Protein AF-0000000078835212 (afdb_homodimer)

Structure (mmCIF, N/CA/C/O backbone):
data_AF-0000000078835212-model_v1
#
loop_
_entity.id
_entity.type
_entity.pdbx_description
1 polymer Gluconolactonase
#
loop_
_atom_site.group_PDB
_atom_site.id
_atom_site.type_symbol
_atom_site.label_atom_id
_atom_site.label_alt_id
_atom_site.label_comp_id
_atom_site.label_asym_id
_atom_site.label_entity_id
_atom_site.label_seq_id
_atom_site.pdbx_PDB_ins_code
_atom_site.Cartn_x
_atom_site.Cartn_y
_atom_site.Cartn_z
_atom_site.occupancy
_atom_site.B_iso_or_equiv
_atom_site.auth_seq_id
_atom_site.auth_comp_id
_atom_site.auth_asym_id
_atom_site.auth_atom_id
_atom_site.pdbx_PDB_model_num
ATOM 1 N N . MET A 1 1 ? 10.93 27.547 -9.859 1 86.94 1 MET A N 1
ATOM 2 C CA . MET A 1 1 ? 10.406 28.312 -8.734 1 86.94 1 MET A CA 1
ATOM 3 C C . MET A 1 1 ? 11.531 28.734 -7.797 1 86.94 1 MET A C 1
ATOM 5 O O . MET A 1 1 ? 12.477 27.984 -7.574 1 86.94 1 MET A O 1
ATOM 9 N N . GLU A 1 2 ? 11.508 30 -7.359 1 91.94 2 GLU A N 1
ATOM 10 C CA . GLU A 1 2 ? 12.523 30.469 -6.414 1 91.94 2 GLU A CA 1
ATOM 11 C C . GLU A 1 2 ? 12.25 29.938 -5.008 1 91.94 2 GLU A C 1
ATOM 13 O O . GLU A 1 2 ? 11.141 30.078 -4.488 1 91.94 2 GLU A O 1
ATOM 18 N N . ILE A 1 3 ? 13.188 29.281 -4.379 1 96.38 3 ILE A N 1
ATOM 19 C CA . ILE A 1 3 ? 13.109 28.641 -3.068 1 96.38 3 ILE A CA 1
ATOM 20 C C . ILE A 1 3 ? 14.07 29.328 -2.104 1 96.38 3 ILE A C 1
ATOM 22 O O . ILE A 1 3 ? 15.227 29.594 -2.447 1 96.38 3 ILE A O 1
ATOM 26 N N . GLU A 1 4 ? 13.57 29.719 -0.976 1 97.12 4 GLU A N 1
ATOM 27 C CA . GLU A 1 4 ? 14.383 30.344 0.056 1 97.12 4 GLU A CA 1
ATOM 28 C C . GLU A 1 4 ? 14.445 29.484 1.315 1 97.12 4 GLU A C 1
ATOM 30 O O . GLU A 1 4 ? 13.414 29.047 1.825 1 97.12 4 GLU A O 1
ATOM 35 N N . LEU A 1 5 ? 15.664 29.234 1.795 1 97.62 5 LEU A N 1
ATOM 36 C CA . LEU A 1 5 ? 15.836 28.562 3.076 1 97.62 5 LEU A CA 1
ATOM 37 C C . LEU A 1 5 ? 15.562 29.516 4.234 1 97.62 5 LEU A C 1
ATOM 39 O O . LEU A 1 5 ? 16.219 30.547 4.359 1 97.62 5 LEU A O 1
ATOM 43 N N . ILE A 1 6 ? 14.648 29.188 5.039 1 98 6 ILE A N 1
ATOM 44 C CA . ILE A 1 6 ? 14.234 30.078 6.109 1 98 6 ILE A CA 1
ATOM 45 C C . ILE A 1 6 ? 14.828 29.625 7.438 1 98 6 ILE A C 1
ATOM 47 O O . ILE A 1 6 ? 15.266 30.438 8.25 1 98 6 ILE A O 1
ATOM 51 N N . ALA A 1 7 ? 14.82 28.344 7.688 1 98.44 7 ALA A N 1
ATOM 52 C CA . ALA A 1 7 ? 15.32 27.797 8.945 1 98.44 7 ALA A CA 1
ATOM 53 C C . ALA A 1 7 ? 15.93 26.406 8.734 1 98.44 7 ALA A C 1
ATOM 55 O O . ALA A 1 7 ? 15.531 25.688 7.82 1 98.44 7 ALA A O 1
ATOM 56 N N . GLU A 1 8 ? 16.859 26.031 9.5 1 98.06 8 GLU A N 1
ATOM 57 C CA . GLU A 1 8 ? 17.484 24.703 9.531 1 98.06 8 GLU A CA 1
ATOM 58 C C . GLU A 1 8 ? 17.656 24.203 10.961 1 98.06 8 GLU A C 1
ATOM 60 O O . GLU A 1 8 ? 17.375 24.922 11.914 1 98.06 8 GLU A O 1
ATOM 65 N N . GLY A 1 9 ? 18.078 22.984 11.086 1 98 9 GLY A N 1
ATOM 66 C CA . GLY A 1 9 ? 18.297 22.406 12.406 1 98 9 GLY A CA 1
ATOM 67 C C . GLY A 1 9 ? 17 21.953 13.078 1 98 9 GLY A C 1
ATOM 68 O O . GLY A 1 9 ? 16.969 21.766 14.297 1 98 9 GLY A O 1
ATOM 69 N N . LEU A 1 10 ? 15.938 21.922 12.336 1 98.75 10 LEU A N 1
ATOM 70 C CA . LEU A 1 10 ? 14.672 21.438 12.859 1 98.75 10 LEU A CA 1
ATOM 71 C C . LEU A 1 10 ? 14.672 19.922 12.969 1 98.75 10 LEU A C 1
ATOM 73 O O . LEU A 1 10 ? 15.312 19.234 12.164 1 98.75 10 LEU A O 1
ATOM 77 N N . GLU A 1 11 ? 14.008 19.438 13.977 1 98.75 11 GLU A N 1
ATOM 78 C CA . GLU A 1 11 ? 13.992 18 14.219 1 98.75 11 GLU A CA 1
ATOM 79 C C . GLU A 1 11 ? 12.742 17.344 13.633 1 98.75 11 GLU A C 1
ATOM 81 O O . GLU A 1 11 ? 11.805 17.031 14.367 1 98.75 11 GLU A O 1
ATOM 86 N N . PHE A 1 12 ? 12.781 17.109 12.305 1 98.88 12 PHE A N 1
ATOM 87 C CA . PHE A 1 12 ? 11.758 16.5 11.469 1 98.88 12 PHE A CA 1
ATOM 88 C C . PHE A 1 12 ? 10.484 17.344 11.484 1 98.88 12 PHE A C 1
ATOM 90 O O . PHE A 1 12 ? 9.445 16.891 11.961 1 98.88 12 PHE A O 1
ATOM 97 N N . PRO A 1 13 ? 10.5 18.5 10.859 1 98.94 13 PRO A N 1
ATOM 98 C CA . PRO A 1 13 ? 9.383 19.438 10.867 1 98.94 13 PRO A CA 1
ATOM 99 C C . PRO A 1 13 ? 8.219 18.984 9.992 1 98.94 13 PRO A C 1
ATOM 101 O O . PRO A 1 13 ? 8.43 18.375 8.945 1 98.94 13 PRO A O 1
ATOM 104 N N . GLU A 1 14 ? 7.012 19.281 10.414 1 98.69 14 GLU A N 1
ATOM 105 C CA . GLU A 1 14 ? 5.773 19.016 9.688 1 98.69 14 GLU A CA 1
ATOM 106 C C . GLU A 1 14 ? 4.73 20.094 9.977 1 98.69 14 GLU A C 1
ATOM 108 O O . GLU A 1 14 ? 5.031 21.297 9.906 1 98.69 14 GLU A O 1
ATOM 113 N N . GLY A 1 15 ? 3.543 19.922 10 1 98.62 15 GLY A N 1
ATOM 114 C CA . GLY A 1 15 ? 2.318 20.641 10.289 1 98.62 15 GLY A CA 1
ATOM 115 C C . GLY A 1 15 ? 2.523 22.141 10.375 1 98.62 15 GLY A C 1
ATOM 116 O O . GLY A 1 15 ? 2.24 22.75 11.414 1 98.62 15 GLY A O 1
ATOM 117 N N . PRO A 1 16 ? 3.061 22.797 9.344 1 98.88 16 PRO A N 1
ATOM 118 C CA . PRO A 1 16 ? 3.262 24.25 9.414 1 98.88 16 PRO A CA 1
ATOM 119 C C . PRO A 1 16 ? 1.95 25.031 9.367 1 98.88 16 PRO A C 1
ATOM 121 O O . PRO A 1 16 ? 1.021 24.641 8.656 1 98.88 16 PRO A O 1
ATOM 124 N N . ILE A 1 17 ? 1.917 26.078 10.125 1 98.69 17 ILE A N 1
ATOM 125 C CA . ILE A 1 17 ? 0.855 27.078 10.141 1 98.69 17 ILE A CA 1
ATOM 126 C C . ILE A 1 17 ? 1.438 28.469 9.836 1 98.69 17 ILE A C 1
ATOM 128 O O . ILE A 1 17 ? 2.301 28.953 10.562 1 98.69 17 ILE A O 1
ATOM 132 N N . ALA A 1 18 ? 0.988 29.031 8.758 1 98 18 ALA A N 1
ATOM 133 C CA . ALA A 1 18 ? 1.359 30.422 8.477 1 98 18 ALA A CA 1
ATOM 134 C C . ALA A 1 18 ? 0.618 31.391 9.398 1 98 18 ALA A C 1
ATOM 136 O O . ALA A 1 18 ? -0.611 31.469 9.352 1 98 18 ALA A O 1
ATOM 137 N N . MET A 1 19 ? 1.358 32.156 10.133 1 96.12 19 MET A N 1
ATOM 138 C CA . MET A 1 19 ? 0.751 33.094 11.094 1 96.12 19 MET A CA 1
ATOM 139 C C . MET A 1 19 ? 0.621 34.469 10.5 1 96.12 19 MET A C 1
ATOM 141 O O . MET A 1 19 ? 1.366 34.844 9.594 1 96.12 19 MET A O 1
ATOM 145 N N . ALA A 1 20 ? -0.238 35.25 11.078 1 92.31 20 ALA A N 1
ATOM 146 C CA . ALA A 1 20 ? -0.534 36.594 10.57 1 92.31 20 ALA A CA 1
ATOM 147 C C . ALA A 1 20 ? 0.669 37.531 10.734 1 92.31 20 ALA A C 1
ATOM 149 O O . ALA A 1 20 ? 0.848 38.469 9.953 1 92.31 20 ALA A O 1
ATOM 150 N N . ASP A 1 21 ? 1.508 37.25 11.719 1 91.62 21 ASP A N 1
ATOM 151 C CA . ASP A 1 21 ? 2.635 38.156 11.992 1 91.62 21 ASP A CA 1
ATOM 152 C C . ASP A 1 21 ? 3.834 37.812 11.109 1 91.62 21 ASP A C 1
ATOM 154 O O . ASP A 1 21 ? 4.922 38.344 11.297 1 91.62 21 ASP A O 1
ATOM 158 N N . GLY A 1 22 ? 3.619 36.844 10.172 1 93.38 22 GLY A N 1
ATOM 159 C CA . GLY A 1 22 ? 4.676 36.5 9.234 1 93.38 22 GLY A CA 1
ATOM 160 C C . GLY A 1 22 ? 5.496 35.312 9.688 1 93.38 22 GLY A C 1
ATOM 161 O O . GLY A 1 22 ? 6.297 34.781 8.922 1 93.38 22 GLY A O 1
ATOM 162 N N . SER A 1 23 ? 5.297 34.906 10.914 1 96.81 23 SER A N 1
ATOM 163 C CA . SER A 1 23 ? 5.996 33.719 11.398 1 96.81 23 SER A CA 1
ATOM 164 C C . SER A 1 23 ? 5.277 32.438 10.977 1 96.81 23 SER A C 1
ATOM 166 O O . SER A 1 23 ? 4.188 32.5 10.398 1 96.81 23 SER A O 1
ATOM 168 N N . VAL A 1 24 ? 5.977 31.359 11.164 1 98.44 24 VAL A N 1
ATOM 169 C CA . VAL A 1 24 ? 5.414 30.031 10.961 1 98.44 24 VAL A CA 1
ATOM 170 C C . VAL A 1 24 ? 5.527 29.219 12.25 1 98.44 24 VAL A C 1
ATOM 172 O O . VAL A 1 24 ? 6.586 29.203 12.891 1 98.44 24 VAL A O 1
ATOM 175 N N . ILE A 1 25 ? 4.438 28.734 12.711 1 98.81 25 ILE A N 1
ATOM 176 C CA . ILE A 1 25 ? 4.496 27.703 13.75 1 98.81 25 ILE A CA 1
ATOM 177 C C . ILE A 1 25 ? 4.398 26.312 13.102 1 98.81 25 ILE A C 1
ATOM 179 O O . ILE A 1 25 ? 3.592 26.109 12.195 1 98.81 25 ILE A O 1
ATOM 183 N N . LEU A 1 26 ? 5.293 25.406 13.531 1 98.94 26 LEU A N 1
ATOM 184 C CA . LEU A 1 26 ? 5.273 24.062 12.961 1 98.94 26 LEU A CA 1
ATOM 185 C C . LEU A 1 26 ? 5.523 23.016 14.031 1 98.94 26 LEU A C 1
ATOM 187 O O . LEU A 1 26 ? 5.941 23.344 15.148 1 98.94 26 LEU A O 1
ATOM 191 N N . THR A 1 27 ? 5.18 21.844 13.789 1 98.94 27 THR A N 1
ATOM 192 C CA . THR A 1 27 ? 5.488 20.703 14.656 1 98.94 27 THR A CA 1
ATOM 193 C C . THR A 1 27 ? 6.875 20.141 14.344 1 98.94 27 THR A C 1
ATOM 195 O O . THR A 1 27 ? 7.312 20.172 13.195 1 98.94 27 THR A O 1
ATOM 198 N N . GLU A 1 28 ? 7.582 19.734 15.305 1 98.94 28 GLU A N 1
ATOM 199 C CA . GLU A 1 28 ? 8.75 18.875 15.18 1 98.94 28 GLU A CA 1
ATOM 200 C C . GLU A 1 28 ? 8.492 17.5 15.797 1 98.94 28 GLU A C 1
ATOM 202 O O . GLU A 1 28 ? 8.516 17.344 17.016 1 98.94 28 GLU A O 1
ATOM 207 N N . ILE A 1 29 ? 8.305 16.547 14.93 1 98.94 29 ILE A N 1
ATOM 208 C CA . ILE A 1 29 ? 7.934 15.211 15.414 1 98.94 29 ILE A CA 1
ATOM 209 C C . ILE A 1 29 ? 9.055 14.648 16.281 1 98.94 29 ILE A C 1
ATOM 211 O O . ILE A 1 29 ? 8.812 14.242 17.422 1 98.94 29 ILE A O 1
ATOM 215 N N . LYS A 1 30 ? 10.25 14.641 15.781 1 98.75 30 LYS A N 1
ATOM 216 C CA . LYS A 1 30 ? 11.391 14.109 16.531 1 98.75 30 LYS A CA 1
ATOM 217 C C . LYS A 1 30 ? 11.688 14.969 17.75 1 98.75 30 LYS A C 1
ATOM 219 O O . LYS A 1 30 ? 12.055 14.453 18.812 1 98.75 30 LYS A O 1
ATOM 224 N N . GLY A 1 31 ? 11.445 16.266 17.609 1 98.81 31 GLY A N 1
ATOM 225 C CA . GLY A 1 31 ? 11.711 17.188 18.688 1 98.81 31 GLY A CA 1
ATOM 226 C C . GLY A 1 31 ? 10.617 17.188 19.75 1 98.81 31 GLY A C 1
ATOM 227 O O . GLY A 1 31 ? 10.805 17.75 20.828 1 98.81 31 GLY A O 1
ATOM 228 N N . ARG A 1 32 ? 9.516 16.672 19.453 1 98.81 32 ARG A N 1
ATOM 229 C CA . ARG A 1 32 ? 8.398 16.516 20.375 1 98.81 32 ARG A CA 1
ATOM 230 C C . ARG A 1 32 ? 7.891 17.859 20.859 1 98.81 32 ARG A C 1
ATOM 232 O O . ARG A 1 32 ? 7.629 18.031 22.062 1 98.81 32 ARG A O 1
ATOM 239 N N . ARG A 1 33 ? 7.77 18.797 19.922 1 98.88 33 ARG A N 1
ATOM 240 C CA . ARG A 1 33 ? 7.398 20.156 20.281 1 98.88 33 ARG A CA 1
ATOM 241 C C . ARG A 1 33 ? 6.812 20.906 19.094 1 98.88 33 ARG A C 1
ATOM 243 O O . ARG A 1 33 ? 6.922 20.438 17.953 1 98.88 33 ARG A O 1
ATOM 250 N N . LEU A 1 34 ? 6.148 22 19.375 1 98.94 34 LEU A N 1
ATOM 251 C CA . LEU A 1 34 ? 5.891 23.031 18.375 1 98.94 34 LEU A CA 1
ATOM 252 C C . LEU A 1 34 ? 6.957 24.109 18.422 1 98.94 34 LEU A C 1
ATOM 254 O O . LEU A 1 34 ? 7.371 24.531 19.516 1 98.94 34 LEU A O 1
ATOM 258 N N . THR A 1 35 ? 7.352 24.578 17.297 1 98.94 35 THR A N 1
ATOM 259 C CA . THR A 1 35 ? 8.359 25.625 17.156 1 98.94 35 THR A CA 1
ATOM 260 C C . THR A 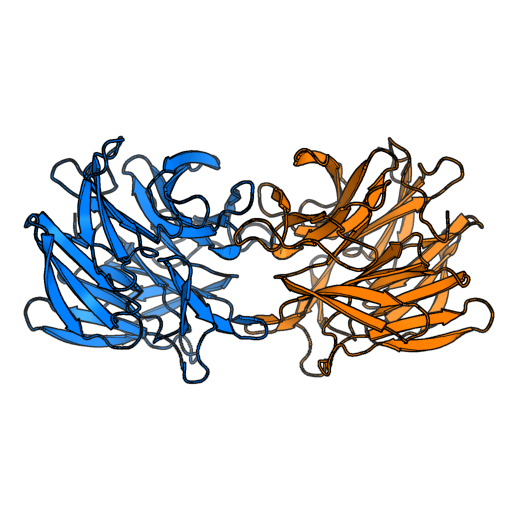1 35 ? 7.84 26.766 16.312 1 98.94 35 THR A C 1
ATOM 262 O O . THR A 1 35 ? 7.195 26.547 15.281 1 98.94 35 THR A O 1
ATOM 265 N N . ARG A 1 36 ? 8.031 27.984 16.781 1 98.75 36 ARG A N 1
ATOM 266 C CA . ARG A 1 36 ? 7.77 29.172 15.969 1 98.75 36 ARG A CA 1
ATOM 267 C C . ARG A 1 36 ? 9.039 29.641 15.273 1 98.75 36 ARG A C 1
ATOM 269 O O . ARG A 1 36 ? 10.094 29.75 15.898 1 98.75 36 ARG A O 1
ATOM 276 N N . ILE A 1 37 ? 8.953 29.812 14.023 1 98.69 37 ILE A N 1
ATOM 277 C CA . ILE A 1 37 ? 10.031 30.375 13.219 1 98.69 37 ILE A CA 1
ATOM 278 C C . ILE A 1 37 ? 9.664 31.797 12.789 1 98.69 37 ILE A C 1
ATOM 280 O O . ILE A 1 37 ? 8.695 32 12.055 1 98.69 37 ILE A O 1
ATOM 284 N N . THR A 1 38 ? 10.453 32.75 13.227 1 95.81 38 THR A N 1
ATOM 285 C CA . THR A 1 38 ? 10.211 34.125 12.852 1 95.81 38 THR A CA 1
ATOM 286 C C . THR A 1 38 ? 10.695 34.406 11.43 1 95.81 38 THR A C 1
ATOM 288 O O . THR A 1 38 ? 11.422 33.594 10.852 1 95.81 38 THR A O 1
ATOM 291 N N . PRO A 1 39 ? 10.234 35.5 10.805 1 88.88 39 PRO A N 1
ATOM 292 C CA . PRO A 1 39 ? 10.609 35.781 9.422 1 88.88 39 PRO A CA 1
ATOM 293 C C . PRO A 1 39 ? 12.125 35.844 9.219 1 88.88 39 PRO A C 1
ATOM 295 O O . PRO A 1 39 ? 12.617 35.562 8.125 1 88.88 39 PRO A O 1
ATOM 298 N N . ASP A 1 40 ? 12.836 36.156 10.305 1 90.38 40 ASP A N 1
ATOM 299 C CA . ASP A 1 40 ? 14.289 36.25 10.18 1 90.38 40 ASP A CA 1
ATOM 300 C C . ASP A 1 40 ? 14.969 34.938 10.492 1 90.38 40 ASP A C 1
ATOM 302 O O . ASP A 1 40 ? 16.203 34.844 10.531 1 90.38 40 ASP A O 1
ATOM 306 N N . GLY A 1 41 ? 14.156 33.875 10.789 1 92.88 41 GLY A N 1
ATOM 307 C CA . GLY A 1 41 ? 14.695 32.531 10.891 1 92.88 41 GLY A CA 1
ATOM 308 C C . GLY A 1 41 ? 14.938 32.094 12.328 1 92.88 41 GLY A C 1
ATOM 309 O O . GLY A 1 41 ? 15.383 30.984 12.57 1 92.88 41 GLY A O 1
ATOM 310 N N . ARG A 1 42 ? 14.664 33.031 13.258 1 96.38 42 ARG A N 1
ATOM 311 C CA . ARG A 1 42 ? 14.812 32.625 14.664 1 96.38 42 ARG A CA 1
ATOM 312 C C . ARG A 1 42 ? 13.766 31.609 15.055 1 96.38 42 ARG A C 1
ATOM 314 O O . ARG A 1 42 ? 12.609 31.703 14.656 1 96.38 42 ARG A O 1
ATOM 321 N N . LYS A 1 43 ? 14.227 30.594 15.906 1 98.31 43 LYS A N 1
ATOM 322 C CA . LYS A 1 43 ? 13.367 29.516 16.375 1 98.31 43 LYS A CA 1
ATOM 323 C C . LYS A 1 43 ? 13.039 29.688 17.859 1 98.31 43 LYS A C 1
ATOM 325 O O . LYS A 1 43 ? 13.906 30.031 18.656 1 98.31 43 LYS A O 1
ATOM 330 N N . GLU A 1 44 ? 11.844 29.516 18.156 1 97.69 44 GLU A N 1
ATOM 331 C CA . GLU A 1 44 ? 11.367 29.547 19.531 1 97.69 44 GLU A CA 1
ATOM 332 C C . GLU A 1 44 ? 10.438 28.375 19.828 1 97.69 44 GLU A C 1
ATOM 334 O O . GLU A 1 44 ? 9.492 28.109 19.078 1 97.69 44 GLU A O 1
ATOM 339 N N . THR A 1 45 ? 10.734 27.656 20.953 1 98.38 45 THR A N 1
ATOM 340 C CA . THR A 1 45 ? 9.82 26.594 21.359 1 98.38 45 THR A CA 1
ATOM 341 C C . THR A 1 45 ? 8.492 27.172 21.844 1 98.38 45 THR A C 1
ATOM 343 O O . THR A 1 45 ? 8.469 28 22.75 1 98.38 45 THR A O 1
ATOM 346 N N . VAL A 1 46 ? 7.461 26.797 21.188 1 98.62 46 VAL A N 1
ATOM 347 C CA . VAL A 1 46 ? 6.125 27.25 21.562 1 98.62 46 VAL A CA 1
ATOM 348 C C . VAL A 1 46 ? 5.602 26.391 22.719 1 98.62 46 VAL A C 1
ATOM 350 O O . VAL A 1 46 ? 5.09 26.922 23.703 1 98.62 46 VAL A O 1
ATOM 353 N N . VAL A 1 47 ? 5.746 25.094 22.625 1 98.81 47 VAL A N 1
ATOM 354 C CA . VAL A 1 47 ? 5.281 24.156 23.641 1 98.81 47 VAL A CA 1
ATOM 355 C C . VAL A 1 47 ? 5.941 22.797 23.438 1 98.81 47 VAL A C 1
ATOM 357 O O . VAL A 1 47 ? 6.141 22.359 22.312 1 98.81 47 VAL A O 1
ATOM 360 N N . GLU A 1 48 ? 6.312 22.141 24.531 1 98.69 48 GLU A N 1
ATOM 361 C CA . GLU A 1 48 ? 6.695 20.734 24.516 1 98.69 48 GLU A CA 1
ATOM 362 C C . GLU A 1 48 ? 5.477 19.828 24.625 1 98.69 48 GLU A C 1
ATOM 364 O O . GLU A 1 48 ? 4.816 19.797 25.672 1 98.69 48 GLU A O 1
ATOM 369 N N . THR A 1 49 ? 5.152 19.094 23.625 1 98.62 49 THR A N 1
ATOM 370 C CA . THR A 1 49 ? 3.914 18.328 23.578 1 98.62 49 THR A CA 1
ATOM 371 C C . THR A 1 49 ? 4.156 16.891 24.047 1 98.62 49 THR A C 1
ATOM 373 O O . THR A 1 49 ? 3.219 16.203 24.453 1 98.62 49 THR A O 1
ATOM 376 N N . GLY A 1 50 ? 5.48 16.469 24.016 1 97.88 50 GLY A N 1
ATOM 377 C CA . GLY A 1 50 ? 5.711 15.031 24.094 1 97.88 50 GLY A CA 1
ATOM 378 C C . GLY A 1 50 ? 5.145 14.273 22.906 1 97.88 50 GLY A C 1
ATOM 379 O O . GLY A 1 50 ? 4.574 14.875 21.984 1 97.88 50 GLY A O 1
ATOM 380 N N . GLY A 1 51 ? 5.398 12.922 22.953 1 97.94 51 GLY A N 1
ATOM 381 C CA . GLY A 1 51 ? 4.93 12.109 21.844 1 97.94 51 GLY A CA 1
ATOM 382 C C . GLY A 1 51 ? 5.602 12.453 20.531 1 97.94 51 GLY A C 1
ATOM 383 O O . GLY A 1 51 ? 6.832 12.477 20.438 1 97.94 51 GLY A O 1
ATOM 384 N N . GLY A 1 52 ? 4.789 12.68 19.547 1 98.56 52 GLY A N 1
ATOM 385 C CA . GLY A 1 52 ? 5.195 13.07 18.203 1 98.56 52 GLY A CA 1
ATOM 386 C C . GLY A 1 52 ? 4.176 13.945 17.516 1 98.56 52 GLY A C 1
ATOM 387 O O . GLY A 1 52 ? 3.385 13.461 16.703 1 98.56 52 GLY A O 1
ATOM 388 N N . PRO A 1 53 ? 4.176 15.312 17.953 1 98.94 53 PRO A N 1
ATOM 389 C CA . PRO A 1 53 ? 3.277 16.188 17.203 1 98.94 53 PRO A CA 1
ATOM 390 C C . PRO A 1 53 ? 3.527 16.141 15.695 1 98.94 53 PRO A C 1
ATOM 392 O O . PRO A 1 53 ? 4.664 16.328 15.25 1 98.94 53 PRO A O 1
ATOM 395 N N . ASN A 1 54 ? 2.451 15.852 14.93 1 98.88 54 ASN A N 1
ATOM 396 C CA . ASN A 1 54 ? 2.582 15.594 13.5 1 98.88 54 ASN A CA 1
ATOM 397 C C . ASN A 1 54 ? 1.958 16.703 12.664 1 98.88 54 ASN A C 1
ATOM 399 O O . ASN A 1 54 ? 2.672 17.516 12.062 1 98.88 54 ASN A O 1
ATOM 403 N N . GLY A 1 55 ? 0.611 16.797 12.656 1 98.88 55 GLY A N 1
ATOM 404 C CA . GLY A 1 55 ? -0.104 17.891 12.008 1 98.88 55 GLY A CA 1
ATOM 405 C C . GLY A 1 55 ? -0.574 18.953 12.977 1 98.88 55 GLY A C 1
ATOM 406 O O . GLY A 1 55 ? -0.616 18.719 14.188 1 98.88 55 GLY A O 1
ATOM 407 N N . SER A 1 56 ? -0.895 20.125 12.461 1 98.88 56 SER A N 1
ATOM 408 C CA . SER A 1 56 ? -1.436 21.203 13.289 1 98.88 56 SER A CA 1
ATOM 409 C C . SER A 1 56 ? -2.271 22.156 12.453 1 98.88 56 SER A C 1
ATOM 411 O O . SER A 1 56 ? -2.033 22.328 11.25 1 98.88 56 SER A O 1
ATOM 413 N N . ALA A 1 57 ? -3.207 22.75 13.062 1 98.69 57 ALA A N 1
ATOM 414 C CA . ALA A 1 57 ? -4.074 23.75 12.438 1 98.69 57 ALA A CA 1
ATOM 415 C C . ALA A 1 57 ? -4.719 24.656 13.492 1 98.69 57 ALA A C 1
ATOM 417 O O . ALA A 1 57 ? -4.883 24.25 14.648 1 98.69 57 ALA A O 1
ATOM 418 N N . ILE A 1 58 ? -5.07 25.828 13.086 1 98.31 58 ILE A N 1
ATOM 419 C CA . ILE A 1 58 ? -5.824 26.734 13.953 1 98.31 58 ILE A CA 1
ATOM 420 C C . ILE A 1 58 ? -7.309 26.375 13.906 1 98.31 58 ILE A C 1
ATOM 422 O O . ILE A 1 58 ? -7.887 26.266 12.82 1 98.31 58 ILE A O 1
ATOM 426 N N . GLY A 1 59 ? -7.891 26.203 15.078 1 97.94 59 GLY A N 1
ATOM 427 C CA . GLY A 1 59 ? -9.305 25.859 15.164 1 97.94 59 GLY A CA 1
ATOM 428 C C . GLY A 1 59 ? -10.203 27.062 15.32 1 97.94 59 GLY A C 1
ATOM 429 O O . GLY A 1 59 ? -9.727 28.203 15.32 1 97.94 59 GLY A O 1
ATOM 430 N N . PRO A 1 60 ? -11.547 26.797 15.43 1 97 60 PRO A N 1
ATOM 431 C CA . PRO A 1 60 ? -12.523 27.875 15.539 1 97 60 PRO A CA 1
ATOM 432 C C . PRO A 1 60 ? -12.336 28.719 16.797 1 97 60 PRO A C 1
ATOM 434 O O . PRO A 1 60 ? -12.781 29.875 16.844 1 97 60 PRO A O 1
ATOM 437 N N . ASP A 1 61 ? -11.703 28.234 17.719 1 93.56 61 ASP A N 1
ATOM 438 C CA . ASP A 1 61 ? -11.5 28.938 18.984 1 93.56 61 ASP A CA 1
ATOM 439 C C . ASP A 1 61 ? -10.164 29.688 19 1 93.56 61 ASP A C 1
ATOM 441 O O . ASP A 1 61 ? -9.758 30.219 20.031 1 93.56 61 ASP A O 1
ATOM 445 N N . GLY A 1 62 ? -9.406 29.609 17.906 1 95.75 62 GLY A N 1
ATOM 446 C CA . GLY A 1 62 ? -8.141 30.297 17.781 1 95.75 62 GLY A CA 1
ATOM 447 C C . GLY A 1 62 ? -6.969 29.5 18.344 1 95.75 62 GLY A C 1
ATOM 448 O O . GLY A 1 62 ? -5.816 29.922 18.203 1 95.75 62 GLY A O 1
ATOM 449 N N . ALA A 1 63 ? -7.246 28.406 18.938 1 98 63 ALA A N 1
ATOM 450 C CA . ALA A 1 63 ? -6.188 27.547 19.484 1 98 63 ALA A CA 1
ATOM 451 C C . ALA A 1 63 ? -5.547 26.719 18.375 1 98 63 ALA A C 1
ATOM 453 O O . ALA A 1 63 ? -6.105 26.578 17.281 1 98 63 ALA A O 1
ATOM 454 N N . ILE A 1 64 ? -4.344 26.234 18.688 1 98.69 64 ILE A N 1
ATOM 455 C CA . ILE A 1 64 ? -3.697 25.266 17.797 1 98.69 64 ILE A CA 1
ATOM 456 C C . ILE A 1 64 ? -4.148 23.859 18.141 1 98.69 64 ILE A C 1
ATOM 458 O O . ILE A 1 64 ? -4.039 23.422 19.297 1 98.69 64 ILE A O 1
ATOM 462 N N . TRP A 1 65 ? -4.68 23.188 17.203 1 98.88 65 TRP A N 1
ATOM 463 C CA . TRP A 1 65 ? -5.012 21.766 17.328 1 98.88 65 TRP A CA 1
ATOM 464 C C . TRP A 1 65 ? -3.936 20.891 16.688 1 98.88 65 TRP A C 1
ATOM 466 O O . TRP A 1 65 ? -3.426 21.219 15.609 1 98.88 65 TRP A O 1
ATOM 476 N N . ILE A 1 66 ? -3.588 19.812 17.438 1 98.94 66 ILE A N 1
ATOM 477 C CA . ILE A 1 66 ? -2.414 19.031 17.078 1 98.94 66 ILE A CA 1
ATOM 478 C C . ILE A 1 66 ? -2.799 17.562 16.969 1 98.94 66 ILE A C 1
ATOM 480 O O . ILE A 1 66 ? -3.426 17 17.875 1 98.94 66 ILE A O 1
ATOM 484 N N . THR A 1 67 ? -2.574 16.953 15.836 1 99 67 THR A N 1
ATOM 485 C CA . THR A 1 67 ? -2.486 15.5 15.789 1 99 67 THR A CA 1
ATOM 486 C C . THR A 1 67 ? -1.135 15.023 16.312 1 99 67 THR A C 1
ATOM 488 O O . THR A 1 67 ? -0.088 15.492 15.867 1 99 67 THR A O 1
ATOM 491 N N . ASN A 1 68 ? -1.145 14.211 17.266 1 98.94 68 ASN A N 1
ATOM 492 C CA . ASN A 1 68 ? 0.054 13.672 17.891 1 98.94 68 ASN A CA 1
ATOM 493 C C . ASN A 1 68 ? 0.133 12.156 17.75 1 98.94 68 ASN A C 1
ATOM 495 O O . ASN A 1 68 ? -0.751 11.438 18.219 1 98.94 68 ASN A O 1
ATOM 499 N N . ASN A 1 69 ? 1.19 11.672 17.141 1 98.81 69 ASN A N 1
ATOM 500 C CA . ASN A 1 69 ? 1.259 10.25 16.797 1 98.81 69 ASN A CA 1
ATOM 501 C C . ASN A 1 69 ? 1.726 9.414 18 1 98.81 69 ASN A C 1
ATOM 503 O O . ASN A 1 69 ? 1.866 8.195 17.875 1 98.81 69 ASN A O 1
ATOM 507 N N . GLY A 1 70 ? 2.023 10.055 19.109 1 98.5 70 GLY A N 1
ATOM 508 C CA . GLY A 1 70 ? 2.32 9.352 20.344 1 98.5 70 GLY A CA 1
ATOM 509 C C . GLY A 1 70 ? 3.734 8.805 20.391 1 98.5 70 GLY A C 1
ATOM 510 O O . GLY A 1 70 ? 4.027 7.898 21.172 1 98.5 70 GLY A O 1
ATOM 511 N N . GLY A 1 71 ? 4.629 9.359 19.578 1 98 71 GLY A N 1
ATOM 512 C CA . GLY A 1 71 ? 5.977 8.812 19.5 1 98 71 GLY A CA 1
ATOM 513 C C . GLY A 1 71 ? 6.051 7.504 18.75 1 98 71 GLY A C 1
ATOM 514 O O . GLY A 1 71 ? 6.598 6.52 19.25 1 98 71 GLY A O 1
ATOM 515 N N . SER A 1 72 ? 5.605 7.543 17.516 1 97.19 72 SER A N 1
ATOM 516 C CA . SER A 1 72 ? 5.402 6.309 16.766 1 97.19 72 SER A CA 1
ATOM 517 C C . SER A 1 72 ? 6.641 5.945 15.953 1 97.19 72 SER A C 1
ATOM 519 O O . SER A 1 72 ? 6.629 4.977 15.195 1 97.19 72 SER A O 1
ATOM 521 N N . PHE A 1 73 ? 7.773 6.66 16.094 1 96.94 73 PHE A N 1
ATOM 522 C CA . PHE A 1 73 ? 8.922 6.41 15.234 1 96.94 73 PHE A CA 1
ATOM 523 C C . PHE A 1 73 ? 10.188 6.211 16.062 1 96.94 73 PHE A C 1
ATOM 525 O O . PHE A 1 73 ? 10.414 6.93 17.031 1 96.94 73 PHE A O 1
ATOM 532 N N . VAL A 1 74 ? 10.977 5.223 15.68 1 96.25 74 VAL A N 1
ATOM 533 C CA . VAL A 1 74 ? 12.406 5.27 15.953 1 96.25 74 VAL A CA 1
ATOM 534 C C . VAL A 1 74 ? 13.109 6.113 14.883 1 96.25 74 VAL A C 1
ATOM 536 O O . VAL A 1 74 ? 12.688 6.133 13.727 1 96.25 74 VAL A O 1
ATOM 539 N N . TRP A 1 75 ? 14.086 6.781 15.258 1 97.12 75 TRP A N 1
ATOM 540 C CA . TRP A 1 75 ? 14.734 7.68 14.312 1 97.12 75 TRP A CA 1
ATOM 541 C C . TRP A 1 75 ? 16.078 7.113 13.852 1 97.12 75 TRP A C 1
ATOM 543 O O . TRP A 1 75 ? 16.891 6.684 14.68 1 97.12 75 TRP A O 1
ATOM 553 N N . ILE A 1 76 ? 16.203 7.109 12.586 1 95.62 76 ILE A N 1
ATOM 554 C CA . ILE A 1 76 ? 17.422 6.613 11.953 1 95.62 76 ILE A CA 1
ATOM 555 C C . ILE A 1 76 ? 18.141 7.758 11.234 1 95.62 76 ILE A C 1
ATOM 557 O O . ILE A 1 76 ? 17.5 8.555 10.539 1 95.62 76 ILE A O 1
ATOM 561 N N . GLU A 1 77 ? 19.406 7.867 11.43 1 96.25 77 GLU A N 1
ATOM 562 C CA . GLU A 1 77 ? 20.219 8.828 10.695 1 96.25 77 GLU A CA 1
ATOM 563 C C . GLU A 1 77 ? 21.016 8.141 9.594 1 96.25 77 GLU A C 1
ATOM 565 O O . GLU A 1 77 ? 21.781 7.203 9.859 1 96.25 77 GLU A O 1
ATOM 570 N N . ARG A 1 78 ? 20.781 8.555 8.391 1 92.44 78 ARG A N 1
ATOM 571 C CA . ARG A 1 78 ? 21.469 7.957 7.258 1 92.44 78 ARG A CA 1
ATOM 572 C C . ARG A 1 78 ? 21.766 9.008 6.188 1 92.44 78 ARG A C 1
ATOM 574 O O . ARG A 1 78 ? 20.859 9.68 5.703 1 92.44 78 ARG A O 1
ATOM 581 N N . ASP A 1 79 ? 23.078 9.211 5.746 1 92.44 79 ASP A N 1
ATOM 582 C CA . ASP A 1 79 ? 23.516 10.07 4.652 1 92.44 79 ASP A CA 1
ATOM 583 C C . ASP A 1 79 ? 23.016 11.5 4.84 1 92.44 79 ASP A C 1
ATOM 585 O O . ASP A 1 79 ? 22.484 12.109 3.898 1 92.44 79 ASP A O 1
ATOM 589 N N . GLY A 1 80 ? 23.031 11.953 6.082 1 95 80 GLY A N 1
ATOM 590 C CA . GLY A 1 80 ? 22.656 13.328 6.387 1 95 80 GLY A CA 1
ATOM 591 C C . GLY A 1 80 ? 21.156 13.523 6.48 1 95 80 GLY A C 1
ATOM 592 O O . GLY A 1 80 ? 20.688 14.656 6.629 1 95 80 GLY A O 1
ATOM 593 N N . LEU A 1 81 ? 20.422 12.406 6.461 1 97.44 81 LEU A N 1
ATOM 594 C CA . LEU A 1 81 ? 18.969 12.461 6.527 1 97.44 81 LEU A CA 1
ATOM 595 C C . LEU A 1 81 ? 18.469 11.875 7.84 1 97.44 81 LEU A C 1
ATOM 597 O O . LEU A 1 81 ? 19 10.883 8.336 1 97.44 81 LEU A O 1
ATOM 601 N N . THR A 1 82 ? 17.469 12.508 8.406 1 98.31 82 THR A N 1
ATOM 602 C CA . THR A 1 82 ? 16.672 11.906 9.469 1 98.31 82 THR A CA 1
ATOM 603 C C . THR A 1 82 ? 15.5 11.125 8.875 1 98.31 82 THR A C 1
ATOM 605 O O . THR A 1 82 ? 14.664 11.688 8.172 1 98.31 82 THR A O 1
ATOM 608 N N . ILE A 1 83 ? 15.453 9.828 9.156 1 96.69 83 ILE A N 1
ATOM 609 C CA . ILE A 1 83 ? 14.477 8.938 8.555 1 96.69 83 ILE A CA 1
ATOM 610 C C . ILE A 1 83 ? 13.648 8.258 9.648 1 96.69 83 ILE A C 1
ATOM 612 O O . ILE A 1 83 ? 14.211 7.711 10.602 1 96.69 83 ILE A O 1
ATOM 616 N N . PRO A 1 84 ? 12.344 8.367 9.523 1 96.19 84 PRO A N 1
ATOM 617 C CA . PRO A 1 84 ? 11.523 7.633 10.492 1 96.19 84 PRO A CA 1
ATOM 618 C C . PRO A 1 84 ? 11.602 6.117 10.305 1 96.19 84 PRO A C 1
ATOM 620 O O . PRO A 1 84 ? 11.461 5.621 9.188 1 96.19 84 PRO A O 1
ATOM 623 N N . GLY A 1 85 ? 11.852 5.422 11.398 1 93.75 85 GLY A N 1
ATOM 624 C CA . GLY A 1 85 ? 11.891 3.969 11.406 1 93.75 85 GLY A CA 1
ATOM 625 C C . GLY A 1 85 ? 10.664 3.34 12.031 1 93.75 85 GLY A C 1
ATOM 626 O O . GLY A 1 85 ? 9.648 4.012 12.227 1 93.75 85 GLY A O 1
ATOM 627 N N . PRO A 1 86 ? 10.672 2.076 12.328 1 93.44 86 PRO A N 1
ATOM 628 C CA . PRO A 1 86 ? 9.508 1.364 12.867 1 93.44 86 PRO A CA 1
ATOM 629 C C . PRO A 1 86 ? 9.086 1.881 14.242 1 93.44 86 PRO A C 1
ATOM 631 O O . PRO A 1 86 ? 9.906 2.449 14.969 1 93.44 86 PRO A O 1
ATOM 634 N N . THR A 1 87 ? 7.844 1.648 14.484 1 96.31 87 THR A N 1
ATOM 635 C CA . THR A 1 87 ? 7.266 2.078 15.75 1 96.31 87 THR A CA 1
ATOM 636 C C . THR A 1 87 ? 7.926 1.349 16.922 1 96.31 87 THR A C 1
ATOM 638 O O . THR A 1 87 ? 8.086 0.127 16.891 1 96.31 87 THR A O 1
ATOM 641 N N . PRO A 1 88 ? 8.344 2.086 17.891 1 95.56 88 PRO A N 1
ATOM 642 C CA . PRO A 1 88 ? 8.945 1.448 19.078 1 95.56 88 PRO A CA 1
ATOM 643 C C . PRO A 1 88 ? 7.941 0.601 19.859 1 95.56 88 PRO A C 1
ATOM 645 O O . PRO A 1 88 ? 6.75 0.916 19.891 1 95.56 88 PRO A O 1
ATOM 648 N N . PRO A 1 89 ? 8.406 -0.402 20.594 1 91.69 89 PRO A N 1
ATOM 649 C CA . PRO A 1 89 ? 7.508 -1.294 21.328 1 91.69 89 PRO A CA 1
ATOM 650 C C . PRO A 1 89 ? 6.719 -0.569 22.422 1 91.69 89 PRO A C 1
ATOM 652 O O . PRO A 1 89 ? 5.621 -1 22.781 1 91.69 89 PRO A O 1
ATOM 655 N N . GLU A 1 90 ? 7.227 0.526 22.906 1 93.31 90 GLU A N 1
ATOM 656 C CA . GLU A 1 90 ? 6.594 1.245 24.016 1 93.31 90 GLU A CA 1
ATOM 657 C C . GLU A 1 90 ? 5.449 2.121 23.516 1 93.31 90 GLU A C 1
ATOM 659 O O . GLU A 1 90 ? 4.73 2.723 24.312 1 93.31 90 GLU A O 1
ATOM 664 N N . HIS A 1 91 ? 5.293 2.201 22.203 1 96.19 91 HIS A N 1
ATOM 665 C CA . HIS A 1 91 ? 4.23 3.021 21.641 1 96.19 91 HIS A CA 1
ATOM 666 C C . HIS A 1 91 ? 2.855 2.494 22.031 1 96.19 91 HIS A C 1
ATOM 668 O O . HIS A 1 91 ? 2.561 1.313 21.828 1 96.19 91 HIS A O 1
ATOM 674 N N . THR A 1 92 ? 1.98 3.361 22.516 1 94.81 92 THR A N 1
ATOM 675 C CA . THR A 1 92 ? 0.679 2.922 23.016 1 94.81 92 THR A CA 1
ATOM 676 C C . THR A 1 92 ? -0.448 3.604 22.234 1 94.81 92 THR A C 1
ATOM 678 O O . THR A 1 92 ? -1.626 3.383 22.516 1 94.81 92 THR A O 1
ATOM 681 N N . GLY A 1 93 ? -0.109 4.453 21.312 1 97.75 93 GLY A N 1
ATOM 682 C CA . GLY A 1 93 ? -1.133 5.148 20.547 1 97.75 93 GLY A CA 1
ATOM 683 C C . GLY A 1 93 ? -0.918 6.648 20.484 1 97.75 93 GLY A C 1
ATOM 684 O O . GLY A 1 93 ? 0.047 7.168 21.047 1 97.75 93 GLY A O 1
ATOM 685 N N . GLY A 1 94 ? -1.746 7.336 19.719 1 98.62 94 GLY A N 1
ATOM 686 C CA . GLY A 1 94 ? -1.67 8.781 19.562 1 98.62 94 GLY A CA 1
ATOM 687 C C . GLY A 1 94 ? -2.85 9.508 20.172 1 98.62 94 GLY A C 1
ATOM 688 O O . GLY A 1 94 ? -3.625 8.922 20.922 1 98.62 94 GLY A O 1
ATOM 689 N N . MET A 1 95 ? -2.914 10.805 19.922 1 98.88 95 MET A N 1
ATOM 690 C CA . MET A 1 95 ? -3.941 11.641 20.531 1 98.88 95 MET A CA 1
ATOM 691 C C . MET A 1 95 ? -4.16 12.914 19.734 1 98.88 95 MET A C 1
ATOM 693 O O . MET A 1 95 ? -3.33 13.281 18.891 1 98.88 95 MET A O 1
ATOM 697 N N . ILE A 1 96 ? -5.285 13.484 19.938 1 98.94 96 ILE A N 1
ATOM 698 C CA . ILE A 1 96 ? -5.594 14.836 19.484 1 98.94 96 ILE A CA 1
ATOM 699 C C . ILE A 1 96 ? -5.465 15.812 20.656 1 98.94 96 ILE A C 1
ATOM 701 O O . ILE A 1 96 ? -6.086 15.625 21.703 1 98.94 96 ILE A O 1
ATOM 705 N N . GLN A 1 97 ? -4.664 16.859 20.391 1 98.94 97 GLN A N 1
ATOM 706 C CA . GLN A 1 97 ? -4.422 17.828 21.453 1 98.94 97 GLN A CA 1
ATOM 707 C C . GLN A 1 97 ? -4.844 19.234 21.031 1 98.94 97 GLN A C 1
ATOM 709 O O . GLN A 1 97 ? -4.965 19.516 19.844 1 98.94 97 GLN A O 1
ATOM 714 N N . ARG A 1 98 ? -5.145 20 22 1 98.88 98 ARG A N 1
ATOM 715 C CA . ARG A 1 98 ? -5.461 21.422 21.875 1 98.88 98 ARG A CA 1
ATOM 716 C C . ARG A 1 98 ? -4.496 22.281 22.688 1 98.88 98 ARG A C 1
ATOM 718 O O . ARG A 1 98 ? -4.301 22.031 23.891 1 98.88 98 ARG A O 1
ATOM 725 N N . PHE A 1 99 ? -3.885 23.234 22.016 1 98.88 99 PHE A N 1
ATOM 726 C CA . PHE A 1 99 ? -2.965 24.141 22.672 1 98.88 99 PHE A CA 1
ATOM 727 C C . PHE A 1 99 ? -3.469 25.578 22.578 1 98.88 99 PHE A C 1
ATOM 729 O O . PHE A 1 99 ? -3.582 26.125 21.484 1 98.88 99 PHE A O 1
ATOM 736 N N . ASP A 1 100 ? -3.68 26.188 23.672 1 98.12 100 ASP A N 1
ATOM 737 C CA . ASP A 1 100 ? -4.105 27.594 23.719 1 98.12 100 ASP A CA 1
ATOM 738 C C . ASP A 1 100 ? -2.904 28.531 23.703 1 98.12 100 ASP A C 1
ATOM 740 O O . ASP A 1 100 ? -2.145 28.609 24.656 1 98.12 100 ASP A O 1
ATOM 744 N N . LEU A 1 101 ? -2.783 29.25 22.672 1 95.38 101 LEU A N 1
ATOM 745 C CA . LEU A 1 101 ? -1.631 30.109 22.453 1 95.38 101 LEU A CA 1
ATOM 746 C C . LEU A 1 101 ? -1.583 31.203 23.516 1 95.38 101 LEU A C 1
ATOM 748 O O . LEU A 1 101 ? -0.507 31.719 23.844 1 95.38 101 LEU A O 1
ATOM 752 N N . LYS A 1 102 ? -2.68 31.609 24 1 94.38 102 LYS A N 1
ATOM 753 C CA . LYS A 1 102 ? -2.754 32.688 24.969 1 94.38 102 LYS A CA 1
ATOM 754 C C . LYS A 1 102 ? -2.4 32.219 26.375 1 94.38 102 LYS A C 1
ATOM 756 O O . LYS A 1 102 ? -1.53 32.781 27.031 1 94.38 102 LYS A O 1
ATOM 761 N N . SER A 1 103 ? -3.002 31.156 26.766 1 97 103 SER A N 1
ATOM 762 C CA . SER A 1 103 ? -2.816 30.688 28.141 1 97 103 SER A CA 1
ATOM 763 C C . SER A 1 103 ? -1.626 29.734 28.234 1 97 103 SER A C 1
ATOM 765 O O . SER A 1 103 ? -1.097 29.5 29.328 1 97 103 SER A O 1
ATOM 767 N N . GLY A 1 104 ? -1.306 29.094 27.141 1 97.44 104 GLY A N 1
ATOM 768 C CA . GLY A 1 104 ? -0.239 28.109 27.141 1 97.44 104 GLY A CA 1
ATOM 769 C C . GLY A 1 104 ? -0.702 26.734 27.578 1 97.44 104 GLY A C 1
ATOM 770 O O . GLY A 1 104 ? 0.111 25.812 27.734 1 97.44 104 GLY A O 1
ATOM 771 N N . GLU A 1 105 ? -1.951 26.578 27.75 1 98.12 105 GLU A N 1
ATOM 772 C CA . GLU A 1 105 ? -2.486 25.297 28.219 1 98.12 105 GLU A CA 1
ATOM 773 C C . GLU A 1 105 ? -2.543 24.281 27.078 1 98.12 105 GLU A C 1
ATOM 775 O O . GLU A 1 105 ? -3.082 24.562 26 1 98.12 105 GLU A O 1
ATOM 780 N N . LEU A 1 106 ? -1.909 23.094 27.297 1 98.75 106 LEU A N 1
ATOM 781 C CA . LEU A 1 106 ? -1.987 21.953 26.391 1 98.75 106 LEU A CA 1
ATOM 782 C C . LEU A 1 106 ? -2.91 20.875 26.969 1 98.75 106 LEU A C 1
ATOM 784 O O . LEU A 1 106 ? -2.707 20.406 28.094 1 98.75 106 LEU A O 1
ATOM 788 N N . THR A 1 107 ? -3.936 20.5 26.234 1 98.5 107 THR A N 1
ATOM 789 C CA . THR A 1 107 ? -4.895 19.516 26.703 1 98.5 107 THR A CA 1
ATOM 790 C C . THR A 1 107 ? -5.098 18.422 25.656 1 98.5 107 THR A C 1
ATOM 792 O O . THR A 1 107 ? -5.16 18.719 24.453 1 98.5 107 THR A O 1
ATOM 795 N N . THR A 1 108 ? -5.156 17.156 26.141 1 98.75 108 THR A N 1
ATOM 796 C CA . THR A 1 108 ? -5.582 16.078 25.25 1 98.75 108 THR A CA 1
ATOM 797 C C . THR A 1 108 ? -7.105 16 25.188 1 98.75 108 THR A C 1
ATOM 799 O O . THR A 1 108 ? -7.777 15.859 26.203 1 98.75 108 THR A O 1
ATOM 802 N N . VAL A 1 109 ? -7.637 16.109 23.969 1 98.81 109 VAL A N 1
ATOM 803 C CA . VAL A 1 109 ? -9.086 16.141 23.797 1 98.81 109 VAL A CA 1
ATOM 804 C C . VAL A 1 109 ? -9.586 14.742 23.422 1 98.81 109 VAL A C 1
ATOM 806 O O . VAL A 1 109 ? -10.641 14.312 23.875 1 98.81 109 VAL A O 1
ATOM 809 N N . TYR A 1 110 ? -8.922 14 22.547 1 98.88 110 TYR A N 1
ATOM 810 C CA . TYR A 1 110 ? -9.258 12.633 22.156 1 98.88 110 TYR A CA 1
ATOM 811 C C . TYR A 1 110 ? -8.016 11.742 22.188 1 98.88 110 TYR A C 1
ATOM 813 O O . TYR A 1 110 ? -6.922 12.18 21.828 1 98.88 110 TYR A O 1
ATOM 821 N N . ASP A 1 111 ? -8.18 10.492 22.625 1 98.75 111 ASP A N 1
ATOM 822 C CA . ASP A 1 111 ? -7.117 9.5 22.469 1 98.75 111 ASP A CA 1
ATOM 823 C C . ASP A 1 111 ? -7.68 8.148 22.047 1 98.75 111 ASP A C 1
ATOM 825 O O . ASP A 1 111 ? -6.949 7.156 21.984 1 98.75 111 ASP A O 1
ATOM 829 N N . SER A 1 112 ? -8.992 8.102 21.828 1 98.69 112 SER A N 1
ATOM 830 C CA . SER A 1 112 ? -9.664 6.871 21.438 1 98.69 112 SER A CA 1
ATOM 831 C C . SER A 1 112 ? -10.961 7.168 20.688 1 98.69 112 SER A C 1
ATOM 833 O O . SER A 1 112 ? -11.477 8.289 20.734 1 98.69 112 SER A O 1
ATOM 835 N N . CYS A 1 113 ? -11.445 6.305 19.922 1 98.44 113 CYS A N 1
ATOM 836 C CA . CYS A 1 113 ? -12.734 6.289 19.234 1 98.44 113 CYS A CA 1
ATOM 837 C C . CYS A 1 113 ? -13.422 4.938 19.391 1 98.44 113 CYS A C 1
ATOM 839 O O . CYS A 1 113 ? -12.867 3.906 19 1 98.44 113 CYS A O 1
ATOM 841 N N . GLU A 1 114 ? -14.633 4.949 19.953 1 95.75 114 GLU A N 1
ATOM 842 C CA . GLU A 1 114 ? -15.438 3.744 20.141 1 95.75 114 GLU A CA 1
ATOM 843 C C . GLU A 1 114 ? -14.648 2.666 20.875 1 95.75 114 GLU A C 1
ATOM 845 O O . GLU A 1 114 ? -14.617 1.511 20.453 1 95.75 114 GLU A O 1
ATOM 850 N N . GLY A 1 115 ? -13.953 3.092 21.828 1 95.75 115 GLY A N 1
ATO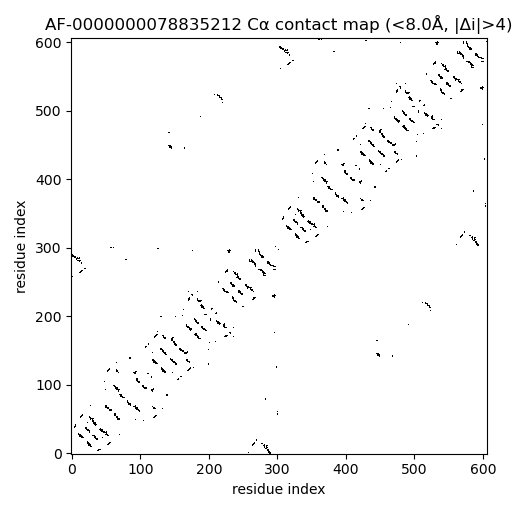M 851 C CA . GLY A 1 115 ? -13.273 2.168 22.719 1 95.75 115 GLY A CA 1
ATOM 852 C C . GLY A 1 115 ? -11.93 1.712 22.188 1 95.75 115 GLY A C 1
ATOM 853 O O . GLY A 1 115 ? -11.219 0.943 22.844 1 95.75 115 GLY A O 1
ATOM 854 N N . LYS A 1 116 ? -11.492 2.104 21.094 1 96.31 116 LYS A N 1
ATOM 855 C CA . LYS A 1 116 ? -10.203 1.746 20.516 1 96.31 116 LYS A CA 1
ATOM 856 C C . LYS A 1 116 ? -9.266 2.949 20.469 1 96.31 116 LYS A C 1
ATOM 858 O O . LYS A 1 116 ? -9.656 4.035 20.047 1 96.31 116 LYS A O 1
ATOM 863 N N . ARG A 1 117 ? -8.07 2.746 20.922 1 98.12 117 ARG A N 1
ATOM 864 C CA . ARG A 1 117 ? -7.066 3.805 20.922 1 98.12 117 ARG A CA 1
ATOM 865 C C . ARG A 1 117 ? -6.773 4.281 19.5 1 98.12 117 ARG A C 1
ATOM 867 O O . ARG A 1 117 ? -6.688 3.473 18.578 1 98.12 117 ARG A O 1
ATOM 874 N N . LEU A 1 118 ? -6.625 5.598 19.312 1 98.75 118 LEU A N 1
ATOM 875 C CA . LEU A 1 118 ? -6 6.086 18.094 1 98.75 118 LEU A CA 1
ATOM 876 C C . LEU A 1 118 ? -4.57 5.562 17.969 1 98.75 118 LEU A C 1
ATOM 878 O O . LEU A 1 118 ? -3.891 5.359 18.969 1 98.75 118 LEU A O 1
ATOM 882 N N . VAL A 1 119 ? -4.07 5.383 16.75 1 98.44 119 VAL A N 1
ATOM 883 C CA . VAL A 1 119 ? -2.777 4.738 16.562 1 98.44 119 VAL A CA 1
ATOM 884 C C . VAL A 1 119 ? -1.707 5.793 16.281 1 98.44 119 VAL A C 1
ATOM 886 O O . VAL A 1 119 ? -0.774 5.957 17.078 1 98.44 119 VAL A O 1
ATOM 889 N N . GLY A 1 120 ? -1.804 6.477 15.273 1 98.62 120 GLY A N 1
ATOM 890 C CA . GLY A 1 120 ? -0.849 7.516 14.914 1 98.62 120 GLY A CA 1
ATOM 891 C C . GLY A 1 120 ? -1.482 8.68 14.18 1 98.62 120 GLY A C 1
ATOM 892 O O . GLY A 1 120 ? -1.225 8.883 12.992 1 98.62 120 GLY A O 1
ATOM 893 N N . PRO A 1 121 ? -2.344 9.508 14.875 1 98.94 121 PRO A N 1
ATOM 894 C CA . PRO A 1 121 ? -2.908 10.695 14.227 1 98.94 121 PRO A CA 1
ATOM 895 C C . PRO A 1 121 ? -1.85 11.539 13.516 1 98.94 121 PRO A C 1
ATOM 897 O O . PRO A 1 121 ? -0.77 11.773 14.062 1 98.94 121 PRO A O 1
ATOM 900 N N . ASN A 1 122 ? -2.166 11.969 12.266 1 98.94 122 ASN A N 1
ATOM 901 C CA . ASN A 1 122 ? -1.117 12.484 11.391 1 98.94 122 ASN A CA 1
ATOM 902 C C . ASN A 1 122 ? -1.416 13.906 10.938 1 98.94 122 ASN A C 1
ATOM 904 O O . ASN A 1 122 ? -0.56 14.789 11.031 1 98.94 122 ASN A O 1
ATOM 908 N N . ASP A 1 123 ? -2.576 14.18 10.359 1 98.94 123 ASP A N 1
ATOM 909 C CA . ASP A 1 123 ? -2.934 15.477 9.781 1 98.94 123 ASP A CA 1
ATOM 910 C C . ASP A 1 123 ? -4.395 15.82 10.07 1 98.94 123 ASP A C 1
ATOM 912 O O . ASP A 1 123 ? -5.176 14.945 10.461 1 98.94 123 ASP A O 1
ATOM 916 N N . LEU A 1 124 ? -4.793 17.141 9.891 1 98.94 124 LEU A N 1
ATOM 917 C CA . LEU A 1 124 ? -6.172 17.531 10.164 1 98.94 124 LEU A CA 1
ATOM 918 C C . LEU A 1 124 ? -6.551 18.781 9.367 1 98.94 124 LEU A C 1
ATOM 920 O O . LEU A 1 124 ? -5.68 19.547 8.969 1 98.94 124 LEU A O 1
ATOM 924 N N . VAL A 1 125 ? -7.832 18.984 9.156 1 98.81 125 VAL A N 1
ATOM 925 C CA . VAL A 1 125 ? -8.383 20.156 8.5 1 98.81 125 VAL A CA 1
ATOM 926 C C . VAL A 1 125 ? -9.773 20.469 9.062 1 98.81 125 VAL A C 1
ATOM 928 O O . VAL A 1 125 ? -10.594 19.562 9.227 1 98.81 125 VAL A O 1
ATOM 931 N N . PHE A 1 126 ? -10.016 21.688 9.375 1 98.75 126 PHE A N 1
ATOM 932 C CA . PHE A 1 126 ? -11.297 22.109 9.922 1 98.75 126 PHE A CA 1
ATOM 933 C C . PHE A 1 126 ? -12.289 22.422 8.812 1 98.75 126 PHE A C 1
ATOM 935 O O . PHE A 1 126 ? -11.922 23.016 7.797 1 98.75 126 PHE A O 1
ATOM 942 N N . ASP A 1 127 ? -13.539 22.047 9.031 1 98.38 127 ASP A N 1
ATOM 943 C CA . ASP A 1 127 ? -14.594 22.453 8.102 1 98.38 127 ASP A CA 1
ATOM 944 C C . ASP A 1 127 ? -15.305 23.703 8.586 1 98.38 127 ASP A C 1
ATOM 946 O O . ASP A 1 127 ? -14.961 24.266 9.633 1 98.38 127 ASP A O 1
ATOM 950 N N . LYS A 1 128 ? -16.219 24.156 7.777 1 96.69 128 LYS A N 1
ATOM 951 C CA . LYS A 1 128 ? -16.891 25.422 8.047 1 96.69 128 LYS A CA 1
ATOM 952 C C . LYS A 1 128 ? -17.797 25.328 9.266 1 96.69 128 LYS A C 1
ATOM 954 O O . LYS A 1 128 ? -18.156 26.344 9.875 1 96.69 128 LYS A O 1
ATOM 959 N N . GLN A 1 129 ? -18.203 24.125 9.648 1 96.38 129 GLN A N 1
ATOM 960 C CA . GLN A 1 129 ? -19.094 23.922 10.781 1 96.38 129 GLN A CA 1
ATOM 961 C C . GLN A 1 129 ? -18.328 23.938 12.102 1 96.38 129 GLN A C 1
ATOM 963 O O . GLN A 1 129 ? -18.922 23.922 13.172 1 96.38 129 GLN A O 1
ATOM 968 N N . GLY A 1 130 ? -17.031 23.922 12.016 1 97.06 130 GLY A N 1
ATOM 969 C CA . GLY A 1 130 ? -16.203 24.016 13.211 1 97.06 130 GLY A CA 1
ATOM 970 C C . GLY A 1 130 ? -15.703 22.656 13.68 1 97.06 130 GLY A C 1
ATOM 971 O O . GLY A 1 130 ? -14.938 22.578 14.648 1 97.06 130 GLY A O 1
ATOM 972 N N . GLY A 1 131 ? -16.141 21.594 13.07 1 98.31 131 GLY A N 1
ATOM 973 C CA . GLY A 1 131 ? -15.516 20.297 13.266 1 98.31 131 GLY A CA 1
ATOM 974 C C . GLY A 1 131 ? -14.289 20.094 12.398 1 98.31 131 GLY A C 1
ATOM 975 O O . GLY A 1 131 ? -13.898 20.984 11.641 1 98.31 131 GLY A O 1
ATOM 976 N N . PHE A 1 132 ? -13.656 18.875 12.602 1 98.81 132 PHE A N 1
ATOM 977 C CA . PHE A 1 132 ? -12.461 18.672 11.797 1 98.81 132 PHE A CA 1
ATOM 978 C C . PHE A 1 132 ? -12.328 17.203 11.383 1 98.81 132 PHE A C 1
ATOM 980 O O . PHE A 1 132 ? -12.711 16.312 12.133 1 98.81 132 PHE A O 1
ATOM 987 N N . TRP A 1 133 ? -11.859 17.062 10.148 1 98.94 133 TRP A N 1
ATOM 988 C CA . TRP A 1 133 ? -11.375 15.781 9.656 1 98.94 133 TRP A CA 1
ATOM 989 C C . TRP A 1 133 ? -9.922 15.547 10.062 1 98.94 133 TRP A C 1
ATOM 991 O O . TRP A 1 133 ? -9.109 16.469 10.023 1 98.94 133 TRP A O 1
ATOM 1001 N N . PHE A 1 134 ? -9.578 14.297 10.453 1 98.94 134 PHE A N 1
ATOM 1002 C CA . PHE A 1 134 ? -8.164 14 10.648 1 98.94 134 PHE A CA 1
ATOM 1003 C C . PHE A 1 134 ? -7.848 12.57 10.227 1 98.94 134 PHE A C 1
ATOM 1005 O O . PHE A 1 134 ? -8.742 11.719 10.164 1 98.94 134 PHE A O 1
ATOM 1012 N N . SER A 1 135 ? -6.648 12.391 9.805 1 98.94 135 SER A N 1
ATOM 1013 C CA . SER A 1 135 ? -6.152 11.07 9.43 1 98.94 135 SER A CA 1
ATOM 1014 C C . SER A 1 135 ? -5.387 10.422 10.578 1 98.94 135 SER A C 1
ATOM 1016 O O . SER A 1 135 ? -4.723 11.109 11.359 1 98.94 135 SER A O 1
ATOM 1018 N N . ASP A 1 136 ? -5.547 9.203 10.766 1 98.88 136 ASP A N 1
ATOM 1019 C CA . ASP A 1 136 ? -4.691 8.328 11.555 1 98.88 136 ASP A CA 1
ATOM 1020 C C . ASP A 1 136 ? -3.834 7.438 10.656 1 98.88 136 ASP A C 1
ATOM 1022 O O . ASP A 1 136 ? -4.359 6.59 9.938 1 98.88 136 ASP A O 1
ATOM 1026 N N . HIS A 1 137 ? -2.559 7.617 10.742 1 98.69 137 HIS A N 1
ATOM 1027 C CA . HIS A 1 137 ? -1.608 6.988 9.828 1 98.69 137 HIS A CA 1
ATOM 1028 C C . HIS A 1 137 ? -1.45 5.5 10.141 1 98.69 137 HIS A C 1
ATOM 1030 O O . HIS A 1 137 ? -0.904 4.75 9.328 1 98.69 137 HIS A O 1
ATOM 1036 N N . GLY A 1 138 ? -2.031 5.031 11.164 1 98.06 138 GLY A N 1
ATOM 1037 C CA . GLY A 1 138 ? -1.576 3.744 11.664 1 98.06 138 GLY A CA 1
ATOM 1038 C C . GLY A 1 138 ? -0.13 3.76 12.125 1 98.06 138 GLY A C 1
ATOM 1039 O O . GLY A 1 138 ? 0.348 4.766 12.656 1 98.06 138 GLY A O 1
ATOM 1040 N N . CYS A 1 139 ? 0.504 2.637 12.086 1 95.88 139 CYS A N 1
ATOM 1041 C CA . CYS A 1 139 ? 1.927 2.613 12.406 1 95.88 139 CYS A CA 1
ATOM 1042 C C . CYS A 1 139 ? 2.592 1.36 11.844 1 95.88 139 CYS A C 1
ATOM 1044 O O . CYS A 1 139 ? 1.92 0.36 11.586 1 95.88 139 CYS A O 1
ATOM 1046 N N . SER A 1 140 ? 3.812 1.535 11.602 1 92.88 140 SER A N 1
ATOM 1047 C CA . SER A 1 140 ? 4.613 0.397 11.164 1 92.88 140 SER A CA 1
ATOM 1048 C C . SER A 1 140 ? 5.109 -0.422 12.352 1 92.88 140 SER A C 1
ATOM 1050 O O . SER A 1 140 ? 5.469 0.136 13.391 1 92.88 140 SER A O 1
ATOM 1052 N N . THR A 1 141 ? 5.113 -1.72 12.25 1 88.31 141 THR A N 1
ATOM 1053 C CA . THR A 1 141 ? 5.766 -2.627 13.188 1 88.31 141 THR A CA 1
ATOM 1054 C C . THR A 1 141 ? 6.895 -3.393 12.5 1 88.31 141 THR A C 1
ATOM 1056 O O . THR A 1 141 ? 7.016 -3.359 11.273 1 88.31 141 THR A O 1
ATOM 1059 N N . PRO A 1 142 ? 7.707 -4.051 13.297 1 84.75 142 PRO A N 1
ATOM 1060 C CA . PRO A 1 142 ? 8.781 -4.824 12.664 1 84.75 142 PRO A CA 1
ATOM 1061 C C . PRO A 1 142 ? 8.25 -5.859 11.672 1 84.75 142 PRO A C 1
ATOM 1063 O O . PRO A 1 142 ? 8.922 -6.16 10.68 1 84.75 142 PRO A O 1
ATOM 1066 N N . GLU A 1 143 ? 7.035 -6.375 11.875 1 90.38 143 GLU A N 1
ATOM 1067 C CA . GLU A 1 143 ? 6.543 -7.492 11.078 1 90.38 143 GLU A CA 1
ATOM 1068 C C . GLU A 1 143 ? 5.449 -7.047 10.117 1 90.38 143 GLU A C 1
ATOM 1070 O O . GLU A 1 143 ? 4.992 -7.828 9.281 1 90.38 143 GLU A O 1
ATOM 1075 N N . GLY A 1 144 ? 5.016 -5.801 10.266 1 94.75 144 GLY A N 1
ATOM 1076 C CA . GLY A 1 144 ? 3.896 -5.371 9.438 1 94.75 144 GLY A CA 1
ATOM 1077 C C . GLY A 1 144 ? 3.473 -3.939 9.703 1 94.75 144 GLY A C 1
ATOM 1078 O O . GLY A 1 144 ? 4.316 -3.055 9.867 1 94.75 144 GLY A O 1
ATOM 1079 N N . ARG A 1 145 ? 2.189 -3.771 9.539 1 96.06 145 ARG A N 1
ATOM 1080 C CA . ARG A 1 145 ? 1.631 -2.443 9.766 1 96.06 145 ARG A CA 1
ATOM 1081 C C . ARG A 1 145 ? 0.241 -2.535 10.391 1 96.06 145 ARG A C 1
ATOM 1083 O O . ARG A 1 145 ? -0.518 -3.461 10.094 1 96.06 145 ARG A O 1
ATOM 1090 N N . LYS A 1 146 ? -0.021 -1.581 11.266 1 96.56 146 LYS A N 1
ATOM 1091 C CA . LYS A 1 146 ? -1.392 -1.329 11.695 1 96.56 146 LYS A CA 1
ATOM 1092 C C . LYS A 1 146 ? -2.098 -0.357 10.758 1 96.56 146 LYS A C 1
ATOM 1094 O O . LYS A 1 146 ? -1.529 0.669 10.375 1 96.56 146 LYS A O 1
ATOM 1099 N N . PHE A 1 147 ? -3.311 -0.676 10.43 1 97.12 147 PHE A N 1
ATOM 1100 C CA . PHE A 1 147 ? -4.074 0.165 9.508 1 97.12 147 PHE A CA 1
ATOM 1101 C C . PHE A 1 147 ? -4.434 1.493 10.164 1 97.12 147 PHE A C 1
ATOM 1103 O O . PHE A 1 147 ? -4.531 1.579 11.391 1 97.12 147 PHE A O 1
ATOM 1110 N N . GLY A 1 148 ? -4.559 2.498 9.312 1 98.06 148 GLY A N 1
ATOM 1111 C CA . GLY A 1 148 ? -5.094 3.781 9.742 1 98.06 148 GLY A CA 1
ATOM 1112 C C . GLY A 1 148 ? -6.523 4.012 9.281 1 98.06 148 GLY A C 1
ATOM 1113 O O . GLY A 1 148 ? -7.234 3.064 8.945 1 98.06 148 GLY A O 1
ATOM 1114 N N . GLY A 1 149 ? -6.91 5.289 9.398 1 98.5 149 GLY A N 1
ATOM 1115 C CA . GLY A 1 149 ? -8.273 5.641 9.023 1 98.5 149 GLY A CA 1
ATOM 1116 C C . GLY A 1 149 ? -8.492 7.137 8.906 1 98.5 149 GLY A C 1
ATOM 1117 O O . GLY A 1 149 ? -7.551 7.922 9.055 1 98.5 149 GLY A O 1
ATOM 1118 N N . VAL A 1 150 ? -9.695 7.477 8.492 1 98.88 150 VAL A N 1
ATOM 1119 C CA . VAL A 1 150 ? -10.18 8.852 8.453 1 98.88 150 VAL A CA 1
ATOM 1120 C C . VAL A 1 150 ? -11.234 9.062 9.539 1 98.88 150 VAL A C 1
ATOM 1122 O O . VAL A 1 150 ? -12.172 8.266 9.664 1 98.88 150 VAL A O 1
ATOM 1125 N N . 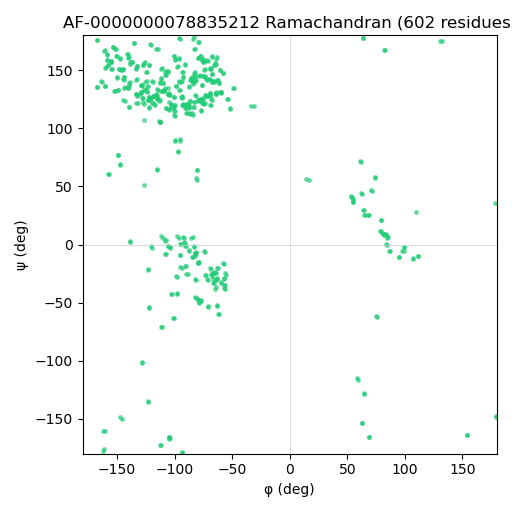TYR A 1 151 ? -11.047 10.133 10.234 1 98.94 151 TYR A N 1
ATOM 1126 C CA . TYR A 1 151 ? -11.945 10.43 11.344 1 98.94 151 TYR A CA 1
ATOM 1127 C C . TYR A 1 151 ? -12.531 11.836 11.203 1 98.94 151 TYR A C 1
ATOM 1129 O O . TYR A 1 151 ? -11.961 12.68 10.508 1 98.94 151 TYR A O 1
ATOM 1137 N N . TYR A 1 152 ? -13.695 12.031 11.836 1 98.94 152 TYR A N 1
ATOM 1138 C CA . TYR A 1 152 ? -14.281 13.352 12.062 1 98.94 152 TYR A CA 1
ATOM 1139 C C . TYR A 1 152 ? -14.539 13.578 13.547 1 98.94 152 TYR A C 1
ATOM 1141 O O . TYR A 1 152 ? -14.984 12.672 14.258 1 98.94 152 TYR A O 1
ATOM 1149 N N . ALA A 1 153 ? -14.258 14.828 13.969 1 98.88 153 ALA A N 1
ATOM 1150 C CA . ALA A 1 153 ? -14.461 15.117 15.391 1 98.88 153 ALA A CA 1
ATOM 1151 C C . ALA A 1 153 ? -14.891 16.562 15.594 1 98.88 153 ALA A C 1
ATOM 1153 O O . ALA A 1 153 ? -14.719 17.406 14.703 1 98.88 153 ALA A O 1
ATOM 1154 N N . ARG A 1 154 ? -15.484 16.812 16.75 1 98.44 154 ARG A N 1
ATOM 1155 C CA . ARG A 1 154 ? -15.836 18.156 17.203 1 98.44 154 ARG A CA 1
ATOM 1156 C C . ARG A 1 154 ? -14.805 18.688 18.188 1 98.44 154 ARG A C 1
ATOM 1158 O O . ARG A 1 154 ? -14.094 17.906 18.828 1 98.44 154 ARG A O 1
ATOM 1165 N N . THR A 1 155 ? -14.797 19.969 18.312 1 97.94 155 THR A N 1
ATOM 1166 C CA . THR A 1 155 ? -13.727 20.594 19.078 1 97.94 155 THR A CA 1
ATOM 1167 C C . THR A 1 155 ? -14.055 20.594 20.562 1 97.94 155 THR A C 1
ATOM 1169 O O . THR A 1 155 ? -13.18 20.828 21.406 1 97.94 155 THR A O 1
ATOM 1172 N N . ASP A 1 156 ? -15.273 20.266 20.953 1 97.12 156 ASP A N 1
ATOM 1173 C CA . ASP A 1 156 ? -15.672 20.328 22.359 1 97.12 156 ASP A CA 1
ATOM 1174 C C . ASP A 1 156 ? -15.555 18.969 23.031 1 97.12 156 ASP A C 1
ATOM 1176 O O . ASP A 1 156 ? -16 18.781 24.172 1 97.12 156 ASP A O 1
ATOM 1180 N N . GLY A 1 157 ? -15.031 17.984 22.344 1 97.62 157 GLY A N 1
ATOM 1181 C CA . GLY A 1 157 ? -14.828 16.656 22.906 1 97.62 157 GLY A CA 1
ATOM 1182 C C . GLY A 1 157 ? -16.078 15.805 22.875 1 97.62 157 GLY A C 1
ATOM 1183 O O . GLY A 1 157 ? -16.078 14.664 23.344 1 97.62 157 GLY A O 1
ATOM 1184 N N . SER A 1 158 ? -17.125 16.25 22.234 1 97.75 158 SER A N 1
ATOM 1185 C CA . SER A 1 158 ? -18.438 15.617 22.359 1 97.75 158 SER A CA 1
ATOM 1186 C C . SER A 1 158 ? -18.625 14.516 21.312 1 97.75 158 SER A C 1
ATOM 1188 O O . SER A 1 158 ? -19.5 13.672 21.453 1 97.75 158 SER A O 1
ATOM 1190 N N . HIS A 1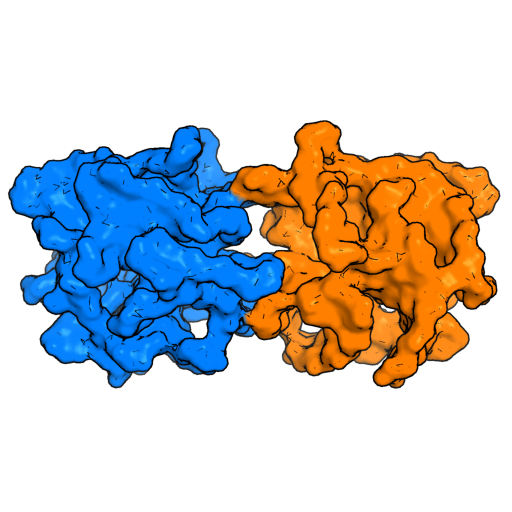 159 ? -17.781 14.617 20.297 1 98.25 159 HIS A N 1
ATOM 1191 C CA . HIS A 1 159 ? -18.047 13.68 19.219 1 98.25 159 HIS A CA 1
ATOM 1192 C C . HIS A 1 159 ? -16.781 13.352 18.438 1 98.25 159 HIS A C 1
ATOM 1194 O O . HIS A 1 159 ? -16.031 14.258 18.047 1 98.25 159 HIS A O 1
ATOM 1200 N N . ILE A 1 160 ? -16.547 12.109 18.203 1 98.81 160 ILE A N 1
ATOM 1201 C CA . ILE A 1 160 ? -15.547 11.562 17.297 1 98.81 160 ILE A CA 1
ATOM 1202 C C . ILE A 1 160 ? -16.125 10.352 16.562 1 98.81 160 ILE A C 1
ATOM 1204 O O . ILE A 1 160 ? -16.812 9.531 17.172 1 98.81 160 ILE A O 1
ATOM 1208 N N . SER A 1 161 ? -15.938 10.25 15.312 1 98.75 161 SER A N 1
ATOM 1209 C CA . SER A 1 161 ? -16.406 9.102 14.531 1 98.75 161 SER A CA 1
ATOM 1210 C C . SER A 1 161 ? -15.359 8.68 13.5 1 98.75 161 SER A C 1
ATOM 1212 O O . SER A 1 161 ? -14.672 9.523 12.922 1 98.75 161 SER A O 1
ATOM 1214 N N . ARG A 1 162 ? -15.234 7.387 13.391 1 98.5 162 ARG A N 1
ATOM 1215 C CA . ARG A 1 162 ? -14.398 6.82 12.336 1 98.5 162 ARG A CA 1
ATOM 1216 C C . ARG A 1 162 ? -15.164 6.723 11.023 1 98.5 162 ARG A C 1
ATOM 1218 O O . ARG A 1 162 ? -16.156 5.992 10.922 1 98.5 162 ARG A O 1
ATOM 1225 N N . GLN A 1 163 ? -14.711 7.418 9.984 1 98.75 163 GLN A N 1
ATOM 1226 C CA . GLN A 1 163 ? -15.445 7.508 8.727 1 98.75 163 GLN A CA 1
ATOM 1227 C C . GLN A 1 163 ? -14.891 6.52 7.695 1 98.75 163 GLN A C 1
ATOM 1229 O O . GLN A 1 163 ? -15.617 6.086 6.797 1 98.75 163 GLN A O 1
ATOM 1234 N N . ARG A 1 164 ? -13.656 6.16 7.777 1 98.25 164 ARG A N 1
ATOM 1235 C CA . ARG A 1 164 ? -13.016 5.125 6.977 1 98.25 164 ARG A CA 1
ATOM 1236 C C . ARG A 1 164 ? -11.984 4.355 7.801 1 98.25 164 ARG A C 1
ATOM 1238 O O . ARG A 1 164 ? -11.234 4.949 8.57 1 98.25 164 ARG A O 1
ATOM 1245 N N . ASP A 1 165 ? -11.984 3.078 7.711 1 96.19 165 ASP A N 1
ATOM 1246 C CA . ASP A 1 165 ? -11.023 2.223 8.398 1 96.19 165 ASP A CA 1
ATOM 1247 C C . ASP A 1 165 ? -10.227 1.377 7.406 1 96.19 165 ASP A C 1
ATOM 1249 O O . ASP A 1 165 ? -10.43 1.477 6.195 1 96.19 165 ASP A O 1
ATOM 1253 N N . HIS A 1 166 ? -9.211 0.686 7.867 1 95.5 166 HIS A N 1
ATOM 1254 C CA . HIS A 1 166 ? -8.43 -0.292 7.117 1 95.5 166 HIS A CA 1
ATOM 1255 C C . HIS A 1 166 ? -7.68 0.368 5.969 1 95.5 166 HIS A C 1
ATOM 1257 O O . HIS A 1 166 ? -7.551 -0.214 4.887 1 95.5 166 HIS A O 1
ATOM 1263 N N . LEU A 1 167 ? -7.332 1.605 6.121 1 97.56 167 LEU A N 1
ATOM 1264 C CA . LEU A 1 167 ? -6.48 2.273 5.141 1 97.56 167 LEU A CA 1
ATOM 1265 C C . LEU A 1 167 ? -5.012 1.958 5.395 1 97.56 167 LEU A C 1
ATOM 1267 O O . LEU A 1 167 ? -4.578 1.861 6.543 1 97.56 167 LEU A O 1
ATOM 1271 N N . THR A 1 168 ? -4.227 1.907 4.367 1 96.81 168 THR A N 1
ATOM 1272 C CA . THR A 1 168 ? -2.854 1.421 4.438 1 96.81 168 THR A CA 1
ATOM 1273 C C . THR A 1 168 ? -1.966 2.414 5.184 1 96.81 168 THR A C 1
ATOM 1275 O O . THR A 1 168 ? -1.296 2.051 6.152 1 96.81 168 THR A O 1
ATOM 1278 N N . SER A 1 169 ? -1.968 3.615 4.762 1 97.88 169 SER A N 1
ATOM 1279 C CA . SER A 1 169 ? -1.108 4.625 5.371 1 97.88 169 SER A CA 1
ATOM 1280 C C . SER A 1 169 ? -1.648 6.027 5.133 1 97.88 169 SER A C 1
ATOM 1282 O O . SER A 1 169 ? -0.96 6.875 4.555 1 97.88 169 SER A O 1
ATOM 1284 N N . PRO A 1 170 ? -2.883 6.301 5.633 1 98.81 170 PRO A N 1
ATOM 1285 C CA . PRO A 1 170 ? -3.43 7.648 5.477 1 98.81 170 PRO A CA 1
ATOM 1286 C C . PRO A 1 170 ? -2.559 8.719 6.129 1 98.81 170 PRO A C 1
ATOM 1288 O O . PRO A 1 170 ? -2.133 8.555 7.277 1 98.81 170 PRO A O 1
ATOM 1291 N N . ASN A 1 171 ? -2.277 9.766 5.395 1 98.81 171 ASN A N 1
ATOM 1292 C CA . ASN A 1 171 ? -1.375 10.82 5.836 1 98.81 171 ASN A CA 1
ATOM 1293 C C . ASN A 1 171 ? -2.014 12.203 5.688 1 98.81 171 ASN A C 1
ATOM 1295 O O . ASN A 1 171 ? -2.939 12.547 6.426 1 98.81 171 ASN A O 1
ATOM 1299 N N . GLY A 1 172 ? -1.676 12.938 4.672 1 98.94 172 GLY A N 1
ATOM 1300 C CA . GLY A 1 172 ? -2.242 14.266 4.461 1 98.94 172 GLY A CA 1
ATOM 1301 C C . GLY A 1 172 ? -3.742 14.242 4.23 1 98.94 172 GLY A C 1
ATOM 1302 O O . GLY A 1 172 ? -4.254 13.359 3.535 1 98.94 172 GLY A O 1
ATOM 1303 N N . ILE A 1 173 ? -4.441 15.203 4.766 1 98.94 173 ILE A N 1
ATOM 1304 C CA . ILE A 1 173 ? -5.891 15.297 4.598 1 98.94 173 ILE A CA 1
ATOM 1305 C C . ILE A 1 173 ? -6.293 16.75 4.375 1 98.94 173 ILE A C 1
ATOM 1307 O O . ILE A 1 173 ? -5.734 17.656 4.992 1 98.94 173 ILE A O 1
ATOM 1311 N N . GLY A 1 174 ? -7.18 17 3.447 1 98.81 174 GLY A N 1
ATOM 1312 C CA . GLY A 1 174 ? -7.664 18.344 3.127 1 98.81 174 GLY A CA 1
ATOM 1313 C C . GLY A 1 174 ? -9.07 18.344 2.564 1 98.81 174 GLY A C 1
ATOM 1314 O O . GLY A 1 174 ? -9.633 17.281 2.271 1 98.81 174 GLY A O 1
ATOM 1315 N N . LEU A 1 175 ? -9.625 19.516 2.49 1 98.75 175 LEU A N 1
ATOM 1316 C CA . LEU A 1 175 ? -10.969 19.719 1.949 1 98.75 175 LEU A CA 1
ATOM 1317 C C . LEU A 1 175 ? -10.906 20.484 0.629 1 98.75 175 LEU A C 1
ATOM 1319 O O . LEU A 1 175 ? -10.109 21.422 0.481 1 98.75 175 LEU A O 1
ATOM 1323 N N . SER A 1 176 ? -11.82 20.078 -0.268 1 98.88 176 SER A N 1
ATOM 1324 C CA . SER A 1 176 ? -12.016 20.891 -1.458 1 98.88 176 SER A CA 1
ATOM 1325 C C . SER A 1 176 ? -12.555 22.266 -1.096 1 98.88 176 SER A C 1
ATOM 1327 O O . SER A 1 176 ? -13.102 22.469 -0.008 1 98.88 176 SER A O 1
ATOM 1329 N N . PRO A 1 177 ? -12.375 23.219 -2.045 1 98.44 177 PRO A N 1
ATOM 1330 C CA . PRO A 1 177 ? -12.828 24.578 -1.746 1 98.44 177 PRO A CA 1
ATOM 1331 C C . PRO A 1 177 ? -14.312 24.641 -1.374 1 98.44 177 PRO A C 1
ATOM 1333 O O . PRO A 1 177 ? -14.711 25.453 -0.533 1 98.44 177 PRO A O 1
ATOM 1336 N N . ASP A 1 178 ? -15.148 23.812 -1.962 1 98.31 178 ASP A N 1
ATOM 1337 C CA . ASP A 1 178 ? -16.578 23.828 -1.678 1 98.31 178 ASP A CA 1
ATOM 1338 C C . ASP A 1 178 ? -16.922 22.875 -0.537 1 98.31 178 ASP A C 1
ATOM 1340 O O . ASP A 1 178 ? -18.109 22.703 -0.208 1 98.31 178 ASP A O 1
ATOM 1344 N N . GLU A 1 179 ? -15.938 22.156 0.012 1 98.44 179 GLU A N 1
ATOM 1345 C CA . GLU A 1 179 ? -15.992 21.266 1.167 1 98.44 179 GLU A CA 1
ATOM 1346 C C . GLU A 1 179 ? -16.875 20.062 0.892 1 98.44 179 GLU A C 1
ATOM 1348 O O . GLU A 1 179 ? -17.406 19.453 1.821 1 98.44 179 GLU A O 1
ATOM 1353 N N . LYS A 1 180 ? -17.016 19.703 -0.39 1 98.62 180 LYS A N 1
ATOM 1354 C CA . LYS A 1 180 ? -17.828 18.531 -0.747 1 98.62 180 LYS A CA 1
ATOM 1355 C C . LYS A 1 180 ? -16.953 17.297 -0.907 1 98.62 180 LYS A C 1
ATOM 1357 O O . LYS A 1 180 ? -17.469 16.188 -1.056 1 98.62 180 LYS A O 1
ATOM 1362 N N . THR A 1 181 ? -15.68 17.484 -0.889 1 98.81 181 THR A N 1
ATOM 1363 C CA . THR A 1 181 ? -14.734 16.375 -1.054 1 98.81 181 THR A CA 1
ATOM 1364 C C . THR A 1 181 ? -13.648 16.438 0.014 1 98.81 181 THR A C 1
ATOM 1366 O O . THR A 1 181 ? -13.07 17.5 0.266 1 98.81 181 THR A O 1
ATOM 1369 N N . VAL A 1 182 ? -13.406 15.328 0.731 1 98.94 182 VAL A N 1
ATOM 1370 C CA . VAL A 1 182 ? -12.219 15.141 1.552 1 98.94 182 VAL A CA 1
ATOM 1371 C C . VAL A 1 182 ? -11.133 14.43 0.74 1 98.94 182 VAL A C 1
ATOM 1373 O O . VAL A 1 182 ? -11.375 13.359 0.18 1 98.94 182 VAL A O 1
ATOM 1376 N N . TYR A 1 183 ? -10.008 15.062 0.583 1 98.94 183 TYR A N 1
ATOM 1377 C CA . TYR A 1 183 ? -8.852 14.438 -0.051 1 98.94 183 TYR A CA 1
ATOM 1378 C C . TYR A 1 183 ? -7.941 13.789 0.987 1 98.94 183 TYR A C 1
ATOM 1380 O O . TYR A 1 183 ? -7.801 14.297 2.102 1 98.94 183 TYR A O 1
ATOM 1388 N N . LEU A 1 184 ? -7.348 12.68 0.653 1 98.94 184 LEU A N 1
ATOM 1389 C CA . LEU A 1 184 ? -6.445 11.953 1.541 1 98.94 184 LEU A CA 1
ATOM 1390 C C . LEU A 1 184 ? -5.246 11.414 0.772 1 98.94 184 LEU A C 1
ATOM 1392 O O . LEU A 1 184 ? -5.41 10.656 -0.184 1 98.94 184 LEU A O 1
ATOM 1396 N N . ALA A 1 185 ? -4.074 11.852 1.13 1 98.94 185 ALA A N 1
ATOM 1397 C CA . ALA A 1 185 ? -2.846 11.273 0.592 1 98.94 185 ALA A CA 1
ATOM 1398 C C . ALA A 1 185 ? -2.506 9.961 1.296 1 98.94 185 ALA A C 1
ATOM 1400 O O . ALA A 1 185 ? -2.473 9.898 2.527 1 98.94 185 ALA A O 1
ATOM 1401 N N . ASP A 1 186 ? -2.359 8.922 0.603 1 98.81 186 ASP A N 1
ATOM 1402 C CA . ASP A 1 186 ? -1.915 7.637 1.135 1 98.81 186 ASP A CA 1
ATOM 1403 C C . ASP A 1 186 ? -0.428 7.414 0.865 1 98.81 186 ASP A C 1
ATOM 1405 O O . ASP A 1 186 ? -0.015 7.277 -0.289 1 98.81 186 ASP A O 1
ATOM 1409 N N . THR A 1 187 ? 0.391 7.355 1.916 1 98.56 187 THR A N 1
ATOM 1410 C CA . THR A 1 187 ? 1.844 7.438 1.811 1 98.56 187 THR A CA 1
ATOM 1411 C C . THR A 1 187 ? 2.395 6.281 0.986 1 98.56 187 THR A C 1
ATOM 1413 O O . THR A 1 187 ? 2.945 6.488 -0.097 1 98.56 187 THR A O 1
ATOM 1416 N N . THR A 1 188 ? 2.162 5.059 1.403 1 97.25 188 THR A N 1
ATOM 1417 C CA . THR A 1 188 ? 2.797 3.875 0.828 1 97.25 188 THR A CA 1
ATOM 1418 C C . THR A 1 188 ? 2.242 3.588 -0.564 1 97.25 188 THR A C 1
ATOM 1420 O O . THR A 1 188 ? 2.967 3.107 -1.439 1 97.25 188 THR A O 1
ATOM 1423 N N . LEU A 1 189 ? 0.997 3.965 -0.756 1 98.06 189 LEU A N 1
ATOM 1424 C CA . LEU A 1 189 ? 0.37 3.695 -2.045 1 98.06 189 LEU A CA 1
ATOM 1425 C C . LEU A 1 189 ? 0.805 4.723 -3.086 1 98.06 189 LEU A C 1
ATOM 1427 O O . LEU A 1 189 ? 0.633 4.508 -4.289 1 98.06 189 LEU A O 1
ATOM 1431 N N . GLY A 1 190 ? 1.405 5.852 -2.676 1 98.69 190 GLY A N 1
ATOM 1432 C CA . GLY A 1 190 ? 1.599 6.941 -3.617 1 98.69 190 GLY A CA 1
ATOM 1433 C C . GLY A 1 190 ? 0.312 7.387 -4.289 1 98.69 190 GLY A C 1
ATOM 1434 O O . GLY A 1 190 ? 0.305 7.703 -5.48 1 98.69 190 GLY A O 1
ATOM 1435 N N . ARG A 1 191 ? -0.793 7.379 -3.572 1 98.75 191 ARG A N 1
ATOM 1436 C CA . ARG A 1 191 ? -2.141 7.566 -4.105 1 98.75 191 ARG A CA 1
ATOM 1437 C C . ARG A 1 191 ? -2.844 8.734 -3.416 1 98.75 191 ARG A C 1
ATOM 1439 O O . ARG A 1 191 ? -2.748 8.891 -2.195 1 98.75 191 ARG A O 1
ATOM 1446 N N . LEU A 1 192 ? -3.492 9.523 -4.207 1 98.94 192 LEU A N 1
ATOM 1447 C CA . LEU A 1 192 ? -4.43 10.492 -3.645 1 98.94 192 LEU A CA 1
ATOM 1448 C C . LEU A 1 192 ? -5.867 9.992 -3.764 1 98.94 192 LEU A C 1
ATOM 1450 O O . LEU A 1 192 ? -6.344 9.719 -4.867 1 98.94 192 LEU A O 1
ATOM 1454 N N . TRP A 1 193 ? -6.512 9.859 -2.609 1 98.88 193 TRP A N 1
ATOM 1455 C CA . TRP A 1 193 ? -7.922 9.492 -2.535 1 98.88 193 TRP A CA 1
ATOM 1456 C C . TRP A 1 193 ? -8.812 10.734 -2.523 1 98.88 193 TRP A C 1
ATOM 1458 O O . TRP A 1 193 ? -8.383 11.797 -2.074 1 98.88 193 TRP A O 1
ATOM 1468 N N . ALA A 1 194 ? -10.047 10.547 -2.973 1 98.88 194 ALA A N 1
ATOM 1469 C CA . ALA A 1 194 ? -11.125 11.516 -2.797 1 98.88 194 ALA A CA 1
ATOM 1470 C C . ALA A 1 194 ? -12.367 10.844 -2.221 1 98.88 194 ALA A C 1
ATOM 1472 O O . ALA A 1 194 ? -12.797 9.789 -2.701 1 98.88 194 ALA A O 1
ATOM 1473 N N . PHE A 1 195 ? -12.922 11.391 -1.204 1 98.88 195 PHE A N 1
ATOM 1474 C CA . PHE A 1 195 ? -14.141 10.922 -0.557 1 98.88 195 PHE A CA 1
ATOM 1475 C C . PHE A 1 195 ? -15.234 11.984 -0.63 1 98.88 195 PHE A C 1
ATOM 1477 O O . PHE A 1 195 ? -15.023 13.125 -0.217 1 98.88 195 PHE A O 1
ATOM 1484 N N . ASP A 1 196 ? -16.375 11.648 -1.083 1 98.75 196 ASP A N 1
ATOM 1485 C CA . ASP A 1 196 ? -17.5 12.586 -1.123 1 98.75 196 ASP A CA 1
ATOM 1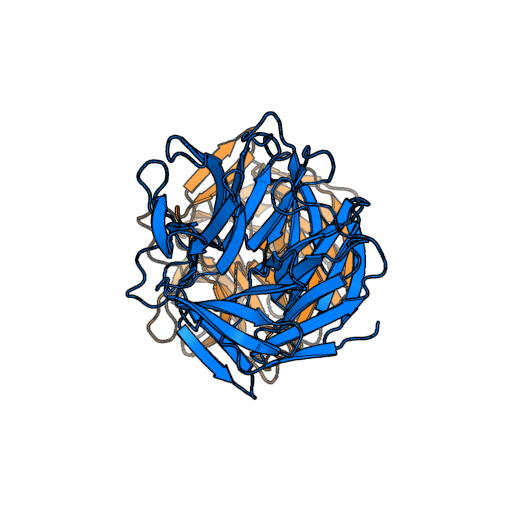486 C C . ASP A 1 196 ? -18.109 12.773 0.265 1 98.75 196 ASP A C 1
ATOM 1488 O O . ASP A 1 196 ? -18.297 11.805 1.001 1 98.75 196 ASP A O 1
ATOM 1492 N N . VAL A 1 197 ? -18.391 14 0.56 1 98.81 197 VAL A N 1
ATOM 1493 C CA . VAL A 1 197 ? -19.047 14.32 1.822 1 98.81 197 VAL A CA 1
ATOM 1494 C C . VAL A 1 197 ? -20.562 14.273 1.644 1 98.81 197 VAL A C 1
ATOM 1496 O O . VAL A 1 197 ? -21.125 15.016 0.834 1 98.81 197 VAL A O 1
ATOM 1499 N N . ALA A 1 198 ? -21.203 13.422 2.41 1 98.56 198 ALA A N 1
ATOM 1500 C CA . ALA A 1 198 ? -22.656 13.289 2.348 1 98.56 198 ALA A CA 1
ATOM 1501 C C . ALA A 1 198 ? -23.344 14.406 3.135 1 98.56 198 ALA A C 1
ATOM 1503 O O . ALA A 1 198 ? -24.297 15.016 2.652 1 98.56 198 ALA A O 1
ATOM 1504 N N . GLU A 1 199 ? -22.938 14.672 4.293 1 97.31 199 GLU A N 1
ATOM 1505 C CA . GLU A 1 199 ? -23.297 15.742 5.223 1 97.31 199 GLU A CA 1
ATOM 1506 C C . GLU A 1 199 ? -22.156 16.047 6.188 1 97.31 199 GLU A C 1
ATOM 1508 O O . GLU A 1 199 ? -21.156 15.312 6.23 1 97.31 199 GLU A O 1
ATOM 1513 N N . PRO A 1 200 ? -22.219 17.062 6.926 1 95.12 200 PRO A N 1
ATOM 1514 C CA . PRO A 1 200 ? -21.094 17.422 7.797 1 95.12 200 PRO A CA 1
ATOM 1515 C C . PRO A 1 200 ? -20.625 16.266 8.68 1 95.12 200 PRO A C 1
ATOM 1517 O O . PRO A 1 200 ? -21.391 15.766 9.5 1 95.12 200 PRO A O 1
ATOM 1520 N N . GLY A 1 201 ? -19.406 15.898 8.438 1 97.94 201 GLY A N 1
ATOM 1521 C CA . GLY A 1 201 ? -18.766 14.891 9.273 1 97.94 201 GLY A CA 1
ATOM 1522 C C . GLY A 1 201 ? -19.078 13.469 8.82 1 97.94 201 GLY A C 1
ATOM 1523 O O . GLY A 1 201 ? -18.719 12.508 9.5 1 97.94 201 GLY A O 1
ATOM 1524 N N . VAL A 1 202 ? -19.75 13.297 7.711 1 98.62 202 VAL A N 1
ATOM 1525 C CA . VAL A 1 202 ? -20.125 11.969 7.227 1 98.62 202 VAL A CA 1
ATOM 1526 C C . VAL A 1 202 ? -19.688 11.812 5.773 1 98.62 202 VAL A C 1
ATOM 1528 O O . VAL A 1 202 ? -20.031 12.633 4.922 1 98.62 202 VAL A O 1
ATOM 1531 N N . LEU A 1 203 ? -18.953 10.773 5.492 1 98.81 203 LEU A N 1
ATOM 1532 C CA . LEU A 1 203 ? -18.531 10.484 4.125 1 98.81 203 LEU A CA 1
ATOM 1533 C C . LEU A 1 203 ? -19.516 9.531 3.443 1 98.81 203 LEU A C 1
ATOM 1535 O O . LEU A 1 203 ? -20.062 8.641 4.086 1 98.81 203 LEU A O 1
ATOM 1539 N N . GLU A 1 204 ? -19.641 9.703 2.107 1 98.56 204 GLU A N 1
ATOM 1540 C CA . GLU A 1 204 ? -20.359 8.711 1.309 1 98.56 204 GLU A CA 1
ATOM 1541 C C . GLU A 1 204 ? -19.594 7.402 1.237 1 98.56 204 GLU A C 1
ATOM 1543 O O . GLU A 1 204 ? -18.359 7.391 1.336 1 98.56 204 GLU A O 1
ATOM 1548 N N . PRO A 1 205 ? -20.391 6.27 1.075 1 96.44 205 PRO A N 1
ATOM 1549 C CA . PRO A 1 205 ? -19.656 5.023 0.809 1 96.44 205 PRO A CA 1
ATOM 1550 C C . PRO A 1 205 ? -18.781 5.109 -0.436 1 96.44 205 PRO A C 1
ATOM 1552 O O . PRO A 1 205 ? -19.094 5.84 -1.374 1 96.44 205 PRO A O 1
ATOM 1555 N N . GLY A 1 206 ? -17.703 4.426 -0.375 1 93.75 206 GLY A N 1
ATOM 1556 C CA . GLY A 1 206 ? -16.859 4.355 -1.565 1 93.75 206 GLY A CA 1
ATOM 1557 C C . GLY A 1 206 ? -17.516 3.588 -2.703 1 93.75 206 GLY A C 1
ATOM 1558 O O . GLY A 1 206 ? -18.469 2.838 -2.486 1 93.75 206 GLY A O 1
ATOM 1559 N N . PRO A 1 207 ? -17.047 3.754 -3.881 1 91.44 207 PRO A N 1
ATOM 1560 C CA . PRO A 1 207 ? -17.578 3.008 -5.023 1 91.44 207 PRO A CA 1
ATOM 1561 C C . PRO A 1 207 ? -17.141 1.542 -5.02 1 91.44 207 PRO A C 1
ATOM 1563 O O . PRO A 1 207 ? -15.945 1.247 -4.98 1 91.44 207 PRO A O 1
ATOM 1566 N N . GLY A 1 208 ? -18.156 0.666 -5.148 1 89.56 208 GLY A N 1
ATOM 1567 C CA . GLY A 1 208 ? -17.859 -0.754 -5.203 1 89.56 208 GLY A CA 1
ATOM 1568 C C . GLY A 1 208 ? -17.109 -1.254 -3.98 1 89.56 208 GLY A C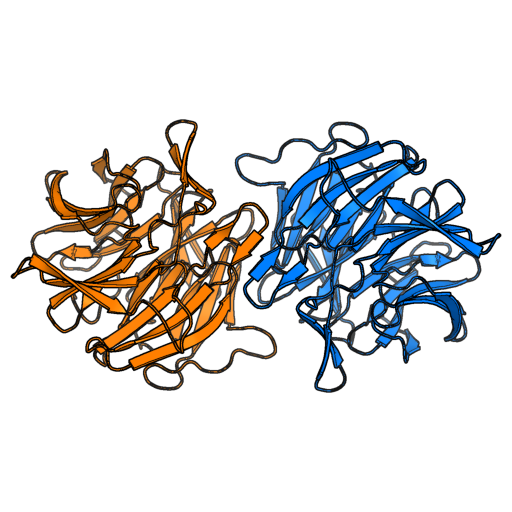 1
ATOM 1569 O O . GLY A 1 208 ? -17.594 -1.126 -2.855 1 89.56 208 GLY A O 1
ATOM 1570 N N . PHE A 1 209 ? -15.859 -1.695 -4.262 1 90.31 209 PHE A N 1
ATOM 1571 C CA . PHE A 1 209 ? -15.055 -2.289 -3.201 1 90.31 209 PHE A CA 1
ATOM 1572 C C . PHE A 1 209 ? -13.984 -1.316 -2.729 1 90.31 209 PHE A C 1
ATOM 1574 O O . PHE A 1 209 ? -13.242 -1.611 -1.787 1 90.31 209 PHE A O 1
ATOM 1581 N N . ALA A 1 210 ? -13.898 -0.198 -3.332 1 95.06 210 ALA A N 1
ATOM 1582 C CA . ALA A 1 210 ? -12.867 0.779 -2.98 1 95.06 210 ALA A CA 1
ATOM 1583 C C . ALA A 1 210 ? -13.312 1.634 -1.795 1 95.06 210 ALA A C 1
ATOM 1585 O O . ALA A 1 210 ? -14.484 2.004 -1.689 1 95.06 210 ALA A O 1
ATOM 1586 N N . PRO A 1 211 ? -12.367 2.004 -0.927 1 96.25 211 PRO A N 1
ATOM 1587 C CA . PRO A 1 211 ? -12.742 2.877 0.188 1 96.25 211 PRO A CA 1
ATOM 1588 C C . PRO A 1 211 ? -13.133 4.281 -0.267 1 96.25 211 PRO A C 1
ATOM 1590 O O . PRO A 1 211 ? -13.852 4.988 0.449 1 96.25 211 PRO A O 1
ATOM 1593 N N . GLY A 1 212 ? -12.664 4.699 -1.336 1 97.75 212 GLY A N 1
ATOM 1594 C CA . GLY A 1 212 ? -12.906 5.996 -1.947 1 97.75 212 GLY A CA 1
ATOM 1595 C C . GLY A 1 212 ? -12.562 6.031 -3.424 1 97.75 212 GLY A C 1
ATOM 1596 O O . GLY A 1 212 ? -12.297 4.992 -4.031 1 97.75 212 GLY A O 1
ATOM 1597 N N . LYS A 1 213 ? -12.688 7.234 -4.043 1 98.25 213 LYS A N 1
ATOM 1598 C CA . LYS A 1 213 ? -12.281 7.43 -5.43 1 98.25 213 LYS A CA 1
ATOM 1599 C C . LYS A 1 213 ? -10.773 7.672 -5.531 1 98.25 213 LYS A C 1
ATOM 1601 O O . LYS A 1 213 ? -10.188 8.336 -4.676 1 98.25 213 LYS A O 1
ATOM 1606 N N . VAL A 1 214 ? -10.18 7.109 -6.539 1 98.69 214 VAL A N 1
ATOM 1607 C CA . VAL A 1 214 ? -8.766 7.359 -6.777 1 98.69 214 VAL A CA 1
ATOM 1608 C C . VAL A 1 214 ? -8.602 8.562 -7.703 1 98.69 214 VAL A C 1
ATOM 1610 O O . VAL A 1 214 ? -9.062 8.539 -8.844 1 98.69 214 VAL A O 1
ATOM 1613 N N . VAL A 1 215 ? -7.918 9.594 -7.191 1 98.88 215 VAL A N 1
ATOM 1614 C CA . VAL A 1 215 ? -7.59 10.727 -8.047 1 98.88 215 VAL A CA 1
ATOM 1615 C C . VAL A 1 215 ? -6.422 10.367 -8.961 1 98.88 215 VAL A C 1
ATOM 1617 O O . VAL A 1 215 ? -6.48 10.586 -10.172 1 98.88 215 VAL A O 1
ATOM 1620 N N . CYS A 1 216 ? -5.422 9.82 -8.359 1 98.75 216 CYS A N 1
ATOM 1621 C CA . CYS A 1 216 ? -4.238 9.445 -9.125 1 98.75 216 CYS A CA 1
ATOM 1622 C C . CYS A 1 216 ? -3.316 8.555 -8.312 1 98.75 216 CYS A C 1
ATOM 1624 O O . CYS A 1 216 ? -3.137 8.773 -7.109 1 98.75 216 CYS A O 1
ATOM 1626 N N . ASN A 1 217 ? -2.803 7.516 -8.867 1 98.75 217 ASN A N 1
ATOM 1627 C CA . ASN A 1 217 ? -1.613 6.809 -8.406 1 98.75 217 ASN A CA 1
ATOM 1628 C C . ASN A 1 217 ? -0.351 7.324 -9.094 1 98.75 217 ASN A C 1
ATOM 1630 O O . ASN A 1 217 ? -0.229 7.246 -10.312 1 98.75 217 ASN A O 1
ATOM 1634 N N . LEU A 1 218 ? 0.597 7.828 -8.344 1 98.75 218 LEU A N 1
ATOM 1635 C CA . LEU A 1 218 ? 1.797 8.367 -8.969 1 98.75 218 LEU A CA 1
ATOM 1636 C C . LEU A 1 218 ? 2.619 7.262 -9.617 1 98.75 218 LEU A C 1
ATOM 1638 O O . LEU A 1 218 ? 2.678 6.141 -9.102 1 98.75 218 LEU A O 1
ATOM 1642 N N . PRO A 1 219 ? 3.281 7.574 -10.711 1 97.69 219 PRO A N 1
ATOM 1643 C CA . PRO A 1 219 ? 4.164 6.582 -11.328 1 97.69 219 PRO A CA 1
ATOM 1644 C C . PRO A 1 219 ? 5.469 6.395 -10.562 1 97.69 219 PRO A C 1
ATOM 1646 O O . PRO A 1 219 ? 5.906 7.301 -9.844 1 97.69 219 PRO A O 1
ATOM 1649 N N . GLY A 1 220 ? 6.09 5.254 -10.742 1 97.31 220 GLY A N 1
ATOM 1650 C CA . GLY A 1 220 ? 7.355 4.988 -10.078 1 97.31 220 GLY A CA 1
ATOM 1651 C C . GLY A 1 220 ? 7.215 4.836 -8.57 1 97.31 220 GLY A C 1
ATOM 1652 O O . GLY A 1 220 ? 6.129 4.547 -8.07 1 97.31 220 GLY A O 1
ATOM 1653 N N . TYR A 1 221 ? 8.352 4.883 -7.879 1 97.88 221 TYR A N 1
ATOM 1654 C CA . TYR A 1 221 ? 8.375 4.801 -6.422 1 97.88 221 TYR A CA 1
ATOM 1655 C C . TYR A 1 221 ? 8.414 6.191 -5.797 1 97.88 221 TYR A C 1
ATOM 1657 O O . TYR A 1 221 ? 9.484 6.738 -5.543 1 97.88 221 TYR A O 1
ATOM 1665 N N . GLN A 1 222 ? 7.234 6.703 -5.547 1 98.25 222 GLN A N 1
ATOM 1666 C CA . GLN A 1 222 ? 7.008 7.984 -4.879 1 98.25 222 GLN A CA 1
ATOM 1667 C C . GLN A 1 222 ? 6.012 7.836 -3.734 1 98.25 222 GLN A C 1
ATOM 1669 O O . GLN A 1 222 ? 4.957 7.219 -3.895 1 98.25 222 GLN A O 1
ATOM 1674 N N . LEU A 1 223 ? 6.375 8.375 -2.584 1 98.56 223 LEU A N 1
ATOM 1675 C CA . LEU A 1 223 ? 5.508 8.328 -1.412 1 98.56 223 LEU A CA 1
ATOM 1676 C C . LEU A 1 223 ? 4.879 9.688 -1.148 1 98.56 223 LEU A C 1
ATOM 1678 O O . LEU A 1 223 ? 5.461 10.719 -1.484 1 98.56 223 LEU A O 1
ATOM 1682 N N . LEU A 1 224 ? 3.697 9.641 -0.622 1 98.94 224 LEU A N 1
ATOM 1683 C CA . LEU A 1 224 ? 2.992 10.891 -0.359 1 98.94 224 LEU A CA 1
ATOM 1684 C C . LEU A 1 224 ? 2.949 11.188 1.137 1 98.94 224 LEU A C 1
ATOM 1686 O O . LEU A 1 224 ? 2.842 10.273 1.952 1 98.94 224 LEU A O 1
ATOM 1690 N N . ASP A 1 225 ? 3.002 12.391 1.477 1 98.88 225 ASP A N 1
ATOM 1691 C CA . ASP A 1 225 ? 2.914 12.844 2.863 1 98.88 225 ASP A CA 1
ATOM 1692 C C . ASP A 1 225 ? 1.768 13.836 3.047 1 98.88 225 ASP A C 1
ATOM 1694 O O . ASP A 1 225 ? 0.637 13.57 2.633 1 98.88 225 ASP A O 1
ATOM 1698 N N . SER A 1 226 ? 1.938 14.922 3.727 1 98.94 226 SER A N 1
ATOM 1699 C CA . SER A 1 226 ? 0.841 15.836 4.043 1 98.94 226 SER A CA 1
ATOM 1700 C C . SER A 1 226 ? 0.502 16.719 2.854 1 98.94 226 SER A C 1
ATOM 1702 O O . SER A 1 226 ? 1.173 16.672 1.819 1 98.94 226 SER A O 1
ATOM 1704 N N . LEU A 1 227 ? -0.614 17.562 2.982 1 98.94 227 LEU A N 1
ATOM 1705 C CA . LEU A 1 227 ? -1.069 18.266 1.789 1 98.94 227 LEU A CA 1
ATOM 1706 C C . LEU A 1 227 ? -1.726 19.594 2.158 1 98.94 227 LEU A C 1
ATOM 1708 O O . LEU A 1 227 ? -2.018 19.844 3.332 1 98.94 227 LEU A O 1
ATOM 1712 N N . ALA A 1 228 ? -1.835 20.438 1.217 1 98.81 228 ALA A N 1
ATOM 1713 C CA . ALA A 1 228 ? -2.674 21.641 1.208 1 98.81 228 ALA A CA 1
ATOM 1714 C C . ALA A 1 228 ? -3.387 21.797 -0.13 1 98.81 228 ALA A C 1
ATOM 1716 O O . ALA A 1 228 ? -2.949 21.25 -1.145 1 98.81 228 ALA A O 1
ATOM 1717 N N . VAL A 1 229 ? -4.477 22.516 -0.094 1 98.88 229 VAL A N 1
ATOM 1718 C CA . VAL A 1 229 ? -5.293 22.656 -1.294 1 98.88 229 VAL A CA 1
ATOM 1719 C C . VAL A 1 229 ? -5.184 24.094 -1.817 1 98.88 229 VAL A C 1
ATOM 1721 O O . VAL A 1 229 ? -5.199 25.047 -1.038 1 98.88 229 VAL A O 1
ATOM 1724 N N . GLU A 1 230 ? -5.078 24.234 -3.129 1 98.88 230 GLU A N 1
ATOM 1725 C CA . GLU A 1 230 ? -5.148 25.547 -3.77 1 98.88 230 GLU A CA 1
ATOM 1726 C C . GLU A 1 230 ? -6.586 26.062 -3.84 1 98.88 230 GLU A C 1
ATOM 1728 O O . GLU A 1 230 ? -7.527 25.266 -3.852 1 98.88 230 GLU A O 1
ATOM 1733 N N . ALA A 1 231 ? -6.633 27.391 -3.986 1 98.56 231 ALA A N 1
ATOM 1734 C CA . ALA A 1 231 ? -7.949 28.016 -4.125 1 98.56 231 ALA A CA 1
ATOM 1735 C C . ALA A 1 231 ? -8.68 27.469 -5.352 1 98.56 231 ALA A C 1
ATOM 1737 O O . ALA A 1 231 ? -9.906 27.344 -5.34 1 98.56 231 ALA A O 1
ATOM 1738 N N . GLY A 1 232 ? -7.953 27.156 -6.348 1 98.5 232 GLY A N 1
ATOM 1739 C CA . GLY A 1 232 ? -8.523 26.656 -7.586 1 98.5 232 GLY A CA 1
ATOM 1740 C C . GLY A 1 232 ? -8.836 25.172 -7.539 1 98.5 232 GLY A C 1
ATOM 1741 O O . GLY A 1 232 ? -9.391 24.625 -8.492 1 98.5 232 GLY A O 1
ATOM 1742 N N . GLY A 1 233 ? -8.438 24.5 -6.484 1 98.75 233 GLY A N 1
ATOM 1743 C CA . GLY A 1 233 ? -8.898 23.125 -6.293 1 98.75 233 GLY A CA 1
ATOM 1744 C C . GLY A 1 233 ? -7.797 22.094 -6.445 1 98.75 233 GLY A C 1
ATOM 1745 O O . GLY A 1 233 ? -7.984 20.922 -6.113 1 98.75 233 GLY A O 1
ATOM 1746 N N . LYS A 1 234 ? -6.633 22.469 -6.914 1 98.88 234 LYS A N 1
ATOM 1747 C CA . LYS A 1 234 ? -5.527 21.516 -6.965 1 98.88 234 LYS A CA 1
ATOM 1748 C C . LYS A 1 234 ? -5.094 21.094 -5.562 1 98.88 234 LYS A C 1
ATOM 1750 O O . LYS A 1 234 ? -5.062 21.922 -4.648 1 98.88 234 LYS A O 1
ATOM 1755 N N . VAL A 1 235 ? -4.789 19.859 -5.422 1 98.94 235 VAL A N 1
ATOM 1756 C CA . VAL A 1 235 ? -4.32 19.344 -4.145 1 98.94 235 VAL A CA 1
ATOM 1757 C C . VAL A 1 235 ? -2.799 19.203 -4.172 1 98.94 235 VAL A C 1
ATOM 1759 O O . VAL A 1 235 ? -2.256 18.375 -4.906 1 98.94 235 VAL A O 1
ATOM 1762 N N . CYS A 1 236 ? -2.109 20.031 -3.408 1 98.94 236 CYS A N 1
ATOM 1763 C CA . CYS A 1 236 ? -0.652 20.031 -3.326 1 98.94 236 CYS A CA 1
ATOM 1764 C C . CYS A 1 236 ? -0.169 19.078 -2.238 1 98.94 236 CYS A C 1
ATOM 1766 O O . CYS A 1 236 ? -0.36 19.344 -1.049 1 98.94 236 CYS A O 1
ATOM 1768 N N . VAL A 1 237 ? 0.495 18.016 -2.648 1 99 237 VAL A N 1
ATOM 1769 C CA . VAL A 1 237 ? 0.886 16.953 -1.723 1 99 237 VAL A CA 1
ATOM 1770 C C . VAL A 1 237 ? 2.408 16.891 -1.629 1 99 237 VAL A C 1
ATOM 1772 O O . VAL A 1 237 ? 3.096 16.812 -2.65 1 99 237 VAL A O 1
ATOM 1775 N N . ALA A 1 238 ? 2.885 16.969 -0.406 1 98.94 238 ALA A N 1
ATOM 1776 C CA . ALA A 1 238 ? 4.309 16.719 -0.192 1 98.94 238 ALA A CA 1
ATOM 1777 C C . ALA A 1 238 ? 4.703 15.312 -0.641 1 98.94 238 ALA A C 1
ATOM 1779 O O . ALA A 1 238 ? 4.02 14.344 -0.315 1 98.94 238 ALA A O 1
ATOM 1780 N N . THR A 1 239 ? 5.758 15.234 -1.421 1 98.88 239 THR A N 1
ATOM 1781 C CA . THR A 1 239 ? 6.164 13.992 -2.057 1 98.88 239 THR A CA 1
ATOM 1782 C C . THR A 1 239 ? 7.555 13.57 -1.585 1 98.88 239 THR A C 1
ATOM 1784 O O . THR A 1 239 ? 8.492 14.375 -1.604 1 98.88 239 THR A O 1
ATOM 1787 N N . ILE A 1 240 ? 7.656 12.336 -1.122 1 98.56 240 ILE A N 1
ATOM 1788 C CA . ILE A 1 240 ? 8.883 11.75 -0.589 1 98.56 240 ILE A CA 1
ATOM 1789 C C . ILE A 1 240 ? 9.578 10.922 -1.672 1 98.56 240 ILE A C 1
ATOM 1791 O O . ILE A 1 240 ? 8.914 10.344 -2.535 1 98.56 240 ILE A O 1
ATOM 1795 N N . ILE A 1 241 ? 10.898 10.734 -1.645 1 97.5 241 ILE A N 1
ATOM 1796 C CA . ILE A 1 241 ? 11.773 10.062 -2.598 1 97.5 241 ILE A CA 1
ATOM 1797 C C . ILE A 1 241 ? 11.977 10.945 -3.826 1 97.5 241 ILE A C 1
ATOM 1799 O O . ILE A 1 241 ? 13.102 11.359 -4.121 1 97.5 241 ILE A O 1
ATOM 1803 N N . ASN A 1 242 ? 10.867 11.258 -4.555 1 97.25 242 ASN A N 1
ATOM 1804 C CA . ASN A 1 242 ? 10.914 12.328 -5.547 1 97.25 242 ASN A CA 1
ATOM 1805 C C . ASN A 1 242 ? 10.758 13.703 -4.898 1 97.25 242 ASN A C 1
ATOM 1807 O O . ASN A 1 242 ? 9.867 14.477 -5.27 1 97.25 242 ASN A O 1
ATOM 1811 N N . GLY A 1 243 ? 11.5 14.094 -4.031 1 98.31 243 GLY A N 1
ATOM 1812 C CA . GLY A 1 243 ? 11.438 15.234 -3.135 1 98.31 243 GLY A CA 1
ATOM 1813 C C . GLY A 1 243 ? 10.781 16.453 -3.76 1 98.31 243 GLY A C 1
ATOM 1814 O O . GLY A 1 243 ? 11.258 16.969 -4.77 1 98.31 243 GLY A O 1
ATOM 1815 N N . GLY A 1 244 ? 9.688 16.938 -3.213 1 98.75 244 GLY A N 1
ATOM 1816 C CA . GLY A 1 244 ? 9.016 18.125 -3.701 1 98.75 244 GLY A CA 1
ATOM 1817 C C . GLY A 1 244 ? 7.531 18.141 -3.381 1 98.75 244 GLY A C 1
ATOM 1818 O O . GLY A 1 244 ? 7.09 17.516 -2.416 1 98.75 244 GLY A O 1
ATOM 1819 N N . ILE A 1 245 ? 6.855 19 -4.066 1 98.94 245 ILE A N 1
ATOM 1820 C CA . ILE A 1 245 ? 5.402 19.078 -3.977 1 98.94 245 ILE A CA 1
ATOM 1821 C C . ILE A 1 245 ? 4.777 18.656 -5.305 1 98.94 245 ILE A C 1
ATOM 1823 O O . ILE A 1 245 ? 5.156 19.172 -6.363 1 98.94 245 ILE A O 1
ATOM 1827 N N . THR A 1 246 ? 3.908 17.688 -5.266 1 98.94 246 THR A N 1
ATOM 1828 C CA . THR A 1 246 ? 3.119 17.312 -6.434 1 98.94 246 THR A CA 1
ATOM 1829 C C . THR A 1 246 ? 1.71 17.875 -6.344 1 98.94 246 THR A C 1
ATOM 1831 O O . THR A 1 246 ? 0.972 17.594 -5.398 1 98.94 246 THR A O 1
ATOM 1834 N N . ALA A 1 247 ? 1.377 18.719 -7.266 1 98.94 247 ALA A N 1
ATOM 1835 C CA . ALA A 1 247 ? 0.028 19.266 -7.344 1 98.94 247 ALA A CA 1
ATOM 1836 C C . ALA A 1 247 ? -0.872 18.406 -8.219 1 98.94 247 ALA A C 1
ATOM 1838 O O . ALA A 1 247 ? -0.599 18.219 -9.406 1 98.94 247 ALA A O 1
ATOM 1839 N N . PHE A 1 248 ? -1.871 17.891 -7.617 1 98.94 248 PHE A N 1
ATOM 1840 C CA . PHE A 1 248 ? -2.844 17.047 -8.305 1 98.94 248 PHE A CA 1
ATOM 1841 C C . PHE A 1 248 ? -4.039 17.875 -8.773 1 98.94 248 PHE A C 1
ATOM 1843 O O . PHE A 1 248 ? -4.645 18.609 -7.984 1 98.94 248 PHE A O 1
ATOM 1850 N N . ASP A 1 249 ? -4.332 17.766 -10.031 1 98.75 249 ASP A N 1
ATOM 1851 C CA . ASP A 1 249 ? -5.668 18.172 -10.469 1 98.75 249 ASP A CA 1
ATOM 1852 C C . ASP A 1 249 ? -6.699 17.094 -10.141 1 98.75 249 ASP A C 1
ATOM 1854 O O . ASP A 1 249 ? -6.395 15.898 -10.195 1 98.75 249 ASP A O 1
ATOM 1858 N N . PRO A 1 250 ? -7.879 17.531 -9.812 1 97.12 250 PRO A N 1
ATOM 1859 C CA . PRO A 1 250 ? -8.906 16.531 -9.5 1 97.12 250 PRO A CA 1
ATOM 1860 C C . PRO A 1 250 ? -9.141 15.547 -10.656 1 97.12 250 PRO A C 1
ATOM 1862 O O . PRO A 1 250 ? -9.695 14.461 -10.445 1 97.12 250 PRO A O 1
ATOM 1865 N N . ASP A 1 251 ? -8.695 15.875 -11.844 1 97.12 251 ASP A N 1
ATOM 1866 C CA . ASP A 1 251 ? -8.898 14.984 -12.984 1 97.12 251 ASP A CA 1
ATOM 1867 C C . ASP A 1 251 ? -7.773 13.961 -13.094 1 97.12 251 ASP A C 1
ATOM 1869 O O . ASP A 1 251 ? -7.781 13.117 -13.992 1 97.12 251 ASP A O 1
ATOM 1873 N N . GLY A 1 252 ? -6.785 14.094 -12.242 1 97.75 252 GLY A N 1
ATOM 1874 C CA . GLY A 1 252 ? -5.746 13.078 -12.164 1 97.75 252 GLY A CA 1
ATOM 1875 C C . GLY A 1 252 ? -4.426 13.539 -12.758 1 97.75 252 GLY A C 1
ATOM 1876 O O . GLY A 1 252 ? -3.398 12.875 -12.578 1 97.75 252 GLY A O 1
ATOM 1877 N N . THR A 1 253 ? -4.414 14.664 -13.484 1 98.38 253 THR A N 1
ATOM 1878 C CA . THR A 1 253 ? -3.145 15.188 -13.977 1 98.38 253 THR A CA 1
ATOM 1879 C C . THR A 1 253 ? -2.344 15.82 -12.844 1 98.38 253 THR A C 1
ATOM 1881 O O . THR A 1 253 ? -2.914 16.281 -11.852 1 98.38 253 THR A O 1
ATOM 1884 N N . THR A 1 254 ? -1.012 15.797 -12.969 1 98.62 254 THR A N 1
ATOM 1885 C CA . THR A 1 254 ? -0.181 16.297 -11.883 1 98.62 254 THR A CA 1
ATOM 1886 C C . THR A 1 254 ? 0.9 17.234 -12.406 1 98.62 254 THR A C 1
ATOM 1888 O O . THR A 1 254 ? 1.234 17.203 -13.594 1 98.62 254 THR A O 1
ATOM 1891 N N . GLU A 1 255 ? 1.341 18.125 -11.562 1 98.5 255 GLU A N 1
ATOM 1892 C CA . GLU A 1 255 ? 2.527 18.969 -11.695 1 98.5 255 GLU A CA 1
ATOM 1893 C C . GLU A 1 255 ? 3.465 18.797 -10.5 1 98.5 255 GLU A C 1
ATOM 1895 O O . GLU A 1 255 ? 3.023 18.812 -9.352 1 98.5 255 GLU A O 1
ATOM 1900 N N . HIS A 1 256 ? 4.73 18.609 -10.836 1 98.62 256 HIS A N 1
ATOM 1901 C CA . HIS A 1 256 ? 5.672 18.406 -9.742 1 98.62 256 HIS A CA 1
ATOM 1902 C C . HIS A 1 256 ? 6.605 19.609 -9.602 1 98.62 256 HIS A C 1
ATOM 1904 O O . HIS A 1 256 ? 7.133 20.109 -10.594 1 98.62 256 HIS A O 1
ATOM 1910 N N . TYR A 1 257 ? 6.781 20.109 -8.414 1 98.69 257 TYR A N 1
ATOM 1911 C CA . TYR A 1 257 ? 7.711 21.156 -8.039 1 98.69 257 TYR A CA 1
ATOM 1912 C C . TYR A 1 257 ? 8.812 20.625 -7.129 1 98.69 257 TYR A C 1
ATOM 1914 O O . TYR A 1 257 ? 8.586 20.391 -5.938 1 98.69 257 TYR A O 1
ATOM 1922 N N . PRO A 1 258 ? 9.992 20.469 -7.645 1 98.25 258 PRO A N 1
ATOM 1923 C CA . PRO A 1 258 ? 11.055 19.828 -6.852 1 98.25 258 PRO A CA 1
ATOM 1924 C C . PRO A 1 258 ? 11.57 20.734 -5.734 1 98.25 258 PRO A C 1
ATOM 1926 O O . PRO A 1 258 ? 11.656 21.953 -5.91 1 98.25 258 PRO A O 1
ATOM 1929 N N . PHE A 1 259 ? 11.875 20.25 -4.617 1 98.06 259 PHE A N 1
ATOM 1930 C CA . PHE A 1 259 ? 12.609 20.844 -3.506 1 98.06 259 PHE A CA 1
ATOM 1931 C C . PHE A 1 259 ? 13.797 19.969 -3.119 1 98.06 259 PHE A C 1
ATOM 1933 O O . PHE A 1 259 ? 13.773 18.75 -3.326 1 98.06 259 PHE A O 1
ATOM 1940 N N . PRO A 1 260 ? 14.883 20.547 -2.633 1 96.56 260 PRO A N 1
ATOM 1941 C CA . PRO A 1 260 ? 16.125 19.797 -2.412 1 96.56 260 PRO A CA 1
ATOM 1942 C C . PRO A 1 260 ? 16.109 19 -1.115 1 96.56 260 PRO A C 1
ATOM 1944 O O . PRO A 1 260 ? 16.906 19.25 -0.218 1 96.56 260 PRO A O 1
ATOM 1947 N N . ASP A 1 261 ? 15.297 18.094 -1.009 1 98.06 261 ASP A N 1
ATOM 1948 C CA . ASP A 1 261 ? 15.156 17.156 0.099 1 98.06 261 ASP A CA 1
ATOM 1949 C C . ASP A 1 261 ? 14.391 15.906 -0.332 1 98.06 261 ASP A C 1
ATOM 1951 O O . ASP A 1 261 ? 13.336 16.016 -0.962 1 98.06 261 ASP A O 1
ATOM 1955 N N . LEU A 1 262 ? 14.836 14.742 0.044 1 97.56 262 LEU A N 1
ATOM 1956 C CA . LEU A 1 262 ? 14.156 13.5 -0.308 1 97.56 262 LEU A CA 1
ATOM 1957 C C . LEU A 1 262 ? 12.875 13.336 0.492 1 97.56 262 LEU A C 1
ATOM 1959 O O . LEU A 1 262 ? 11.961 12.625 0.067 1 97.56 262 LEU A O 1
ATOM 1963 N N . LEU A 1 263 ? 12.844 13.969 1.702 1 98.38 263 LEU A N 1
ATOM 1964 C CA . LEU A 1 263 ? 11.695 13.828 2.592 1 98.38 263 LEU A CA 1
ATOM 1965 C C . LEU A 1 263 ? 10.992 15.172 2.781 1 98.38 263 LEU A C 1
ATOM 1967 O O . LEU A 1 263 ? 10.961 15.711 3.889 1 98.38 263 LEU A O 1
ATOM 1971 N N . VAL A 1 264 ? 10.438 15.68 1.661 1 98.88 264 VAL A N 1
ATOM 1972 C CA . VAL A 1 264 ? 9.508 16.797 1.774 1 98.88 264 VAL A CA 1
ATOM 1973 C C . VAL A 1 264 ? 8.195 16.312 2.383 1 98.88 264 VAL A C 1
ATOM 1975 O O . VAL A 1 264 ? 7.594 15.352 1.899 1 98.88 264 VAL A O 1
ATOM 1978 N N . THR A 1 265 ? 7.738 17 3.459 1 98.88 265 THR A N 1
ATOM 1979 C CA . THR A 1 265 ? 6.738 16.297 4.262 1 98.88 265 THR A CA 1
ATOM 1980 C C . THR A 1 265 ? 5.457 17.109 4.367 1 98.88 265 THR A C 1
ATOM 1982 O O . THR A 1 265 ? 4.402 16.594 4.727 1 98.88 265 THR A O 1
ATOM 1985 N N . ASN A 1 266 ? 5.496 18.406 4.164 1 98.94 266 ASN A N 1
ATOM 1986 C CA . ASN A 1 266 ? 4.277 19.203 4.32 1 98.94 266 ASN A CA 1
ATOM 1987 C C . ASN A 1 266 ? 4.387 20.547 3.609 1 98.94 266 ASN A C 1
ATOM 1989 O O . ASN A 1 266 ? 5.473 20.953 3.197 1 98.94 266 ASN A O 1
ATOM 1993 N N . ILE A 1 267 ? 3.262 21.188 3.479 1 98.88 267 ILE A N 1
ATOM 1994 C CA . ILE A 1 267 ? 3.139 22.5 2.859 1 98.88 267 ILE A CA 1
ATOM 1995 C C . ILE A 1 267 ? 1.971 23.266 3.484 1 98.88 267 ILE A C 1
ATOM 1997 O O . ILE A 1 267 ? 0.948 22.672 3.828 1 98.88 267 ILE A O 1
ATOM 2001 N N . CYS A 1 268 ? 2.088 24.5 3.633 1 98.69 268 CYS A N 1
ATOM 2002 C CA . CYS A 1 268 ? 0.955 25.375 3.902 1 98.69 268 CYS A CA 1
ATOM 2003 C C . CYS A 1 268 ? 1.07 26.672 3.113 1 98.69 268 CYS A C 1
ATOM 2005 O O . CYS A 1 268 ? 2.158 27.031 2.658 1 98.69 268 CYS A O 1
ATOM 2007 N N . PHE A 1 269 ? -0.024 27.297 2.895 1 98.31 269 PHE A N 1
ATOM 2008 C CA . PHE A 1 269 ? -0.072 28.547 2.156 1 98.31 269 PHE A CA 1
ATOM 2009 C C . PHE A 1 269 ? -0.374 29.719 3.092 1 98.31 269 PHE A C 1
ATOM 2011 O O . PHE A 1 269 ? -1.067 29.547 4.098 1 98.31 269 PHE A O 1
ATOM 2018 N N . GLY A 1 270 ? 0.153 30.844 2.756 1 96.81 270 GLY A N 1
ATOM 2019 C CA . GLY A 1 270 ? -0.11 32.062 3.486 1 96.81 270 GLY A CA 1
ATOM 2020 C C . GLY A 1 270 ? 0.213 33.312 2.688 1 96.81 270 GLY A C 1
ATOM 2021 O O . GLY A 1 270 ? 0.213 33.281 1.454 1 96.81 270 GLY A O 1
ATOM 2022 N N . GLY A 1 271 ? 0.392 34.438 3.432 1 94.19 271 GLY A N 1
ATOM 2023 C CA . GLY A 1 271 ? 0.623 35.75 2.801 1 94.19 271 GLY A CA 1
ATOM 2024 C C . GLY A 1 271 ? -0.656 36.406 2.352 1 94.19 271 GLY A C 1
ATOM 2025 O O . GLY A 1 271 ? -1.717 35.781 2.307 1 94.19 271 GLY A O 1
ATOM 2026 N N . PRO A 1 272 ? -0.523 37.688 2.021 1 94 272 PRO A N 1
ATOM 2027 C CA . PRO A 1 272 ? -1.714 38.469 1.7 1 94 272 PRO A CA 1
ATOM 2028 C C . PRO A 1 272 ? -2.449 37.969 0.465 1 94 272 PRO A C 1
ATOM 2030 O O . PRO A 1 272 ? -3.67 38.094 0.363 1 94 272 PRO A O 1
ATOM 2033 N N . ASP A 1 273 ? -1.769 37.375 -0.47 1 96.12 273 ASP A N 1
ATOM 2034 C CA . ASP A 1 273 ? -2.406 36.875 -1.685 1 96.12 273 ASP A CA 1
ATOM 2035 C C . ASP A 1 273 ? -2.461 35.344 -1.689 1 96.12 273 ASP A C 1
ATOM 2037 O O . ASP A 1 273 ? -2.762 34.75 -2.717 1 96.12 273 ASP A O 1
ATOM 2041 N N . MET A 1 274 ? -2.01 34.719 -0.614 1 97.19 274 MET A N 1
ATOM 2042 C CA . MET A 1 274 ? -2.049 33.25 -0.398 1 97.19 274 MET A CA 1
ATOM 2043 C C . MET A 1 274 ? -1.101 32.531 -1.352 1 97.19 274 MET A C 1
ATOM 2045 O O . MET A 1 274 ? -1.308 31.375 -1.675 1 97.19 274 MET A O 1
ATOM 2049 N N . ARG A 1 275 ? -0.09 33.219 -1.802 1 97.62 275 ARG A N 1
ATOM 2050 C CA . ARG A 1 275 ? 0.833 32.594 -2.746 1 97.62 275 ARG A CA 1
ATOM 2051 C C . ARG A 1 275 ? 2.193 32.375 -2.102 1 97.62 275 ARG A C 1
ATOM 2053 O O . ARG A 1 275 ? 3.152 32 -2.783 1 97.62 275 ARG A O 1
ATOM 2060 N N . THR A 1 276 ? 2.271 32.625 -0.811 1 96.94 276 THR A N 1
ATOM 2061 C CA . THR A 1 276 ? 3.463 32.188 -0.083 1 96.94 276 THR A CA 1
ATOM 2062 C C . THR A 1 276 ? 3.314 30.766 0.408 1 96.94 276 THR A C 1
ATOM 2064 O O . THR A 1 276 ? 2.387 30.453 1.156 1 96.94 276 THR A O 1
ATOM 2067 N N . ALA A 1 277 ? 4.18 29.906 -0.037 1 98.25 277 ALA A N 1
ATOM 2068 C CA . ALA A 1 277 ? 4.176 28.516 0.4 1 98.25 277 ALA A CA 1
ATOM 2069 C C . ALA A 1 277 ? 5.328 28.25 1.364 1 98.25 277 ALA A C 1
ATOM 2071 O O . ALA A 1 277 ? 6.457 28.672 1.127 1 98.25 277 ALA A O 1
ATOM 2072 N N . TRP A 1 278 ? 5.051 27.688 2.43 1 98.38 278 TRP A N 1
ATOM 2073 C CA . TRP A 1 278 ? 6.047 27.156 3.355 1 98.38 278 TRP A CA 1
ATOM 2074 C C . TRP A 1 278 ? 6.133 25.641 3.266 1 98.38 278 TRP A C 1
ATOM 2076 O O . TRP A 1 278 ? 5.109 24.953 3.322 1 98.38 278 TRP A O 1
ATOM 2086 N N . ILE A 1 279 ? 7.336 25.125 3.096 1 98.75 279 ILE A N 1
ATOM 2087 C CA . ILE A 1 279 ? 7.555 23.703 2.836 1 98.75 279 ILE A CA 1
ATOM 2088 C C . ILE A 1 279 ? 8.477 23.125 3.9 1 98.75 279 ILE A C 1
ATOM 2090 O O . ILE A 1 279 ? 9.562 23.656 4.148 1 98.75 279 ILE A O 1
ATOM 2094 N N . THR A 1 280 ? 8.023 22.094 4.551 1 98.94 280 THR A N 1
ATOM 2095 C CA . THR A 1 280 ? 8.891 21.391 5.496 1 98.94 280 THR A CA 1
ATOM 2096 C C . THR A 1 280 ? 9.688 20.297 4.789 1 98.94 280 THR A C 1
ATOM 2098 O O . THR A 1 280 ? 9.109 19.422 4.148 1 98.94 280 THR A O 1
ATOM 2101 N N . ALA A 1 281 ? 10.984 20.438 4.812 1 98.81 281 ALA A N 1
ATOM 2102 C CA . ALA A 1 281 ? 11.961 19.453 4.359 1 98.81 281 ALA A CA 1
ATOM 2103 C C . ALA A 1 281 ? 12.547 18.688 5.539 1 98.81 281 ALA A C 1
ATOM 2105 O O . ALA A 1 281 ? 13.609 19.031 6.051 1 98.81 281 ALA A O 1
ATOM 2106 N N . SER A 1 282 ? 11.914 17.609 5.871 1 98.88 282 SER A N 1
ATOM 2107 C CA . SER A 1 282 ? 12.117 17 7.18 1 98.88 282 SER A CA 1
ATOM 2108 C C . SER A 1 282 ? 13.359 16.125 7.195 1 98.88 282 SER A C 1
ATOM 2110 O O . SER A 1 282 ? 13.961 15.914 8.25 1 98.88 282 SER A O 1
ATOM 2112 N N . GLY A 1 283 ? 13.695 15.555 6.066 1 98.62 283 GLY A N 1
ATOM 2113 C CA . GLY A 1 283 ? 14.906 14.75 6.008 1 98.62 283 GLY A CA 1
ATOM 2114 C C . GLY A 1 283 ? 16.156 15.516 6.426 1 98.62 283 GLY A C 1
ATOM 2115 O O . GLY A 1 283 ? 17.016 14.969 7.109 1 98.62 283 GLY A O 1
ATOM 2116 N N . THR A 1 284 ? 16.188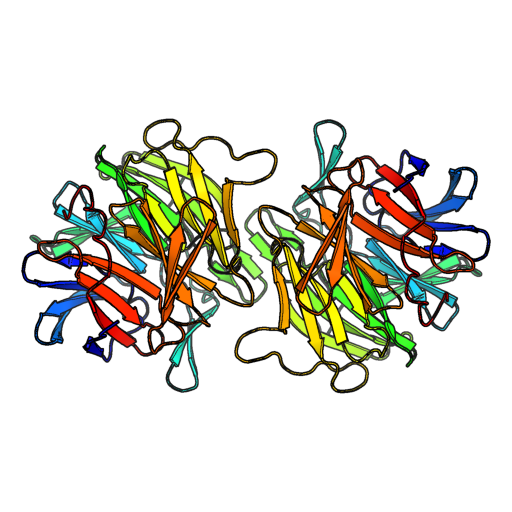 16.797 6.035 1 98.62 284 THR A N 1
ATOM 2117 C CA . THR A 1 284 ? 17.359 17.609 6.34 1 98.62 284 THR A CA 1
ATOM 2118 C C . THR A 1 284 ? 17.047 18.594 7.461 1 98.62 284 THR A C 1
ATOM 2120 O O . THR A 1 284 ? 17.922 19.375 7.871 1 98.62 284 THR A O 1
ATOM 2123 N N . GLY A 1 285 ? 15.828 18.609 7.961 1 98.75 285 GLY A N 1
ATOM 2124 C CA . GLY A 1 285 ? 15.453 19.469 9.07 1 98.75 285 GLY A CA 1
ATOM 2125 C C . GLY A 1 285 ? 15.391 20.938 8.68 1 98.75 285 GLY A C 1
ATOM 2126 O O . GLY A 1 285 ? 15.945 21.797 9.375 1 98.75 285 GLY A O 1
ATOM 2127 N N . LYS A 1 286 ? 14.742 21.188 7.566 1 98.81 286 LYS A N 1
ATOM 2128 C CA . LYS A 1 286 ? 14.742 22.547 7.043 1 98.81 286 LYS A CA 1
ATOM 2129 C C . LYS A 1 286 ? 13.32 23.031 6.77 1 98.81 286 LYS A C 1
ATOM 2131 O O . LYS A 1 286 ? 12.406 22.219 6.598 1 98.81 286 LYS A O 1
ATOM 2136 N N . LEU A 1 287 ? 13.125 24.312 6.793 1 98.75 287 LEU A N 1
ATOM 2137 C CA . LEU A 1 287 ? 11.938 25.016 6.316 1 98.75 287 LEU A CA 1
ATOM 2138 C C . LEU A 1 287 ? 12.266 25.906 5.125 1 98.75 287 LEU A C 1
ATOM 2140 O O . LEU A 1 287 ? 13.164 26.734 5.203 1 98.75 287 LEU A O 1
ATOM 2144 N N . TYR A 1 288 ? 11.516 25.672 4.059 1 98.38 288 TYR A N 1
ATOM 2145 C CA . TYR A 1 288 ? 11.672 26.516 2.875 1 98.38 288 TYR A CA 1
ATOM 2146 C C . TYR A 1 288 ? 10.445 27.391 2.656 1 98.38 288 TYR A C 1
ATOM 2148 O O . TYR A 1 288 ? 9.344 27.047 3.092 1 98.38 288 TYR A O 1
ATOM 2156 N N . ARG A 1 289 ? 10.695 28.516 2.047 1 97.62 289 ARG A N 1
ATOM 2157 C CA . ARG A 1 289 ? 9.641 29.391 1.552 1 97.62 289 ARG A CA 1
ATOM 2158 C C . ARG A 1 289 ? 9.75 29.578 0.042 1 97.62 289 ARG A C 1
ATOM 2160 O O . ARG A 1 289 ? 10.859 29.672 -0.5 1 97.62 289 ARG A O 1
ATOM 2167 N N . ALA A 1 290 ? 8.641 29.594 -0.598 1 97.75 290 ALA A N 1
ATOM 2168 C CA . ALA A 1 290 ? 8.617 29.828 -2.039 1 97.75 290 ALA A CA 1
ATOM 2169 C C . ALA A 1 290 ? 7.371 30.609 -2.451 1 97.75 290 ALA A C 1
ATOM 2171 O O . ALA A 1 290 ? 6.352 30.578 -1.76 1 97.75 290 ALA A O 1
ATOM 2172 N N . LYS A 1 291 ? 7.512 31.391 -3.529 1 97.56 291 LYS A N 1
ATOM 2173 C CA . LYS A 1 291 ? 6.32 31.953 -4.16 1 97.56 291 LYS A CA 1
ATOM 2174 C C . LYS A 1 291 ? 5.602 30.906 -5.004 1 97.56 291 LYS A C 1
ATOM 2176 O O . LYS A 1 291 ? 6.137 30.438 -6.012 1 97.56 291 LYS A O 1
ATOM 2181 N N . TRP A 1 292 ? 4.406 30.547 -4.613 1 98.19 292 TRP A N 1
ATOM 2182 C CA . TRP A 1 292 ? 3.629 29.516 -5.285 1 98.19 292 TRP A CA 1
ATOM 2183 C C . TRP A 1 292 ? 2.891 30.094 -6.492 1 98.19 292 TRP A C 1
ATOM 2185 O O . TRP A 1 292 ? 2.432 31.234 -6.461 1 98.19 292 TRP A O 1
ATOM 2195 N N . PRO A 1 293 ? 2.783 29.359 -7.621 1 97.81 293 PRO A N 1
ATOM 2196 C CA . PRO A 1 293 ? 2.262 29.906 -8.867 1 97.81 293 PRO A CA 1
ATOM 2197 C C . PRO A 1 293 ? 0.782 30.281 -8.781 1 97.81 293 PRO A C 1
ATOM 2199 O O . PRO A 1 293 ? 0.303 31.125 -9.547 1 97.81 293 PRO A O 1
ATOM 2202 N N . ARG A 1 294 ? 0.047 29.688 -7.906 1 98.31 294 ARG A N 1
ATOM 2203 C CA . ARG A 1 294 ? -1.384 29.906 -7.723 1 98.31 294 ARG A CA 1
ATOM 2204 C C . ARG A 1 294 ? -1.729 30.078 -6.246 1 98.31 294 ARG A C 1
ATOM 2206 O O . ARG A 1 294 ? -1.023 29.547 -5.379 1 98.31 294 ARG A O 1
ATOM 2213 N N . PRO A 1 295 ? -2.797 30.812 -5.98 1 98.56 295 PRO A N 1
ATOM 2214 C CA . PRO A 1 295 ? -3.115 31.031 -4.566 1 98.56 295 PRO A CA 1
ATOM 2215 C C . PRO A 1 295 ? -3.559 29.75 -3.861 1 98.56 295 PRO A C 1
ATOM 2217 O O . PRO A 1 295 ? -4.277 28.938 -4.449 1 98.56 295 PRO A O 1
ATOM 2220 N N . GLY A 1 296 ? -3.096 29.594 -2.639 1 98.5 296 GLY A N 1
ATOM 2221 C CA . GLY A 1 296 ? -3.621 28.547 -1.781 1 98.5 296 GLY A CA 1
ATOM 2222 C C . GLY A 1 296 ? -5.039 28.812 -1.312 1 98.5 296 GLY A C 1
ATOM 2223 O O . GLY A 1 296 ? -5.512 29.953 -1.362 1 98.5 296 GLY A O 1
ATOM 2224 N N . LEU A 1 297 ? -5.672 27.797 -0.953 1 98.38 297 LEU A N 1
ATOM 2225 C CA . LEU A 1 297 ? -7.008 27.906 -0.373 1 98.38 297 LEU A CA 1
ATOM 2226 C C . LEU A 1 297 ? -6.949 28.547 1.013 1 98.38 297 LEU A C 1
ATOM 2228 O O . LEU A 1 297 ? -6.156 28.125 1.858 1 98.38 297 LEU A O 1
ATOM 2232 N N . LYS A 1 298 ? -7.75 29.578 1.245 1 97.06 298 LYS A N 1
ATOM 2233 C CA . LYS A 1 298 ? -7.902 30.109 2.598 1 97.06 298 LYS A CA 1
ATOM 2234 C C . LYS A 1 298 ? -8.633 29.109 3.496 1 97.06 298 LYS A C 1
ATOM 2236 O O . LYS A 1 298 ? -9.734 28.672 3.172 1 97.06 298 LYS A O 1
ATOM 2241 N N . LEU A 1 299 ? -8.008 28.766 4.621 1 96.69 299 LEU A N 1
ATOM 2242 C CA . LEU A 1 299 ? -8.617 27.828 5.559 1 96.69 299 LEU A CA 1
ATOM 2243 C C . LEU A 1 299 ? -9.734 28.516 6.348 1 96.69 299 LEU A C 1
ATOM 2245 O O . LEU A 1 299 ? -9.789 29.734 6.426 1 96.69 299 LEU A O 1
ATOM 2249 N N . ASN A 1 300 ? -10.617 27.75 6.914 1 97.12 300 ASN A N 1
ATOM 2250 C CA . ASN A 1 300 ? -11.805 28.266 7.574 1 97.12 300 ASN A CA 1
ATOM 2251 C C . ASN A 1 300 ? -11.445 29.094 8.812 1 97.12 300 ASN A C 1
ATOM 2253 O O . ASN A 1 300 ? -12.148 30.047 9.156 1 97.12 300 ASN A O 1
ATOM 2257 N N . PHE A 1 301 ? -10.383 28.688 9.641 1 92.75 301 PHE A N 1
ATOM 2258 C CA . PHE A 1 301 ? -10.008 29.359 10.875 1 92.75 301 PHE A CA 1
ATOM 2259 C C . PHE A 1 301 ? -8.523 29.719 10.859 1 92.75 301 PHE A C 1
ATOM 2261 O O . PHE A 1 301 ? -7.945 30.031 11.906 1 92.75 301 PHE A O 1
ATOM 2268 N N . ASN A 1 302 ? -7.918 30.234 10.141 1 77.19 302 ASN A N 1
ATOM 2269 C CA . ASN A 1 302 ? -6.578 30.75 9.906 1 77.19 302 ASN A CA 1
ATOM 2270 C C . ASN A 1 302 ? -6.457 31.375 8.516 1 77.19 302 ASN A C 1
ATOM 2272 O O . ASN A 1 302 ? -5.426 31.234 7.855 1 77.19 302 ASN A O 1
ATOM 2276 N N . GLY A 1 303 ? -7.625 32.031 8.102 1 64.94 303 GLY A N 1
ATOM 2277 C CA . GLY A 1 303 ? -7.617 32.562 6.746 1 64.94 303 GLY A CA 1
ATOM 2278 C C . GLY A 1 303 ? -7.02 33.938 6.648 1 64.94 303 GLY A C 1
ATOM 2279 O O . GLY A 1 303 ? -6.824 34.625 7.664 1 64.94 303 GLY A O 1
ATOM 2280 N N . MET B 1 1 ? -11.297 -10.844 -27.641 1 86.94 1 MET B N 1
ATOM 2281 C CA . MET B 1 1 ? -10.758 -12.188 -27.484 1 86.94 1 MET B CA 1
ATOM 2282 C C . MET B 1 1 ? -11.859 -13.188 -27.188 1 86.94 1 MET B C 1
ATOM 2284 O O . MET B 1 1 ? -12.797 -12.883 -26.438 1 86.94 1 MET B O 1
ATOM 2288 N N . GLU B 1 2 ? -11.852 -14.344 -27.859 1 91.81 2 GLU B N 1
ATOM 2289 C CA . GLU B 1 2 ? -12.844 -15.375 -27.594 1 91.81 2 GLU B CA 1
ATOM 2290 C C . GLU B 1 2 ? -12.531 -16.109 -26.281 1 91.81 2 GLU B C 1
ATOM 2292 O O . GLU B 1 2 ? -11.414 -16.594 -26.094 1 91.81 2 GLU B O 1
ATOM 2297 N N . ILE B 1 3 ? -13.453 -16.188 -25.359 1 96.31 3 ILE B N 1
ATOM 2298 C CA . ILE B 1 3 ? -13.336 -16.781 -24.047 1 96.31 3 ILE B CA 1
ATOM 2299 C C . ILE B 1 3 ? -14.281 -17.984 -23.938 1 96.31 3 ILE B C 1
ATOM 2301 O O . ILE B 1 3 ? -15.445 -17.906 -24.328 1 96.31 3 ILE B O 1
ATOM 2305 N N . GLU B 1 4 ? -13.75 -19.078 -23.5 1 97.12 4 GLU B N 1
ATOM 2306 C CA . GLU B 1 4 ? -14.547 -20.297 -23.312 1 97.12 4 GLU B CA 1
ATOM 2307 C C . GLU B 1 4 ? -14.57 -20.719 -21.844 1 97.12 4 GLU B C 1
ATOM 2309 O O . GLU B 1 4 ? -13.523 -20.812 -21.203 1 97.12 4 GLU B O 1
ATOM 2314 N N . LEU B 1 5 ? -15.773 -20.922 -21.328 1 97.62 5 LEU B N 1
ATOM 2315 C CA . LEU B 1 5 ? -15.914 -21.484 -19.984 1 97.62 5 LEU B CA 1
ATOM 2316 C C . LEU B 1 5 ? -15.617 -22.984 -19.984 1 97.62 5 LEU B C 1
ATOM 2318 O O . LEU B 1 5 ? -16.266 -23.75 -20.688 1 97.62 5 LEU B O 1
ATOM 2322 N N . ILE B 1 6 ? -14.688 -23.375 -19.234 1 97.94 6 ILE B N 1
ATOM 2323 C CA . ILE B 1 6 ? -14.25 -24.766 -19.25 1 97.94 6 ILE B CA 1
ATOM 2324 C C . ILE B 1 6 ? -14.812 -25.5 -18.031 1 97.94 6 ILE B C 1
ATOM 2326 O O . ILE B 1 6 ? -15.242 -26.656 -18.141 1 97.94 6 ILE B O 1
ATOM 2330 N N . ALA B 1 7 ? -14.789 -24.875 -16.891 1 98.44 7 ALA B N 1
ATOM 2331 C CA . ALA B 1 7 ? -15.258 -25.5 -15.656 1 98.44 7 ALA B CA 1
ATOM 2332 C C . ALA B 1 7 ? -15.859 -24.469 -14.711 1 98.44 7 ALA B C 1
ATOM 2334 O O . ALA B 1 7 ? -15.477 -23.297 -14.75 1 98.44 7 ALA B O 1
ATOM 2335 N N . GLU B 1 8 ? -16.766 -24.812 -13.906 1 98.06 8 GLU B N 1
ATOM 2336 C CA . GLU B 1 8 ? -17.375 -24 -12.859 1 98.06 8 GLU B CA 1
ATOM 2337 C C . GLU B 1 8 ? -17.5 -24.781 -11.555 1 98.06 8 GLU B C 1
ATOM 2339 O O . GLU B 1 8 ? -17.203 -25.984 -11.508 1 98.06 8 GLU B O 1
ATOM 2344 N N . GLY B 1 9 ? -17.906 -24.109 -10.531 1 98 9 GLY B N 1
ATOM 2345 C CA . GLY B 1 9 ? -18.078 -24.75 -9.242 1 98 9 GLY B CA 1
ATOM 2346 C C . GLY B 1 9 ? -16.781 -24.969 -8.5 1 98 9 GLY B C 1
ATOM 2347 O O . GLY B 1 9 ? -16.703 -25.797 -7.582 1 98 9 GLY B O 1
ATOM 2348 N N . LEU B 1 10 ? -15.727 -24.375 -8.961 1 98.75 10 LEU B N 1
ATOM 2349 C CA . LEU B 1 10 ? -14.438 -24.453 -8.281 1 98.75 10 LEU B CA 1
ATOM 2350 C C . LEU B 1 10 ? -14.422 -23.562 -7.043 1 98.75 10 LEU B C 1
ATOM 2352 O O . LEU B 1 10 ? -15.07 -22.516 -7.016 1 98.75 10 LEU B O 1
ATOM 2356 N N . GLU B 1 11 ? -13.734 -24.016 -6.047 1 98.75 11 GLU B N 1
ATOM 2357 C CA . GLU B 1 11 ? -13.695 -23.281 -4.781 1 98.75 11 GLU B CA 1
ATOM 2358 C C . GLU B 1 11 ? -12.453 -22.406 -4.688 1 98.75 11 GLU B C 1
ATOM 2360 O O . GLU B 1 11 ? -11.492 -22.75 -3.996 1 98.75 11 GLU B O 1
ATOM 2365 N N . PHE B 1 12 ? -12.531 -21.234 -5.344 1 98.88 12 PHE B N 1
ATOM 2366 C CA . PHE B 1 12 ? -11.523 -20.188 -5.445 1 98.88 12 PHE B CA 1
ATOM 2367 C C . PHE B 1 12 ? -10.258 -20.719 -6.109 1 98.88 12 PHE B C 1
ATOM 2369 O O . PHE B 1 12 ? -9.195 -20.781 -5.48 1 98.88 12 PHE B O 1
ATOM 2376 N N . PRO B 1 13 ? -10.297 -20.969 -7.395 1 98.94 13 PRO B N 1
ATOM 2377 C CA . PRO B 1 13 ? -9.188 -21.562 -8.148 1 98.94 13 PRO B CA 1
ATOM 2378 C C . PRO B 1 13 ? -8.039 -20.594 -8.375 1 98.94 13 PRO B C 1
ATOM 2380 O O . PRO B 1 13 ? -8.273 -19.391 -8.57 1 98.94 13 PRO B O 1
ATOM 2383 N N . GLU B 1 14 ? -6.828 -21.078 -8.344 1 98.69 14 GLU B N 1
ATOM 2384 C CA . GLU B 1 14 ? -5.598 -20.344 -8.633 1 98.69 14 GLU B CA 1
ATOM 2385 C C . GLU B 1 14 ? -4.562 -21.25 -9.305 1 98.69 14 GLU B C 1
ATOM 2387 O O . GLU B 1 14 ? -4.883 -21.984 -10.234 1 98.69 14 GLU B O 1
ATOM 2392 N N . GLY B 1 15 ? -3.369 -21.125 -9.211 1 98.62 15 GLY B N 1
ATOM 2393 C CA . GLY B 1 15 ? -2.146 -21.797 -9.602 1 98.62 15 GLY B CA 1
ATOM 2394 C C . GLY B 1 15 ? -2.363 -22.828 -10.695 1 98.62 15 GLY B C 1
ATOM 2395 O O . GLY B 1 15 ? -2.059 -24.016 -10.508 1 98.62 15 GLY B O 1
ATOM 2396 N N . PRO B 1 16 ? -2.934 -22.469 -11.844 1 98.88 16 PRO B N 1
ATOM 2397 C CA . PRO B 1 16 ? -3.148 -23.453 -12.906 1 98.88 16 PRO B CA 1
ATOM 2398 C C . PRO B 1 16 ? -1.848 -23.906 -13.562 1 98.88 16 PRO B C 1
ATOM 2400 O O . PRO B 1 16 ? -0.931 -23.109 -13.75 1 98.88 16 PRO B O 1
ATOM 2403 N N . ILE B 1 17 ? -1.807 -25.156 -13.883 1 98.69 17 ILE B N 1
ATOM 2404 C CA . ILE B 1 17 ? -0.755 -25.797 -14.664 1 98.69 17 ILE B CA 1
ATOM 2405 C C . ILE B 1 17 ? -1.358 -26.453 -15.906 1 98.69 17 ILE B C 1
ATOM 2407 O O . ILE B 1 17 ? -2.211 -27.344 -15.797 1 98.69 17 ILE B O 1
ATOM 2411 N N . ALA B 1 18 ? -0.932 -26 -17.047 1 98 18 ALA B N 1
ATOM 2412 C CA . ALA B 1 18 ? -1.325 -26.672 -18.281 1 98 18 ALA B CA 1
ATOM 2413 C C . ALA B 1 18 ? -0.575 -27.984 -18.453 1 98 18 ALA B C 1
ATOM 2415 O O . ALA B 1 18 ? 0.651 -28 -18.594 1 98 18 ALA B O 1
ATOM 2416 N N . MET B 1 19 ? -1.31 -29.062 -18.547 1 96.19 19 MET B N 1
ATOM 2417 C CA . MET B 1 19 ? -0.691 -30.391 -18.656 1 96.19 19 MET B CA 1
ATOM 2418 C C . MET B 1 19 ? -0.59 -30.828 -20.109 1 96.19 19 MET B C 1
ATOM 2420 O O . MET B 1 19 ? -1.356 -30.375 -20.953 1 96.19 19 MET B O 1
ATOM 2424 N N . ALA B 1 20 ? 0.271 -31.75 -20.359 1 92.38 20 ALA B N 1
ATOM 2425 C CA . ALA B 1 20 ? 0.542 -32.219 -21.719 1 92.38 20 ALA B CA 1
ATOM 2426 C C . ALA B 1 20 ? -0.667 -32.938 -22.297 1 92.38 20 ALA B C 1
ATOM 2428 O O . ALA B 1 20 ? -0.873 -32.969 -23.516 1 92.38 20 ALA B O 1
ATOM 2429 N N . ASP B 1 21 ? -1.479 -33.562 -21.453 1 91.75 21 ASP B N 1
ATOM 2430 C CA . ASP B 1 21 ? -2.611 -34.344 -21.938 1 91.75 21 ASP B CA 1
ATOM 2431 C C . ASP B 1 21 ? -3.822 -33.469 -22.203 1 91.75 21 ASP B C 1
ATOM 2433 O O . ASP B 1 21 ? -4.914 -33.969 -22.484 1 91.75 21 ASP B O 1
ATOM 2437 N N . GLY B 1 22 ? -3.617 -32.125 -22.078 1 93.44 22 GLY B N 1
ATOM 2438 C CA . GLY B 1 22 ? -4.688 -31.203 -22.391 1 93.44 22 GLY B CA 1
ATOM 2439 C C . GLY B 1 22 ? -5.484 -30.797 -21.156 1 93.44 22 GLY B C 1
ATOM 2440 O O . GLY B 1 22 ? -6.301 -29.859 -21.219 1 93.44 22 GLY B O 1
ATOM 2441 N N . SER B 1 23 ? -5.258 -31.469 -20.062 1 96.81 23 SER B N 1
ATOM 2442 C CA . SER B 1 23 ? -5.938 -31.078 -18.828 1 96.81 23 SER B CA 1
ATOM 2443 C C . SER B 1 23 ? -5.215 -29.938 -18.141 1 96.81 23 SER B C 1
ATOM 2445 O O . SER B 1 23 ? -4.133 -29.516 -18.562 1 96.81 23 SER B O 1
ATOM 2447 N N . VAL B 1 24 ? -5.898 -29.391 -17.188 1 98.44 24 VAL B N 1
ATOM 2448 C CA . VAL B 1 24 ? -5.328 -28.375 -16.312 1 98.44 24 VAL B CA 1
ATOM 2449 C C . VAL B 1 24 ? -5.402 -28.859 -14.867 1 98.44 24 VAL B C 1
ATOM 2451 O O . VAL B 1 24 ? -6.441 -29.344 -14.414 1 98.44 24 VAL B O 1
ATOM 2454 N N . ILE B 1 25 ? -4.293 -28.875 -14.211 1 98.81 25 ILE B N 1
ATOM 2455 C CA . ILE B 1 25 ? -4.316 -29.016 -12.758 1 98.81 25 ILE B CA 1
ATOM 2456 C C . ILE B 1 25 ? -4.223 -27.641 -12.109 1 98.81 25 ILE B C 1
ATOM 2458 O O . ILE B 1 25 ? -3.439 -26.781 -12.547 1 98.81 25 ILE B O 1
ATOM 2462 N N . LEU B 1 26 ? -5.09 -27.391 -11.125 1 98.94 26 LEU B N 1
ATOM 2463 C CA . LEU B 1 26 ? -5.07 -26.094 -10.461 1 98.94 26 LEU B CA 1
ATOM 2464 C C . LEU B 1 26 ? -5.281 -26.25 -8.953 1 98.94 26 LEU B C 1
ATOM 2466 O O . LEU B 1 26 ? -5.668 -27.328 -8.484 1 98.94 26 LEU B O 1
ATOM 2470 N N . THR B 1 27 ? -4.938 -25.297 -8.211 1 98.94 27 THR B N 1
ATOM 2471 C CA . THR B 1 27 ? -5.215 -25.25 -6.777 1 98.94 27 THR B CA 1
ATOM 2472 C C . THR B 1 27 ? -6.602 -24.672 -6.512 1 98.94 27 THR B C 1
ATOM 2474 O O . THR B 1 27 ? -7.066 -23.797 -7.254 1 98.94 27 THR B O 1
ATOM 2477 N N . GLU B 1 28 ? -7.277 -25.156 -5.562 1 98.94 28 GLU B N 1
ATOM 2478 C CA . GLU B 1 28 ? -8.445 -24.516 -4.953 1 98.94 28 GLU B CA 1
ATOM 2479 C C . GLU B 1 28 ? -8.156 -24.109 -3.514 1 98.94 28 GLU B C 1
ATOM 2481 O O . GLU B 1 28 ? -8.148 -24.953 -2.611 1 98.94 28 GLU B O 1
ATOM 2486 N N . ILE B 1 29 ? -7.984 -22.828 -3.328 1 98.94 29 ILE B N 1
ATOM 2487 C CA . ILE B 1 29 ? -7.586 -22.344 -2.008 1 98.94 29 ILE B CA 1
ATOM 2488 C C . ILE B 1 29 ? -8.68 -22.672 -0.991 1 98.94 29 ILE B C 1
ATOM 2490 O O . ILE B 1 29 ? -8.406 -23.281 0.043 1 98.94 29 ILE B O 1
ATOM 2494 N N . LYS B 1 30 ? -9.891 -22.281 -1.282 1 98.75 30 LYS B N 1
ATOM 2495 C CA . LYS B 1 30 ? -11.008 -22.531 -0.377 1 98.75 30 LYS B CA 1
ATOM 2496 C C . LYS B 1 30 ? -11.289 -24.031 -0.25 1 98.75 30 LYS B C 1
ATOM 2498 O O . LYS B 1 30 ? -11.625 -24.516 0.832 1 98.75 30 LYS B O 1
ATOM 2503 N N . GLY B 1 31 ? -11.055 -24.734 -1.338 1 98.81 31 GLY B N 1
ATOM 2504 C CA . GLY B 1 31 ? -11.305 -26.156 -1.351 1 98.81 31 GLY B CA 1
ATOM 2505 C C . GLY B 1 31 ? -10.188 -26.969 -0.698 1 98.81 31 GLY B C 1
ATOM 2506 O O . GLY B 1 31 ? -10.352 -28.156 -0.432 1 98.81 31 GLY B O 1
ATOM 2507 N N . ARG B 1 32 ? -9.078 -26.391 -0.507 1 98.81 32 ARG B N 1
ATOM 2508 C CA . ARG B 1 32 ? -7.938 -26.984 0.177 1 98.81 32 ARG B CA 1
ATOM 2509 C C . ARG B 1 32 ? -7.438 -28.219 -0.562 1 98.81 32 ARG B C 1
ATOM 2511 O O . ARG B 1 32 ? -7.148 -29.25 0.058 1 98.81 32 ARG B O 1
ATOM 2518 N N . ARG B 1 33 ? -7.348 -28.078 -1.881 1 98.88 33 ARG B N 1
ATOM 2519 C CA . ARG B 1 33 ? -6.988 -29.234 -2.709 1 98.88 33 ARG B CA 1
ATOM 2520 C C . ARG B 1 33 ? -6.441 -28.781 -4.059 1 98.88 33 ARG B C 1
ATOM 2522 O O . ARG B 1 33 ? -6.574 -27.609 -4.43 1 98.88 33 ARG B O 1
ATOM 2529 N N . LEU B 1 34 ? -5.773 -29.703 -4.734 1 98.94 34 LEU B N 1
ATOM 2530 C CA . LEU B 1 34 ? -5.555 -29.594 -6.172 1 98.94 34 LEU B CA 1
ATOM 2531 C C . LEU B 1 34 ? -6.629 -30.344 -6.945 1 98.94 34 LEU B C 1
ATOM 2533 O O . LEU B 1 34 ? -7.012 -31.453 -6.562 1 98.94 34 LEU B O 1
ATOM 2537 N N . THR B 1 35 ? -7.051 -29.766 -8.008 1 98.94 35 THR B N 1
ATOM 2538 C CA . THR B 1 35 ? -8.078 -30.344 -8.875 1 98.94 35 THR B CA 1
ATOM 2539 C C . THR B 1 35 ? -7.582 -30.422 -10.32 1 98.94 35 THR B C 1
ATOM 2541 O O . THR B 1 35 ? -6.961 -29.484 -10.82 1 98.94 35 THR B O 1
ATOM 2544 N N . ARG B 1 36 ? -7.773 -31.562 -10.945 1 98.75 36 ARG B N 1
ATOM 2545 C CA . ARG B 1 36 ? -7.547 -31.703 -12.383 1 98.75 36 ARG B CA 1
ATOM 2546 C C . ARG B 1 36 ? -8.836 -31.484 -13.164 1 98.75 36 ARG B C 1
ATOM 2548 O O . ARG B 1 36 ? -9.883 -32.031 -12.82 1 98.75 36 ARG B O 1
ATOM 2555 N N . ILE B 1 37 ? -8.781 -30.625 -14.094 1 98.69 37 ILE B N 1
ATOM 2556 C CA . ILE B 1 37 ? -9.891 -30.375 -15.016 1 98.69 37 ILE B CA 1
ATOM 2557 C C . ILE B 1 37 ? -9.547 -30.953 -16.391 1 98.69 37 ILE B C 1
ATOM 2559 O O . ILE B 1 37 ? -8.602 -30.5 -17.047 1 98.69 37 ILE B O 1
ATOM 2563 N N . THR B 1 38 ? -10.328 -31.891 -16.812 1 95.81 38 THR B N 1
ATOM 2564 C CA . THR B 1 38 ? -10.117 -32.5 -18.141 1 95.81 38 THR B CA 1
ATOM 2565 C C . THR B 1 38 ? -10.633 -31.562 -19.234 1 95.81 38 THR B C 1
ATOM 2567 O O . THR B 1 38 ? -11.359 -30.609 -18.953 1 95.81 38 THR B O 1
ATOM 2570 N N . PRO B 1 39 ? -10.211 -31.766 -20.484 1 88.69 39 PRO B N 1
ATOM 2571 C CA . PRO B 1 39 ? -10.617 -30.891 -21.578 1 88.69 39 PRO B CA 1
ATOM 2572 C C . PRO B 1 39 ? -12.141 -30.781 -21.703 1 88.69 39 PRO B C 1
ATOM 2574 O O . PRO B 1 39 ? -12.648 -29.766 -22.188 1 88.69 39 PRO B O 1
ATOM 2577 N N . ASP B 1 40 ? -12.836 -31.828 -21.25 1 90.12 40 ASP B N 1
ATOM 2578 C CA . ASP B 1 40 ? -14.289 -31.812 -21.375 1 90.12 40 ASP B CA 1
ATOM 2579 C C . ASP B 1 40 ? -14.945 -31.219 -20.141 1 90.12 40 ASP B C 1
ATOM 2581 O O . ASP B 1 40 ? -16.172 -31.203 -20.016 1 90.12 40 ASP B O 1
ATOM 2585 N N . GLY B 1 41 ? -14.117 -30.781 -19.172 1 92.81 41 GLY B N 1
ATOM 2586 C CA . GLY B 1 41 ? -14.633 -30.016 -18.047 1 92.81 41 GLY B CA 1
ATOM 2587 C C . GLY B 1 41 ? -14.836 -30.844 -16.797 1 92.81 41 GLY B C 1
ATOM 2588 O O . GLY B 1 41 ? -15.266 -30.328 -15.758 1 92.81 41 GLY B O 1
ATOM 2589 N N . ARG B 1 42 ? -14.547 -32.156 -16.922 1 96.31 42 ARG B N 1
ATOM 2590 C CA . ARG B 1 42 ? -14.656 -33 -15.734 1 96.31 42 ARG B CA 1
ATOM 2591 C C . ARG B 1 42 ? -13.586 -32.625 -14.703 1 96.31 42 ARG B C 1
ATOM 2593 O O . ARG B 1 42 ? -12.438 -32.375 -15.062 1 96.31 42 ARG B O 1
ATOM 2600 N N . LYS B 1 43 ? -14.031 -32.625 -13.383 1 98.31 43 LYS B N 1
ATOM 2601 C CA . LYS B 1 43 ? -13.148 -32.312 -12.266 1 98.31 43 LYS B CA 1
ATOM 2602 C C . LYS B 1 43 ? -12.773 -33.562 -11.469 1 98.31 43 LYS B C 1
ATOM 2604 O O . LYS B 1 43 ? -13.625 -34.406 -11.211 1 98.31 43 LYS B O 1
ATOM 2609 N N . GLU B 1 44 ? -11.57 -33.656 -11.172 1 97.69 44 GLU B N 1
ATOM 2610 C CA . GLU B 1 44 ? -11.055 -34.719 -10.328 1 97.69 44 GLU B CA 1
ATOM 2611 C C . GLU B 1 44 ? -10.117 -34.188 -9.258 1 97.69 44 GLU B C 1
ATOM 2613 O O . GLU B 1 44 ? -9.188 -33.438 -9.562 1 97.69 44 GLU B O 1
ATOM 2618 N N . THR B 1 45 ? -10.383 -34.594 -7.965 1 98.38 45 THR B N 1
ATOM 2619 C CA . THR B 1 45 ? -9.453 -34.219 -6.914 1 98.38 45 THR B CA 1
ATOM 2620 C C . THR B 1 45 ? -8.117 -34.938 -7.086 1 98.38 45 THR B C 1
ATOM 2622 O O . THR B 1 45 ? -8.078 -36.188 -7.141 1 98.38 45 THR B O 1
ATOM 2625 N N . VAL B 1 46 ? -7.094 -34.188 -7.234 1 98.62 46 VAL B N 1
ATOM 2626 C CA . VAL B 1 46 ? -5.75 -34.75 -7.367 1 98.62 46 VAL B CA 1
ATOM 2627 C C . VAL B 1 46 ? -5.188 -35.062 -5.988 1 98.62 46 VAL B C 1
ATOM 2629 O O . VAL B 1 46 ? -4.66 -36.156 -5.773 1 98.62 46 VAL B O 1
ATOM 2632 N N . VAL B 1 47 ? -5.324 -34.156 -5.051 1 98.81 47 VAL B N 1
ATOM 2633 C CA . VAL B 1 47 ? -4.824 -34.344 -3.691 1 98.81 47 VAL B CA 1
ATOM 2634 C C . VAL B 1 47 ? -5.477 -33.344 -2.758 1 98.81 47 VAL B C 1
ATOM 2636 O O . VAL B 1 47 ? -5.695 -32.188 -3.139 1 98.81 47 VAL B O 1
ATOM 2639 N N . GLU B 1 48 ? -5.82 -33.781 -1.557 1 98.69 48 GLU B N 1
ATOM 2640 C CA . GLU B 1 48 ? -6.195 -32.875 -0.471 1 98.69 48 GLU B CA 1
ATOM 2641 C C . GLU B 1 48 ? -4.961 -32.344 0.27 1 98.69 48 GLU B C 1
ATOM 2643 O O . GLU B 1 48 ? -4.277 -33.125 0.949 1 98.69 48 GLU B O 1
ATOM 2648 N N . THR B 1 49 ? -4.648 -31.109 0.175 1 98.69 49 THR B N 1
ATOM 2649 C CA . THR B 1 49 ? -3.406 -30.562 0.717 1 98.69 49 THR B CA 1
ATOM 2650 C C . THR B 1 49 ? -3.627 -30.016 2.123 1 98.69 49 THR B C 1
ATOM 2652 O O . THR B 1 49 ? -2.676 -29.875 2.896 1 98.69 49 THR B O 1
ATOM 2655 N N . GLY B 1 50 ? -4.953 -29.719 2.463 1 97.94 50 GLY B N 1
ATOM 2656 C CA . GLY B 1 50 ? -5.168 -28.859 3.617 1 97.94 50 GLY B CA 1
ATOM 2657 C C . GLY B 1 50 ? -4.617 -27.469 3.432 1 97.94 50 GLY B C 1
ATOM 2658 O O . GLY B 1 50 ? -4.059 -27.141 2.379 1 97.94 50 GLY B O 1
ATOM 2659 N N . GLY B 1 51 ? -4.859 -26.641 4.512 1 98 51 GLY B N 1
ATOM 2660 C CA . GLY B 1 51 ? -4.406 -25.25 4.418 1 98 51 GLY B CA 1
ATOM 2661 C C . GLY B 1 51 ? -5.113 -24.469 3.328 1 98 51 GLY B C 1
ATOM 2662 O O . GLY B 1 51 ? -6.344 -24.422 3.283 1 98 51 GLY B O 1
ATOM 2663 N N . GLY B 1 52 ? -4.316 -23.859 2.506 1 98.62 52 GLY B N 1
ATOM 2664 C CA . GLY B 1 52 ? -4.762 -23.094 1.357 1 98.62 52 GLY B CA 1
ATOM 2665 C C . GLY B 1 52 ? -3.771 -23.109 0.209 1 98.62 52 GLY B C 1
ATOM 2666 O O . GLY B 1 52 ? -2.994 -22.156 0.045 1 98.62 52 GLY B O 1
ATOM 2667 N N . PRO B 1 53 ? -3.775 -24.312 -0.549 1 98.94 53 PRO B N 1
ATOM 2668 C CA . PRO B 1 53 ? -2.906 -24.297 -1.729 1 98.94 53 PRO B CA 1
ATOM 2669 C C . PRO B 1 53 ? -3.193 -23.109 -2.652 1 98.94 53 PRO B C 1
ATOM 2671 O O . PRO B 1 53 ? -4.344 -22.891 -3.045 1 98.94 53 PRO B O 1
ATOM 2674 N N . ASN B 1 54 ? -2.133 -22.328 -2.949 1 98.88 54 ASN B N 1
ATOM 2675 C CA . ASN B 1 54 ? -2.299 -21.062 -3.658 1 98.88 54 ASN B CA 1
ATOM 2676 C C . ASN B 1 54 ? -1.7 -21.125 -5.062 1 98.88 54 ASN B C 1
ATOM 2678 O O . ASN B 1 54 ? -2.434 -21.188 -6.051 1 98.88 54 ASN B O 1
ATOM 2682 N N . GLY B 1 55 ? -0.354 -21.156 -5.172 1 98.88 55 GLY B N 1
ATOM 2683 C CA . GLY B 1 55 ? 0.338 -21.344 -6.438 1 98.88 55 GLY B CA 1
ATOM 2684 C C . GLY B 1 55 ? 0.823 -22.766 -6.645 1 98.88 55 GLY B C 1
ATOM 2685 O O . GLY B 1 55 ? 0.898 -23.547 -5.695 1 98.88 55 GLY B O 1
ATOM 2686 N N . SER B 1 56 ? 1.116 -23.109 -7.875 1 98.88 56 SER B N 1
ATOM 2687 C CA . SER B 1 56 ? 1.666 -24.422 -8.188 1 98.88 56 SER B CA 1
ATOM 2688 C C . SER B 1 56 ? 2.473 -24.391 -9.484 1 98.88 56 SER B C 1
ATOM 2690 O O . SER B 1 56 ? 2.205 -23.562 -10.367 1 98.88 56 SER B O 1
ATOM 2692 N N . ALA B 1 57 ? 3.416 -25.219 -9.562 1 98.69 57 ALA B N 1
ATOM 2693 C CA . ALA B 1 57 ? 4.262 -25.375 -10.742 1 98.69 57 ALA B CA 1
ATOM 2694 C C . ALA B 1 57 ? 4.918 -26.75 -10.781 1 98.69 57 ALA B C 1
ATOM 2696 O O . ALA B 1 57 ? 5.109 -27.375 -9.734 1 98.69 57 ALA B O 1
ATOM 2697 N N . ILE B 1 58 ? 5.254 -27.203 -11.953 1 98.31 58 ILE B N 1
ATOM 2698 C CA . ILE B 1 58 ? 6.016 -28.422 -12.109 1 98.31 58 ILE B CA 1
ATOM 2699 C C . ILE B 1 58 ? 7.5 -28.141 -11.898 1 98.31 58 ILE B C 1
ATOM 2701 O O . ILE B 1 58 ? 8.062 -27.234 -12.516 1 98.31 58 ILE B O 1
ATOM 2705 N N . GLY B 1 59 ? 8.117 -28.922 -11.016 1 97.94 59 GLY B N 1
ATOM 2706 C CA . GLY B 1 59 ? 9.531 -28.75 -10.727 1 97.94 59 GLY B CA 1
ATOM 2707 C C . GLY B 1 59 ? 10.422 -29.641 -11.578 1 97.94 59 GLY B C 1
ATOM 2708 O O . GLY B 1 59 ? 9.938 -30.375 -12.438 1 97.94 59 GLY B O 1
ATOM 2709 N N . PRO B 1 60 ? 11.773 -29.531 -11.336 1 97 60 PRO B N 1
ATOM 2710 C CA . PRO B 1 60 ? 12.742 -30.297 -12.133 1 97 60 PRO B CA 1
ATOM 2711 C C . PRO B 1 60 ? 12.578 -31.797 -11.969 1 97 60 PRO B C 1
ATOM 2713 O O . PRO B 1 60 ? 13.016 -32.562 -12.828 1 97 60 PRO B O 1
ATOM 2716 N N . ASP B 1 61 ? 11.977 -32.219 -10.977 1 93.25 61 ASP B N 1
ATOM 2717 C CA . ASP B 1 61 ? 11.797 -33.656 -10.703 1 93.25 61 ASP B CA 1
ATOM 2718 C C . ASP B 1 61 ? 10.453 -34.156 -11.242 1 93.25 61 ASP B C 1
ATOM 2720 O O . ASP B 1 61 ? 10.062 -35.281 -10.984 1 93.25 61 ASP B O 1
ATOM 2724 N N . GLY B 1 62 ? 9.68 -33.25 -11.859 1 95.75 62 GLY B N 1
ATOM 2725 C CA . GLY B 1 62 ? 8.398 -33.625 -12.445 1 95.75 62 GLY B CA 1
ATOM 2726 C C . GLY B 1 62 ? 7.246 -33.562 -11.461 1 95.75 62 GLY B C 1
ATOM 2727 O O . GLY B 1 62 ? 6.086 -33.719 -11.836 1 95.75 62 GLY B O 1
ATOM 2728 N N . ALA B 1 63 ? 7.543 -33.312 -10.234 1 98.06 63 ALA B N 1
ATOM 2729 C CA . ALA B 1 63 ? 6.504 -33.188 -9.211 1 98.06 63 ALA B CA 1
ATOM 2730 C C . ALA B 1 63 ? 5.848 -31.812 -9.258 1 98.06 63 ALA B C 1
ATOM 2732 O O . ALA B 1 63 ? 6.387 -30.891 -9.859 1 98.06 63 ALA B O 1
ATOM 2733 N N . ILE B 1 64 ? 4.652 -31.75 -8.664 1 98.75 64 ILE B N 1
ATOM 2734 C CA . ILE B 1 64 ? 4 -30.469 -8.484 1 98.75 64 ILE B CA 1
ATOM 2735 C C . ILE B 1 64 ? 4.473 -29.828 -7.18 1 98.75 64 ILE B C 1
ATOM 2737 O O . ILE B 1 64 ? 4.395 -30.438 -6.113 1 98.75 64 ILE B O 1
ATOM 2741 N N . TRP B 1 65 ? 4.988 -28.656 -7.289 1 98.94 65 TRP B N 1
ATOM 2742 C CA . TRP B 1 65 ? 5.332 -27.844 -6.125 1 98.94 65 TRP B CA 1
ATOM 2743 C C . TRP B 1 65 ? 4.25 -26.812 -5.84 1 98.94 65 TRP B C 1
ATOM 2745 O O . TRP B 1 65 ? 3.711 -26.203 -6.766 1 98.94 65 TRP B O 1
ATOM 2755 N N . ILE B 1 66 ? 3.928 -26.703 -4.535 1 98.94 66 ILE B N 1
ATOM 2756 C CA . ILE B 1 66 ? 2.752 -25.953 -4.121 1 98.94 66 ILE B CA 1
ATOM 2757 C C . ILE B 1 66 ? 3.148 -24.906 -3.074 1 98.94 66 ILE B C 1
ATOM 2759 O O . ILE B 1 66 ? 3.801 -25.234 -2.08 1 98.94 66 ILE B O 1
ATOM 2763 N N . THR B 1 67 ? 2.906 -23.656 -3.334 1 99 67 THR B N 1
ATOM 2764 C CA . THR B 1 67 ? 2.832 -22.703 -2.242 1 99 67 THR B CA 1
ATOM 2765 C C . THR B 1 67 ? 1.499 -22.812 -1.509 1 99 67 THR B C 1
ATOM 2767 O O . THR B 1 67 ? 0.437 -22.797 -2.135 1 99 67 THR B O 1
ATOM 2770 N N . ASN B 1 68 ? 1.536 -23 -0.278 1 98.94 68 ASN B N 1
ATOM 2771 C CA . ASN B 1 68 ? 0.359 -23.156 0.57 1 98.94 68 ASN B CA 1
ATOM 2772 C C . ASN B 1 68 ? 0.291 -22.078 1.643 1 98.94 68 ASN B C 1
ATOM 2774 O O . ASN B 1 68 ? 1.193 -21.969 2.475 1 98.94 68 ASN B O 1
ATOM 2778 N N . ASN B 1 69 ? -0.772 -21.328 1.645 1 98.81 69 ASN B N 1
ATOM 2779 C CA . ASN B 1 69 ? -0.833 -20.156 2.523 1 98.81 69 ASN B CA 1
ATOM 2780 C C . ASN B 1 69 ? -1.262 -20.547 3.936 1 98.81 69 ASN B C 1
ATOM 2782 O O . ASN B 1 69 ? -1.389 -19.688 4.809 1 98.81 69 ASN B O 1
ATOM 2786 N N . GLY B 1 70 ? -1.537 -21.812 4.168 1 98.5 70 GLY B N 1
ATOM 2787 C CA . GLY B 1 70 ? -1.795 -22.312 5.504 1 98.5 70 GLY B CA 1
ATOM 2788 C C . GLY B 1 70 ? -3.201 -22.016 5.996 1 98.5 70 GLY B C 1
ATOM 2789 O O . GLY B 1 70 ? -3.465 -22.062 7.199 1 98.5 70 GLY B O 1
ATOM 2790 N N . GLY B 1 71 ? -4.125 -21.766 5.07 1 98 71 GLY B N 1
ATOM 2791 C CA . GLY B 1 71 ? -5.465 -21.375 5.477 1 98 71 GLY B CA 1
ATOM 2792 C C . GLY B 1 71 ? -5.547 -19.953 6 1 98 71 GLY B C 1
ATOM 2793 O O . GLY B 1 71 ? -6.07 -19.719 7.09 1 98 71 GLY B O 1
ATOM 2794 N N . SER B 1 72 ? -5.133 -19.031 5.18 1 97.19 72 SER B N 1
ATOM 2795 C CA . SER B 1 72 ? -4.934 -17.656 5.637 1 97.19 72 SER B CA 1
ATOM 2796 C C . SER B 1 72 ? -6.191 -16.828 5.426 1 97.19 72 SER B C 1
ATOM 2798 O O . SER B 1 72 ? -6.191 -15.617 5.688 1 97.19 72 SER B O 1
ATOM 2800 N N . PHE B 1 73 ? -7.32 -17.406 4.992 1 97.06 73 PHE B N 1
ATOM 2801 C CA . PHE B 1 73 ? -8.492 -16.594 4.664 1 97.06 73 PHE B CA 1
ATOM 2802 C C . PHE B 1 73 ? -9.727 -17.125 5.375 1 97.06 73 PHE B C 1
ATOM 2804 O O . PHE B 1 73 ? -9.945 -18.328 5.449 1 97.06 73 PHE B O 1
ATOM 2811 N N . VAL B 1 74 ? -10.5 -16.203 5.918 1 96.38 74 VAL B N 1
ATOM 2812 C CA . VAL B 1 74 ? -11.93 -16.453 6.086 1 96.38 74 VAL B CA 1
ATOM 2813 C C . VAL B 1 74 ? -12.664 -16.172 4.773 1 96.38 74 VAL B C 1
ATOM 2815 O O . VAL B 1 74 ? -12.281 -15.281 4.02 1 96.38 74 VAL B O 1
ATOM 2818 N N . TRP B 1 75 ? -13.641 -16.922 4.512 1 97.19 75 TRP B N 1
ATOM 2819 C CA . TRP B 1 75 ? -14.32 -16.766 3.229 1 97.19 75 TRP B CA 1
ATOM 2820 C C . TRP B 1 75 ? -15.672 -16.062 3.404 1 97.19 75 TRP B C 1
ATOM 2822 O O . TRP B 1 75 ? -16.453 -16.438 4.281 1 97.19 75 TRP B O 1
ATOM 2832 N N . ILE B 1 76 ? -15.836 -15.086 2.6 1 95.69 76 ILE B N 1
ATOM 2833 C CA . ILE B 1 76 ? -17.062 -14.305 2.604 1 95.69 76 ILE B CA 1
ATOM 2834 C C . ILE B 1 76 ? -17.797 -14.484 1.278 1 95.69 76 ILE B C 1
ATOM 2836 O O . ILE B 1 76 ? -17.188 -14.461 0.211 1 95.69 76 ILE B O 1
ATOM 2840 N N . GLU B 1 77 ? -19.062 -14.719 1.348 1 96.25 77 GLU B N 1
ATOM 2841 C CA . GLU B 1 77 ? -19.906 -14.773 0.158 1 96.25 77 GLU B CA 1
ATOM 2842 C C . GLU B 1 77 ? -20.734 -13.5 0.003 1 96.25 77 GLU B C 1
ATOM 2844 O O . GLU B 1 77 ? -21.469 -13.117 0.915 1 96.25 77 GLU B O 1
ATOM 2849 N N . ARG B 1 78 ? -20.516 -12.836 -1.085 1 92.5 78 ARG B N 1
ATOM 2850 C CA . ARG B 1 78 ? -21.234 -11.586 -1.341 1 92.5 78 ARG B CA 1
ATOM 2851 C C . ARG B 1 78 ? -21.578 -11.445 -2.82 1 92.5 78 ARG B C 1
ATOM 2853 O O . ARG B 1 78 ? -20.688 -11.492 -3.672 1 92.5 78 ARG B O 1
ATOM 2860 N N . ASP B 1 79 ? -22.906 -11.258 -3.23 1 92.44 79 ASP B N 1
ATOM 2861 C CA . ASP B 1 79 ? -23.375 -10.977 -4.582 1 92.44 79 ASP B CA 1
ATOM 2862 C C . ASP B 1 79 ? -22.875 -12.023 -5.57 1 92.44 79 ASP B C 1
ATOM 2864 O O . ASP B 1 79 ? -22.391 -11.68 -6.652 1 92.44 79 ASP B O 1
ATOM 2868 N N . GLY B 1 80 ? -22.875 -13.273 -5.133 1 95 80 GLY B N 1
ATOM 2869 C CA . GLY B 1 80 ? -22.5 -14.375 -6 1 95 80 GLY B CA 1
ATOM 2870 C C . GLY B 1 80 ? -21 -14.555 -6.125 1 95 80 GLY B C 1
ATOM 2871 O O . GLY B 1 80 ? -20.531 -15.383 -6.91 1 95 80 GLY B O 1
ATOM 2872 N N . LEU B 1 81 ? -20.266 -13.82 -5.301 1 97.44 81 LEU B N 1
ATOM 2873 C CA . LEU B 1 81 ? -18.812 -13.883 -5.336 1 97.44 81 LEU B CA 1
ATOM 2874 C C . LEU B 1 81 ? -18.266 -14.508 -4.055 1 97.44 81 LEU B C 1
ATOM 2876 O O . LEU B 1 81 ? -18.781 -14.25 -2.965 1 97.44 81 LEU B O 1
ATOM 2880 N N . THR B 1 82 ? -17.266 -15.344 -4.203 1 98.31 82 THR B N 1
ATOM 2881 C CA . THR B 1 82 ? -16.438 -15.758 -3.08 1 98.31 82 THR B CA 1
ATOM 2882 C C . THR B 1 82 ? -15.273 -14.789 -2.885 1 98.31 82 THR B C 1
ATOM 2884 O O . THR B 1 82 ? -14.461 -14.594 -3.793 1 98.31 82 THR B O 1
ATOM 2887 N N . ILE B 1 83 ? -15.195 -14.18 -1.714 1 96.75 83 ILE B N 1
ATOM 2888 C CA . ILE B 1 83 ? -14.219 -13.133 -1.433 1 96.75 83 ILE B CA 1
ATOM 2889 C C . ILE B 1 83 ? -13.359 -13.539 -0.232 1 96.75 83 ILE B C 1
ATOM 2891 O O . ILE B 1 83 ? -13.891 -13.93 0.811 1 96.75 83 ILE B O 1
ATOM 2895 N N . PRO B 1 84 ? -12.055 -13.492 -0.423 1 96.25 84 PRO B N 1
ATOM 2896 C CA . PRO B 1 84 ? -11.203 -13.766 0.739 1 96.25 84 PRO B CA 1
ATOM 2897 C C . PRO B 1 84 ? -11.273 -12.656 1.789 1 96.25 84 PRO B C 1
ATOM 2899 O O . PRO B 1 84 ? -11.148 -11.477 1.456 1 96.25 84 PRO B O 1
ATOM 2902 N N . GLY B 1 85 ? -11.492 -13.047 3.027 1 93.88 85 GLY B N 1
ATOM 2903 C CA . GLY B 1 85 ? -11.523 -12.125 4.148 1 93.88 85 GLY B CA 1
ATOM 2904 C C . GLY B 1 85 ? -10.266 -12.18 5 1 93.88 85 GLY B C 1
ATOM 2905 O O . GLY B 1 85 ? -9.25 -12.742 4.582 1 93.88 85 GLY B O 1
ATOM 2906 N N . PRO B 1 86 ? -10.266 -11.609 6.164 1 93.56 86 PRO B N 1
ATOM 2907 C CA . PRO B 1 86 ? -9.078 -11.547 7.027 1 93.56 86 PRO B CA 1
ATOM 2908 C C . PRO B 1 86 ? -8.633 -12.93 7.5 1 93.56 86 PRO B C 1
ATOM 2910 O O . PRO B 1 86 ? -9.43 -13.867 7.539 1 93.56 86 PRO B O 1
ATOM 2913 N N . THR B 1 87 ? -7.379 -12.953 7.816 1 96.38 87 THR B N 1
ATOM 2914 C CA . THR B 1 87 ? -6.777 -14.195 8.289 1 96.38 87 THR B CA 1
ATOM 2915 C C . THR B 1 87 ? -7.402 -14.633 9.609 1 96.38 87 THR B C 1
ATOM 2917 O O . THR B 1 87 ? -7.562 -13.828 10.523 1 96.38 87 THR B O 1
ATOM 2920 N N . PRO B 1 88 ? -7.809 -15.867 9.664 1 95.69 88 PRO B N 1
ATOM 2921 C CA . PRO B 1 88 ? -8.375 -16.375 10.922 1 95.69 88 PRO B CA 1
ATOM 2922 C C . PRO B 1 88 ? -7.348 -16.406 12.055 1 95.69 88 PRO B C 1
ATOM 2924 O O . PRO B 1 88 ? -6.156 -16.625 11.805 1 95.69 88 PRO B O 1
ATOM 2927 N N . PRO B 1 89 ? -7.789 -16.344 13.297 1 91.88 89 PRO B N 1
ATOM 2928 C CA . PRO B 1 89 ? -6.867 -16.312 14.438 1 91.88 89 PRO B CA 1
ATOM 2929 C C . PRO B 1 89 ? -6.059 -17.609 14.57 1 91.88 89 PRO B C 1
ATOM 2931 O O . PRO B 1 89 ? -4.953 -17.594 15.109 1 91.88 89 PRO B O 1
ATOM 2934 N N . GLU B 1 90 ? -6.551 -18.703 14.047 1 93.5 90 GLU B N 1
ATOM 2935 C CA . GLU B 1 90 ? -5.898 -20 14.195 1 93.5 90 GLU B CA 1
ATOM 2936 C C . GLU B 1 90 ? -4.773 -20.156 13.18 1 93.5 90 GLU B C 1
ATOM 2938 O O . GLU B 1 90 ? -4.035 -21.156 13.211 1 93.5 90 GLU B O 1
ATOM 2943 N N . HIS B 1 91 ? -4.652 -19.219 12.273 1 96.25 91 HIS B N 1
ATOM 2944 C CA . HIS B 1 91 ? -3.615 -19.297 11.25 1 96.25 91 HIS B CA 1
ATOM 2945 C C . HIS B 1 91 ? -2.223 -19.234 11.867 1 96.25 91 HIS B C 1
ATOM 2947 O O . HIS B 1 91 ? -1.919 -18.312 12.633 1 96.25 91 HIS B O 1
ATOM 2953 N N . THR B 1 92 ? -1.346 -20.156 11.508 1 94.94 92 THR B N 1
ATOM 2954 C CA . THR B 1 92 ? -0.026 -20.234 12.125 1 94.94 92 THR B CA 1
ATOM 2955 C C . THR B 1 92 ? 1.071 -20.047 11.078 1 94.94 92 THR B C 1
ATOM 2957 O O . THR B 1 92 ? 2.26 -20.094 11.406 1 94.94 92 THR B O 1
ATOM 2960 N N . GLY B 1 93 ? 0.702 -19.906 9.836 1 97.75 93 GLY B N 1
ATOM 2961 C CA . GLY B 1 93 ? 1.696 -19.75 8.789 1 97.75 93 GLY B CA 1
ATOM 2962 C C . GLY B 1 93 ? 1.462 -20.656 7.594 1 97.75 93 GLY B C 1
ATOM 2963 O O . GLY B 1 93 ? 0.506 -21.438 7.582 1 97.75 93 GLY B O 1
ATOM 2964 N N . GLY B 1 94 ? 2.268 -20.5 6.562 1 98.62 94 GLY B N 1
ATOM 2965 C CA . GLY B 1 94 ? 2.172 -21.297 5.352 1 98.62 94 GLY B CA 1
ATOM 2966 C C . GLY B 1 94 ? 3.359 -22.219 5.148 1 98.62 94 GLY B C 1
ATOM 2967 O O . GLY B 1 94 ? 4.156 -22.422 6.066 1 98.62 94 GLY B O 1
ATOM 2968 N N . MET B 1 95 ? 3.402 -22.844 3.99 1 98.88 95 MET B N 1
ATOM 2969 C CA . MET B 1 95 ? 4.438 -23.844 3.719 1 98.88 95 MET B CA 1
ATOM 2970 C C . MET B 1 95 ? 4.625 -24.047 2.219 1 98.88 95 MET B C 1
ATOM 2972 O O . MET B 1 95 ? 3.768 -23.641 1.425 1 98.88 95 MET B O 1
ATOM 2976 N N . ILE B 1 96 ? 5.75 -24.547 1.888 1 98.94 96 ILE B N 1
ATOM 2977 C CA . ILE B 1 96 ? 6.035 -25.062 0.554 1 98.94 96 ILE B CA 1
ATOM 2978 C C . ILE B 1 96 ? 5.922 -26.594 0.558 1 98.94 96 ILE B C 1
ATOM 2980 O O . ILE B 1 96 ? 6.57 -27.266 1.361 1 98.94 96 ILE B O 1
ATOM 2984 N N . GLN B 1 97 ? 5.102 -27.062 -0.403 1 98.94 97 GLN B N 1
ATOM 2985 C CA . GLN B 1 97 ? 4.875 -28.5 -0.458 1 98.94 97 GLN B CA 1
ATOM 2986 C C . GLN B 1 97 ? 5.277 -29.062 -1.816 1 98.94 97 GLN B C 1
ATOM 2988 O O . GLN B 1 97 ? 5.359 -28.328 -2.803 1 98.94 97 GLN B O 1
ATOM 2993 N N . ARG B 1 98 ? 5.602 -30.312 -1.79 1 98.88 98 ARG B N 1
ATOM 2994 C CA . ARG B 1 98 ? 5.898 -31.109 -2.969 1 98.88 98 ARG B CA 1
ATOM 2995 C C . ARG B 1 98 ? 4.941 -32.312 -3.08 1 98.88 98 ARG B C 1
ATOM 2997 O O . ARG B 1 98 ? 4.777 -33.062 -2.127 1 98.88 98 ARG B O 1
ATOM 3004 N N . PHE B 1 99 ? 4.305 -32.406 -4.211 1 98.88 99 PHE B N 1
ATOM 3005 C CA . PHE B 1 99 ? 3.389 -33.5 -4.477 1 98.88 99 PHE B CA 1
ATOM 3006 C C . PHE B 1 99 ? 3.875 -34.344 -5.652 1 98.88 99 PHE B C 1
ATOM 3008 O O . PHE B 1 99 ? 3.961 -33.844 -6.781 1 98.88 99 PHE B O 1
ATOM 3015 N N . ASP B 1 100 ? 4.102 -35.562 -5.426 1 98.19 100 ASP B N 1
ATOM 3016 C CA . ASP B 1 100 ? 4.512 -36.5 -6.473 1 98.19 100 ASP B CA 1
ATOM 3017 C C . ASP B 1 100 ? 3.299 -37.094 -7.184 1 98.19 100 ASP B C 1
ATOM 3019 O O . ASP B 1 100 ? 2.562 -37.906 -6.602 1 98.19 100 ASP B O 1
ATOM 3023 N N . LEU B 1 101 ? 3.143 -36.75 -8.391 1 95.44 101 LEU B N 1
ATOM 3024 C CA . LEU B 1 101 ? 1.973 -37.156 -9.156 1 95.44 101 LEU B CA 1
ATOM 3025 C C . LEU B 1 101 ? 1.939 -38.688 -9.328 1 95.44 101 LEU B C 1
ATOM 3027 O O . LEU B 1 101 ? 0.866 -39.281 -9.461 1 95.44 101 LEU B O 1
ATOM 3031 N N . LYS B 1 102 ? 3.047 -39.281 -9.359 1 94.56 102 LYS B N 1
ATOM 3032 C CA . LYS B 1 102 ? 3.135 -40.75 -9.578 1 94.56 102 LYS B CA 1
ATOM 3033 C C . LYS B 1 102 ? 2.822 -41.5 -8.297 1 94.56 102 LYS B C 1
ATOM 3035 O O . LYS B 1 102 ? 1.964 -42.406 -8.297 1 94.56 102 LYS B O 1
ATOM 3040 N N . SER B 1 103 ? 3.449 -41.125 -7.242 1 97 103 SER B N 1
ATOM 3041 C CA . SER B 1 103 ? 3.303 -41.875 -6 1 97 103 SER B CA 1
ATOM 3042 C C . SER B 1 103 ? 2.123 -41.375 -5.18 1 97 103 SER B C 1
ATOM 3044 O O . SER B 1 103 ? 1.627 -42.062 -4.293 1 97 103 SER B O 1
ATOM 3046 N N . GLY B 1 104 ? 1.777 -40.125 -5.391 1 97.44 104 GLY B N 1
ATOM 3047 C CA . GLY B 1 104 ? 0.72 -39.5 -4.602 1 97.44 104 GLY B CA 1
ATOM 3048 C C . GLY B 1 104 ? 1.208 -38.969 -3.273 1 97.44 104 GLY B C 1
ATOM 3049 O O . GLY B 1 104 ? 0.407 -38.5 -2.449 1 97.44 104 GLY B O 1
ATOM 3050 N N . GLU B 1 105 ? 2.459 -38.969 -3.08 1 98.12 105 GLU B N 1
ATOM 3051 C CA . GLU B 1 105 ? 3.02 -38.5 -1.815 1 98.12 105 GLU B CA 1
ATOM 3052 C C . GLU B 1 105 ? 3.066 -36.969 -1.759 1 98.12 105 GLU B C 1
ATOM 3054 O O . GLU B 1 105 ? 3.584 -36.344 -2.674 1 98.12 105 GLU B O 1
ATOM 3059 N N . LEU B 1 106 ? 2.441 -36.375 -0.715 1 98.75 106 LEU B N 1
ATOM 3060 C CA . LEU B 1 106 ? 2.512 -34.969 -0.409 1 98.75 106 LEU B CA 1
ATOM 3061 C C . LEU B 1 106 ? 3.461 -34.688 0.755 1 98.75 106 LEU B C 1
ATOM 3063 O O . LEU B 1 106 ? 3.293 -35.281 1.838 1 98.75 106 LEU B O 1
ATOM 3067 N N . THR B 1 107 ? 4.473 -33.906 0.558 1 98.5 107 THR B N 1
ATOM 3068 C CA . THR B 1 107 ? 5.457 -33.625 1.595 1 98.5 107 THR B CA 1
ATOM 3069 C C . THR B 1 107 ? 5.645 -32.094 1.754 1 98.5 107 THR B C 1
ATOM 3071 O O . THR B 1 107 ? 5.676 -31.375 0.765 1 98.5 107 THR B O 1
ATOM 3074 N N . THR B 1 108 ? 5.719 -31.672 3.039 1 98.75 108 THR B N 1
ATOM 3075 C CA . THR B 1 108 ? 6.141 -30.297 3.299 1 98.75 108 THR B CA 1
ATOM 3076 C C . THR B 1 108 ? 7.66 -30.172 3.27 1 98.75 108 THR B C 1
ATOM 3078 O O . THR B 1 108 ? 8.359 -30.859 4.023 1 98.75 108 THR B O 1
ATOM 3081 N N . VAL B 1 109 ? 8.164 -29.297 2.4 1 98.81 109 VAL B N 1
ATOM 3082 C CA . VAL B 1 109 ? 9.609 -29.172 2.234 1 98.81 109 VAL B CA 1
ATOM 3083 C C . VAL B 1 109 ? 10.117 -27.984 3.051 1 98.81 109 VAL B C 1
ATOM 3085 O O . VAL B 1 109 ? 11.188 -28.047 3.656 1 98.81 109 VAL B O 1
ATOM 3088 N N . TYR B 1 110 ? 9.445 -26.859 3.088 1 98.88 110 TYR B N 1
ATOM 3089 C CA . TYR B 1 110 ? 9.781 -25.672 3.881 1 98.88 110 TYR B CA 1
ATOM 3090 C C . TYR B 1 110 ? 8.555 -25.141 4.609 1 98.88 110 TYR B C 1
ATOM 3092 O O . TYR B 1 110 ? 7.449 -25.156 4.07 1 98.88 110 TYR B O 1
ATOM 3100 N N . ASP B 1 111 ? 8.727 -24.672 5.844 1 98.75 111 ASP B N 1
ATOM 3101 C CA . ASP B 1 111 ? 7.668 -23.938 6.531 1 98.75 111 ASP B CA 1
ATOM 3102 C C . ASP B 1 111 ? 8.234 -22.734 7.289 1 98.75 111 ASP B C 1
ATOM 3104 O O . ASP B 1 111 ? 7.512 -22.062 8.016 1 98.75 111 ASP B O 1
ATOM 3108 N N . SER B 1 112 ? 9.547 -22.531 7.156 1 98.69 112 SER B N 1
ATOM 3109 C CA . SER B 1 112 ? 10.227 -21.422 7.836 1 98.69 112 SER B CA 1
ATOM 3110 C C . SER B 1 112 ? 11.5 -21.031 7.102 1 98.69 112 SER B C 1
ATOM 3112 O O . SER B 1 112 ? 12 -21.781 6.266 1 98.69 112 SER B O 1
ATOM 3114 N N . CYS B 1 113 ? 11.969 -19.891 7.258 1 98.44 113 CYS B N 1
ATOM 3115 C CA . CYS B 1 113 ? 13.242 -19.328 6.801 1 98.44 113 CYS B CA 1
ATOM 3116 C C . CYS B 1 113 ? 13.953 -18.594 7.926 1 98.44 113 CYS B C 1
ATOM 3118 O O . CYS B 1 113 ? 13.406 -17.625 8.477 1 98.44 113 CYS B O 1
ATOM 3120 N N . GLU B 1 114 ? 15.172 -19.016 8.242 1 95.69 114 GLU B N 1
ATOM 3121 C CA . GLU B 1 114 ? 15.992 -18.375 9.266 1 95.69 114 GLU B CA 1
ATOM 3122 C C . GLU B 1 114 ? 15.242 -18.266 10.594 1 95.69 114 GLU B C 1
ATOM 3124 O O . GLU B 1 114 ? 15.211 -17.203 11.211 1 95.69 114 GLU B O 1
ATOM 3129 N N . GLY B 1 115 ? 14.57 -19.281 10.891 1 95.69 115 GLY B N 1
ATOM 3130 C CA . GLY B 1 115 ? 13.914 -19.391 12.188 1 95.69 115 GLY B CA 1
ATOM 3131 C C . GLY B 1 115 ? 12.562 -18.688 12.234 1 95.69 115 GLY B C 1
ATOM 3132 O O . GLY B 1 115 ? 11.883 -18.719 13.258 1 95.69 115 GLY B O 1
ATOM 3133 N N . LYS B 1 116 ? 12.102 -18.094 11.227 1 96.25 116 LYS B N 1
ATOM 3134 C CA . LYS B 1 116 ? 10.805 -17.438 11.164 1 96.25 116 LYS B CA 1
ATOM 3135 C C . LYS B 1 116 ? 9.852 -18.188 10.242 1 96.25 116 LYS B C 1
ATOM 3137 O O . LYS B 1 116 ? 10.219 -18.547 9.117 1 96.25 116 LYS B O 1
ATOM 3142 N N . ARG B 1 117 ? 8.672 -18.406 10.719 1 98.12 117 ARG B N 1
ATOM 3143 C CA . ARG B 1 117 ? 7.652 -19.094 9.93 1 98.12 117 ARG B CA 1
ATOM 3144 C C . ARG B 1 117 ? 7.316 -18.312 8.664 1 98.12 117 ARG B C 1
ATOM 3146 O O . ARG B 1 117 ? 7.215 -17.094 8.695 1 98.12 117 ARG B O 1
ATOM 3153 N N . LEU B 1 118 ? 7.148 -19.016 7.535 1 98.75 118 LEU B N 1
ATOM 3154 C CA . LEU B 1 118 ? 6.484 -18.406 6.391 1 98.75 118 LEU B CA 1
ATOM 3155 C C . LEU B 1 118 ? 5.059 -17.984 6.746 1 98.75 118 LEU B C 1
ATOM 3157 O O . LEU B 1 118 ? 4.406 -18.641 7.559 1 98.75 118 LEU B O 1
ATOM 3161 N N . VAL B 1 119 ? 4.535 -16.938 6.121 1 98.44 119 VAL B N 1
ATOM 3162 C CA . VAL B 1 119 ? 3.24 -16.391 6.52 1 98.44 119 VAL B CA 1
ATOM 3163 C C . VAL B 1 119 ? 2.156 -16.875 5.555 1 98.44 119 VAL B C 1
ATOM 3165 O O . VAL B 1 119 ? 1.249 -17.609 5.949 1 98.44 119 VAL B O 1
ATOM 3168 N N . GLY B 1 120 ? 2.232 -16.531 4.379 1 98.62 120 GLY B N 1
ATOM 3169 C CA . GLY B 1 120 ? 1.26 -16.938 3.377 1 98.62 120 GLY B CA 1
ATOM 3170 C C . GLY B 1 120 ? 1.864 -17.109 1.996 1 98.62 120 GLY B C 1
ATOM 3171 O O . GLY B 1 120 ? 1.577 -16.328 1.085 1 98.62 120 GLY B O 1
ATOM 3172 N N . PRO B 1 121 ? 2.727 -18.156 1.787 1 98.94 121 PRO B N 1
ATOM 3173 C CA . PRO B 1 121 ? 3.26 -18.406 0.446 1 98.94 121 PRO B CA 1
ATOM 3174 C C . PRO B 1 121 ? 2.178 -18.422 -0.63 1 98.94 121 PRO B C 1
ATOM 3176 O O . PRO B 1 121 ? 1.107 -19 -0.432 1 98.94 121 PRO B O 1
ATOM 3179 N N . ASN B 1 122 ? 2.463 -17.734 -1.767 1 98.94 122 ASN B N 1
ATOM 3180 C CA . ASN B 1 122 ? 1.388 -17.406 -2.697 1 98.94 122 ASN B CA 1
ATOM 3181 C C . ASN B 1 122 ? 1.665 -17.969 -4.09 1 98.94 122 ASN B C 1
ATOM 3183 O O . ASN B 1 122 ? 0.81 -18.625 -4.684 1 98.94 122 ASN B O 1
ATOM 3187 N N . ASP B 1 123 ? 2.799 -17.672 -4.695 1 98.94 123 ASP B N 1
ATOM 3188 C CA . ASP B 1 123 ? 3.133 -18.047 -6.066 1 98.94 123 ASP B CA 1
ATOM 3189 C C . ASP B 1 123 ? 4.594 -18.469 -6.176 1 98.94 123 ASP B C 1
ATOM 3191 O O . ASP B 1 123 ? 5.391 -18.219 -5.27 1 98.94 123 ASP B O 1
ATOM 3195 N N . LEU B 1 124 ? 4.977 -19.172 -7.312 1 98.94 124 LEU B N 1
ATOM 3196 C CA . LEU B 1 124 ? 6.355 -19.609 -7.473 1 98.94 124 LEU B CA 1
ATOM 3197 C C . LEU B 1 124 ? 6.699 -19.797 -8.945 1 98.94 124 LEU B C 1
ATOM 3199 O O . LEU B 1 124 ? 5.812 -19.984 -9.781 1 98.94 124 LEU B O 1
ATOM 3203 N N . VAL B 1 125 ? 7.973 -19.75 -9.273 1 98.81 125 VAL B N 1
ATOM 3204 C CA . VAL B 1 125 ? 8.492 -19.984 -10.609 1 98.81 125 VAL B CA 1
ATOM 3205 C C . VAL B 1 125 ? 9.891 -20.594 -10.523 1 98.81 125 VAL B C 1
ATOM 3207 O O . VAL B 1 125 ? 10.727 -20.125 -9.742 1 98.81 125 VAL B O 1
ATOM 3210 N N . PHE B 1 126 ? 10.141 -21.625 -11.266 1 98.75 126 PHE B N 1
ATOM 3211 C CA . PHE B 1 126 ? 11.43 -22.297 -11.266 1 98.75 126 PHE B CA 1
ATOM 3212 C C . PHE B 1 126 ? 12.391 -21.625 -12.242 1 98.75 126 PHE B C 1
ATOM 3214 O O . PHE B 1 126 ? 11.992 -21.219 -13.336 1 98.75 126 PHE B O 1
ATOM 3221 N N . ASP B 1 127 ? 13.648 -21.547 -11.844 1 98.44 127 ASP B N 1
ATOM 3222 C CA . ASP B 1 127 ? 14.672 -21.062 -12.766 1 98.44 127 ASP B CA 1
ATOM 3223 C C . ASP B 1 127 ? 15.391 -22.234 -13.445 1 98.44 127 ASP B C 1
ATOM 3225 O O . ASP B 1 127 ? 15.062 -23.391 -13.195 1 98.44 127 ASP B O 1
ATOM 3229 N N . LYS B 1 128 ? 16.281 -21.875 -14.32 1 96.75 128 LYS B N 1
ATOM 3230 C CA . LYS B 1 128 ? 16.953 -22.891 -15.141 1 96.75 128 LYS B CA 1
ATOM 3231 C C . LYS B 1 128 ? 17.891 -23.734 -14.297 1 96.75 128 LYS B C 1
ATOM 3233 O O . LYS B 1 128 ? 18.266 -24.844 -14.703 1 96.75 128 LYS B O 1
ATOM 3238 N N . GLN B 1 129 ? 18.312 -23.266 -13.148 1 96.38 129 GLN B N 1
ATOM 3239 C CA . GLN B 1 129 ? 19.234 -24 -12.281 1 96.38 129 GLN B CA 1
ATOM 3240 C C . GLN B 1 129 ? 18.484 -25.031 -11.43 1 96.38 129 GLN B C 1
ATOM 3242 O O . GLN B 1 129 ? 19.109 -25.844 -10.75 1 96.38 129 GLN B O 1
ATOM 3247 N N . GLY B 1 130 ? 17.203 -25 -11.469 1 97.06 130 GLY B N 1
ATOM 3248 C CA . GLY B 1 130 ? 16.406 -25.984 -10.75 1 97.06 130 GLY B CA 1
ATOM 3249 C C . GLY B 1 130 ? 15.922 -25.484 -9.398 1 97.06 130 GLY B C 1
ATOM 3250 O O . GLY B 1 130 ? 15.195 -26.188 -8.703 1 97.06 130 GLY B O 1
ATOM 3251 N N . GLY B 1 131 ? 16.344 -24.328 -8.977 1 98.31 131 GLY B N 1
ATOM 3252 C CA . GLY B 1 131 ? 15.742 -23.656 -7.84 1 98.31 131 GLY B CA 1
ATOM 3253 C C . GLY B 1 131 ? 14.5 -22.859 -8.203 1 98.31 131 GLY B C 1
ATOM 3254 O O . GLY B 1 131 ? 14.086 -22.859 -9.367 1 98.31 131 GLY B O 1
ATOM 3255 N N . PHE B 1 132 ? 13.883 -22.266 -7.137 1 98.81 132 PHE B N 1
ATOM 3256 C CA . PHE B 1 132 ? 12.664 -21.531 -7.469 1 98.81 132 PHE B CA 1
ATOM 3257 C C . PHE B 1 132 ? 12.539 -20.281 -6.605 1 98.81 132 PHE B C 1
ATOM 3259 O O . PHE B 1 132 ? 12.945 -20.281 -5.441 1 98.81 132 PHE B O 1
ATOM 3266 N N . TRP B 1 133 ? 12.047 -19.234 -7.266 1 98.94 133 TRP B N 1
ATOM 3267 C CA . TRP B 1 133 ? 11.562 -18.047 -6.586 1 98.94 133 TRP B CA 1
ATOM 3268 C C . TRP B 1 133 ? 10.125 -18.234 -6.117 1 98.94 133 TRP B C 1
ATOM 3270 O O . TRP B 1 133 ? 9.297 -18.797 -6.832 1 98.94 133 TRP B O 1
ATOM 3280 N N . PHE B 1 134 ? 9.797 -17.734 -4.898 1 98.94 134 PHE B N 1
ATOM 3281 C CA . PHE B 1 134 ? 8.391 -17.719 -4.504 1 98.94 134 PHE B CA 1
ATOM 3282 C C . PHE B 1 134 ? 8.078 -16.469 -3.67 1 98.94 134 PHE B C 1
ATOM 3284 O O . PHE B 1 134 ? 8.977 -15.875 -3.074 1 98.94 134 PHE B O 1
ATOM 3291 N N . SER B 1 135 ? 6.879 -16.047 -3.768 1 98.94 135 SER B N 1
ATOM 3292 C CA . SER B 1 135 ? 6.383 -14.93 -2.98 1 98.94 135 SER B CA 1
ATOM 3293 C C . SER B 1 135 ? 5.656 -15.406 -1.729 1 98.94 135 SER B C 1
ATOM 3295 O O . SER B 1 135 ? 4.996 -16.438 -1.749 1 98.94 135 SER B O 1
ATOM 3297 N N . ASP B 1 136 ? 5.84 -14.773 -0.676 1 98.88 136 ASP B N 1
ATOM 3298 C CA . ASP B 1 136 ? 5.012 -14.836 0.525 1 98.88 136 ASP B CA 1
ATOM 3299 C C . ASP B 1 136 ? 4.145 -13.578 0.653 1 98.88 136 ASP B C 1
ATOM 3301 O O . ASP B 1 136 ? 4.664 -12.477 0.837 1 98.88 136 ASP B O 1
ATOM 3305 N N . HIS B 1 137 ? 2.867 -13.773 0.583 1 98.69 137 HIS B N 1
ATOM 3306 C CA . HIS B 1 137 ? 1.904 -12.68 0.507 1 98.69 137 HIS B CA 1
ATOM 3307 C C . HIS B 1 137 ? 1.769 -11.969 1.85 1 98.69 137 HIS B C 1
ATOM 3309 O O . HIS B 1 137 ? 1.213 -10.867 1.922 1 98.69 137 HIS B O 1
ATOM 3315 N N . GLY B 1 138 ? 2.367 -12.453 2.861 1 98 138 GLY B N 1
ATOM 3316 C CA . GLY B 1 138 ? 1.939 -12.023 4.184 1 98 138 GLY B CA 1
ATOM 3317 C C . GLY B 1 138 ? 0.502 -12.398 4.496 1 98 138 GLY B C 1
ATOM 3318 O O . GLY B 1 138 ? 0.019 -13.445 4.066 1 98 138 GLY B O 1
ATOM 3319 N N . CYS B 1 139 ? -0.119 -11.648 5.355 1 95.75 139 CYS B N 1
ATOM 3320 C CA . CYS B 1 139 ? -1.536 -11.883 5.602 1 95.75 139 CYS B CA 1
ATOM 3321 C C . CYS B 1 139 ? -2.195 -10.664 6.227 1 95.75 139 CYS B C 1
ATOM 3323 O O . CYS B 1 139 ? -1.518 -9.82 6.82 1 95.75 139 CYS B O 1
ATOM 3325 N N . SER B 1 140 ? -3.422 -10.586 5.945 1 93.06 140 SER B N 1
ATOM 3326 C CA . SER B 1 140 ? -4.219 -9.531 6.559 1 93.06 140 SER B CA 1
ATOM 3327 C C . SER B 1 140 ? -4.711 -9.938 7.945 1 93.06 140 SER B C 1
ATOM 3329 O O . SER B 1 140 ? -5.086 -11.094 8.156 1 93.06 140 SER B O 1
ATOM 3331 N N . THR B 1 141 ? -4.676 -9.055 8.898 1 88.94 141 THR B N 1
ATOM 3332 C CA . THR B 1 141 ? -5.316 -9.219 10.203 1 88.94 141 THR B CA 1
ATOM 3333 C C . THR B 1 141 ? -6.441 -8.203 10.383 1 88.94 141 THR B C 1
ATOM 3335 O O . THR B 1 141 ? -6.57 -7.266 9.594 1 88.94 141 THR B O 1
ATOM 3338 N N . PRO B 1 142 ? -7.246 -8.406 11.406 1 85.69 142 PRO B N 1
ATOM 3339 C CA . PRO B 1 142 ? -8.312 -7.43 11.625 1 85.69 142 PRO B CA 1
ATOM 3340 C C . PRO B 1 142 ? -7.789 -6.008 11.797 1 85.69 142 PRO B C 1
ATOM 3342 O O . PRO B 1 142 ? -8.461 -5.043 11.414 1 85.69 142 PRO B O 1
ATOM 3345 N N . GLU B 1 143 ? -6.57 -5.828 12.32 1 90.81 143 GLU B N 1
ATOM 3346 C CA . GLU B 1 143 ? -6.07 -4.504 12.68 1 90.81 143 GLU B CA 1
ATOM 3347 C C . GLU B 1 143 ? -5 -4.035 11.703 1 90.81 143 GLU B C 1
ATOM 3349 O O . GLU B 1 143 ? -4.551 -2.889 11.773 1 90.81 143 GLU B O 1
ATOM 3354 N N . GLY B 1 144 ? -4.578 -4.938 10.82 1 94.94 144 GLY B N 1
ATOM 3355 C CA . GLY B 1 144 ? -3.479 -4.562 9.953 1 94.94 144 GLY B CA 1
ATOM 3356 C C . GLY B 1 144 ? -3.062 -5.672 9 1 94.94 144 GLY B C 1
ATOM 3357 O O . GLY B 1 144 ? -3.912 -6.363 8.438 1 94.94 144 GLY B O 1
ATOM 3358 N N . ARG B 1 145 ? -1.787 -5.637 8.734 1 96 145 ARG B N 1
ATOM 3359 C CA . ARG B 1 145 ? -1.236 -6.645 7.832 1 96 145 ARG B CA 1
ATOM 3360 C C . ARG B 1 145 ? 0.17 -7.051 8.266 1 96 145 ARG B C 1
ATOM 3362 O O . ARG B 1 145 ? 0.934 -6.223 8.766 1 96 145 ARG B O 1
ATOM 3369 N N . LYS B 1 146 ? 0.44 -8.336 8.07 1 96.5 146 LYS B N 1
ATOM 3370 C CA . LYS B 1 146 ? 1.817 -8.812 8.117 1 96.5 146 LYS B CA 1
ATOM 3371 C C . LYS B 1 146 ? 2.486 -8.703 6.75 1 96.5 146 LYS B C 1
ATOM 3373 O O . LYS B 1 146 ? 1.896 -9.07 5.73 1 96.5 146 LYS B O 1
ATOM 3378 N N . PHE B 1 147 ? 3.689 -8.219 6.754 1 97.06 147 PHE B N 1
ATOM 3379 C CA . PHE B 1 147 ? 4.422 -8.039 5.504 1 97.06 147 PHE B CA 1
ATOM 3380 C C . PHE B 1 147 ? 4.773 -9.391 4.891 1 97.06 147 PHE B C 1
ATOM 3382 O O . PHE B 1 147 ? 4.898 -10.391 5.602 1 97.06 147 PHE B O 1
ATOM 3389 N N . GLY B 1 148 ? 4.875 -9.375 3.572 1 98 148 GLY B N 1
ATOM 3390 C CA . GLY B 1 148 ? 5.406 -10.516 2.842 1 98 148 GLY B CA 1
ATOM 3391 C C . GLY B 1 148 ? 6.82 -10.297 2.338 1 98 148 GLY B C 1
ATOM 3392 O O . GLY B 1 148 ? 7.535 -9.422 2.838 1 98 148 GLY B O 1
ATOM 3393 N N . GLY B 1 149 ? 7.199 -11.195 1.422 1 98.5 149 GLY B N 1
ATOM 3394 C CA . GLY B 1 149 ? 8.547 -11.117 0.877 1 98.5 149 GLY B CA 1
ATOM 3395 C C . GLY B 1 149 ? 8.742 -11.977 -0.354 1 98.5 149 GLY B C 1
ATOM 3396 O O . GLY B 1 149 ? 7.801 -12.602 -0.841 1 98.5 149 GLY B O 1
ATOM 3397 N N . VAL B 1 150 ? 9.938 -11.859 -0.905 1 98.88 150 VAL B N 1
ATOM 3398 C CA . VAL B 1 150 ? 10.406 -12.703 -1.999 1 98.88 150 VAL B CA 1
ATOM 3399 C C . VAL B 1 150 ? 11.484 -13.656 -1.489 1 98.88 150 VAL B C 1
ATOM 3401 O O . VAL B 1 150 ? 12.43 -13.234 -0.816 1 98.88 150 VAL B O 1
ATOM 3404 N N . TYR B 1 151 ? 11.305 -14.883 -1.858 1 98.94 151 TYR B N 1
ATOM 3405 C CA . TYR B 1 151 ? 12.227 -15.914 -1.406 1 98.94 151 TYR B CA 1
ATOM 3406 C C . TYR B 1 151 ? 12.797 -16.688 -2.588 1 98.94 151 TYR B C 1
ATOM 3408 O O . TYR B 1 151 ? 12.211 -16.703 -3.67 1 98.94 151 TYR B O 1
ATOM 3416 N N . TYR B 1 152 ? 13.969 -17.312 -2.354 1 98.94 152 TYR B N 1
ATOM 3417 C CA . TYR B 1 152 ? 14.547 -18.312 -3.234 1 98.94 152 TYR B CA 1
ATOM 3418 C C . TYR B 1 152 ? 14.844 -19.594 -2.473 1 98.94 152 TYR B C 1
ATOM 3420 O O . TYR B 1 152 ? 15.312 -19.562 -1.334 1 98.94 152 TYR B O 1
ATOM 3428 N N . ALA B 1 153 ? 14.555 -20.719 -3.156 1 98.88 153 ALA B N 1
ATOM 3429 C CA . ALA B 1 153 ? 14.789 -22 -2.48 1 98.88 153 ALA B CA 1
ATOM 3430 C C . ALA B 1 153 ? 15.203 -23.078 -3.473 1 98.88 153 ALA B C 1
ATOM 3432 O O . ALA B 1 153 ? 15 -22.938 -4.68 1 98.88 153 ALA B O 1
ATOM 3433 N N . ARG B 1 154 ? 15.844 -24.125 -2.939 1 98.38 154 ARG B N 1
ATOM 3434 C CA . ARG B 1 154 ? 16.188 -25.312 -3.699 1 98.38 154 ARG B CA 1
ATOM 3435 C C . ARG B 1 154 ? 15.188 -26.438 -3.443 1 98.38 154 ARG B C 1
ATOM 3437 O O . ARG B 1 154 ? 14.516 -26.453 -2.412 1 98.38 154 ARG B O 1
ATOM 3444 N N . THR B 1 155 ? 15.156 -27.344 -4.352 1 97.88 155 THR B N 1
ATOM 3445 C CA . THR B 1 155 ? 14.102 -28.344 -4.32 1 97.88 155 THR B CA 1
ATOM 3446 C C . THR B 1 155 ? 14.469 -29.484 -3.373 1 97.88 155 THR B C 1
ATOM 3448 O O . THR B 1 155 ? 13.617 -30.297 -3.014 1 97.88 155 THR B O 1
ATOM 3451 N N . ASP B 1 156 ? 15.695 -29.547 -2.895 1 97 156 ASP B N 1
ATOM 3452 C CA . ASP B 1 156 ? 16.125 -30.672 -2.064 1 97 156 ASP B CA 1
ATOM 3453 C C . ASP B 1 156 ? 16.047 -30.312 -0.581 1 97 156 ASP B C 1
ATOM 3455 O O . ASP B 1 156 ? 16.516 -31.078 0.27 1 97 156 ASP B O 1
ATOM 3459 N N . GLY B 1 157 ? 15.5 -29.188 -0.251 1 97.56 157 GLY B N 1
ATOM 3460 C CA . GLY B 1 157 ? 15.328 -28.766 1.133 1 97.56 157 GLY B CA 1
ATOM 3461 C C . GLY B 1 157 ? 16.594 -28.188 1.744 1 97.56 157 GLY B C 1
ATOM 3462 O O . GLY B 1 157 ? 16.594 -27.812 2.918 1 97.56 157 GLY B O 1
ATOM 3463 N N . SER B 1 158 ? 17.609 -27.953 0.952 1 97.69 158 SER B N 1
ATOM 3464 C CA . SER B 1 158 ? 18.922 -27.641 1.497 1 97.69 158 SER B CA 1
ATOM 3465 C C . SER B 1 158 ? 19.094 -26.125 1.672 1 97.69 158 SER B C 1
ATOM 3467 O O . SER B 1 158 ? 19.984 -25.672 2.389 1 97.69 158 SER B O 1
ATOM 3469 N N . HIS B 1 159 ? 18.234 -25.422 0.96 1 98.19 159 HIS B N 1
ATOM 3470 C CA . HIS B 1 159 ? 18.484 -23.984 0.983 1 98.19 159 HIS B CA 1
ATOM 3471 C C . HIS B 1 159 ? 17.188 -23.188 0.772 1 98.19 159 HIS B C 1
ATOM 3473 O O . HIS B 1 159 ? 16.422 -23.484 -0.142 1 98.19 159 HIS B O 1
ATOM 3479 N N . ILE B 1 160 ? 16.969 -22.219 1.589 1 98.81 160 ILE B N 1
ATOM 3480 C CA . ILE B 1 160 ? 15.953 -21.172 1.45 1 98.81 160 ILE B CA 1
ATOM 3481 C C . ILE B 1 160 ? 16.516 -19.828 1.908 1 98.81 160 ILE B C 1
ATOM 3483 O O . ILE B 1 160 ? 17.234 -19.766 2.91 1 98.81 160 ILE B O 1
ATOM 3487 N N . SER B 1 161 ? 16.312 -18.812 1.186 1 98.75 161 SER B N 1
ATOM 3488 C CA . SER B 1 161 ? 16.766 -17.484 1.562 1 98.75 161 SER B CA 1
ATOM 3489 C C . SER B 1 161 ? 15.695 -16.422 1.249 1 98.75 161 SER B C 1
ATOM 3491 O O . SER B 1 161 ? 14.992 -16.531 0.241 1 98.75 161 SER B O 1
ATOM 3493 N N . ARG B 1 162 ? 15.586 -15.508 2.172 1 98.44 162 ARG B N 1
ATOM 3494 C CA . ARG B 1 162 ? 14.734 -14.352 1.949 1 98.44 162 ARG B CA 1
ATOM 3495 C C . ARG B 1 162 ? 15.469 -13.266 1.169 1 98.44 162 ARG B C 1
ATOM 3497 O O . ARG B 1 162 ? 16.469 -12.727 1.645 1 98.44 162 ARG B O 1
ATOM 3504 N N . GLN B 1 163 ? 14.992 -12.922 -0.016 1 98.75 163 GLN B N 1
ATOM 3505 C CA . GLN B 1 163 ? 15.695 -12 -0.904 1 98.75 163 GLN B CA 1
ATOM 3506 C C . GLN B 1 163 ? 15.133 -10.586 -0.784 1 98.75 163 GLN B C 1
ATOM 3508 O O . GLN B 1 163 ? 15.844 -9.609 -1.032 1 98.75 163 GLN B O 1
ATOM 3513 N N . ARG B 1 164 ? 13.898 -10.438 -0.431 1 98.19 164 ARG B N 1
ATOM 3514 C CA . ARG B 1 164 ? 13.25 -9.164 -0.13 1 98.19 164 ARG B CA 1
ATOM 3515 C C . ARG B 1 164 ? 12.25 -9.32 1.013 1 98.19 164 ARG B C 1
ATOM 3517 O O . ARG B 1 164 ? 11.508 -10.305 1.068 1 98.19 164 ARG B O 1
ATOM 3524 N N . ASP B 1 165 ? 12.258 -8.43 1.931 1 96.06 165 ASP B N 1
ATOM 3525 C CA . ASP B 1 165 ? 11.32 -8.422 3.049 1 96.06 165 ASP B CA 1
ATOM 3526 C C . ASP B 1 165 ? 10.508 -7.125 3.082 1 96.06 165 ASP B C 1
ATOM 3528 O O . ASP B 1 165 ? 10.68 -6.258 2.221 1 96.06 165 ASP B O 1
ATOM 3532 N N . HIS B 1 166 ? 9.523 -7.035 3.934 1 95.44 166 HIS B N 1
ATOM 3533 C CA . HIS B 1 166 ? 8.734 -5.844 4.223 1 95.44 166 HIS B CA 1
ATOM 3534 C C . HIS B 1 166 ? 7.949 -5.391 2.998 1 95.44 166 HIS B C 1
ATOM 3536 O O . HIS B 1 166 ? 7.801 -4.191 2.756 1 95.44 166 HIS B O 1
ATOM 3542 N N . LEU B 1 167 ? 7.59 -6.309 2.156 1 97.56 167 LEU B N 1
ATOM 3543 C CA . LEU B 1 167 ? 6.707 -5.992 1.038 1 97.56 167 LEU B CA 1
ATOM 3544 C C . LEU B 1 167 ? 5.246 -6.004 1.479 1 97.56 167 LEU B C 1
ATOM 3546 O O . LEU B 1 167 ? 4.844 -6.84 2.289 1 97.56 167 LEU B O 1
ATOM 3550 N N . THR B 1 168 ? 4.438 -5.191 0.889 1 96.81 168 THR B N 1
ATOM 3551 C CA . THR B 1 168 ? 3.07 -4.957 1.343 1 96.81 168 THR B CA 1
ATOM 3552 C C . THR B 1 168 ? 2.191 -6.172 1.066 1 96.81 168 THR B C 1
ATOM 3554 O O . THR B 1 168 ? 1.537 -6.691 1.974 1 96.81 168 THR B O 1
ATOM 3557 N N . SER B 1 169 ? 2.182 -6.613 -0.124 1 97.94 169 SER B N 1
ATOM 3558 C CA . SER B 1 169 ? 1.324 -7.734 -0.499 1 97.94 169 SER B CA 1
ATOM 3559 C C . SER B 1 169 ? 1.847 -8.438 -1.747 1 97.94 169 SER B C 1
ATOM 3561 O O . SER B 1 169 ? 1.141 -8.539 -2.752 1 97.94 169 SER B O 1
ATOM 3563 N N . PRO B 1 170 ? 3.092 -8.984 -1.655 1 98.81 170 PRO B N 1
ATOM 3564 C CA . PRO B 1 170 ? 3.623 -9.719 -2.807 1 98.81 170 PRO B CA 1
ATOM 3565 C C . PRO B 1 170 ? 2.76 -10.922 -3.189 1 98.81 170 PRO B C 1
ATOM 3567 O O . PRO B 1 170 ? 2.369 -11.703 -2.322 1 98.81 170 PRO B O 1
ATOM 3570 N N . ASN B 1 171 ? 2.447 -11.031 -4.461 1 98.81 171 ASN B N 1
ATOM 3571 C CA . ASN B 1 171 ? 1.546 -12.055 -4.969 1 98.81 171 ASN B CA 1
ATOM 3572 C C . ASN B 1 171 ? 2.166 -12.82 -6.137 1 98.81 171 ASN B C 1
ATOM 3574 O O . ASN B 1 171 ? 3.107 -13.594 -5.949 1 98.81 171 ASN B O 1
ATOM 3578 N N . GLY B 1 172 ? 1.791 -12.523 -7.348 1 98.94 172 GLY B N 1
ATOM 3579 C CA . GLY B 1 172 ? 2.334 -13.203 -8.516 1 98.94 172 GLY B CA 1
ATOM 3580 C C . GLY B 1 172 ? 3.828 -12.992 -8.68 1 98.94 172 GLY B C 1
ATOM 3581 O O . GLY B 1 172 ? 4.336 -11.891 -8.461 1 98.94 172 GLY B O 1
ATOM 3582 N N . ILE B 1 173 ? 4.535 -14.008 -9.094 1 98.94 173 ILE B N 1
ATOM 3583 C CA . ILE B 1 173 ? 5.977 -13.914 -9.305 1 98.94 173 ILE B CA 1
ATOM 3584 C C . ILE B 1 173 ? 6.359 -14.672 -10.57 1 98.94 173 ILE B C 1
ATOM 3586 O O . ILE B 1 173 ? 5.809 -15.734 -10.859 1 98.94 173 ILE B O 1
ATOM 3590 N N . GLY B 1 174 ? 7.203 -14.109 -11.391 1 98.81 174 GLY B N 1
ATOM 3591 C CA . GLY B 1 174 ? 7.668 -14.703 -12.633 1 98.81 174 GLY B CA 1
ATOM 3592 C C . GLY B 1 174 ? 9.062 -14.258 -13.023 1 98.81 174 GLY B C 1
ATOM 3593 O O . GLY B 1 174 ? 9.625 -13.352 -12.406 1 98.81 174 GLY B O 1
ATOM 3594 N N . LEU B 1 175 ? 9.602 -14.938 -13.984 1 98.75 175 LEU B N 1
ATOM 3595 C CA . LEU B 1 175 ? 10.93 -14.641 -14.523 1 98.75 175 LEU B CA 1
ATOM 3596 C C . LEU B 1 175 ? 10.828 -14.109 -15.945 1 98.75 175 LEU B C 1
ATOM 3598 O O . LEU B 1 175 ? 10.023 -14.602 -16.734 1 98.75 175 LEU B O 1
ATOM 3602 N N . SER B 1 176 ? 11.711 -13.141 -16.219 1 98.88 176 SER B N 1
ATOM 3603 C CA . SER B 1 176 ? 11.867 -12.75 -17.625 1 98.88 176 SER B CA 1
ATOM 3604 C C . SER B 1 176 ? 12.406 -13.906 -18.469 1 98.88 176 SER B C 1
ATOM 3606 O O . SER B 1 176 ? 12.977 -14.852 -17.922 1 98.88 176 SER B O 1
ATOM 3608 N N . PRO B 1 177 ? 12.203 -13.773 -19.797 1 98.44 177 PRO B N 1
ATOM 3609 C CA . PRO B 1 177 ? 12.648 -14.875 -20.656 1 98.44 177 PRO B CA 1
ATOM 3610 C C . PRO B 1 177 ? 14.133 -15.18 -20.5 1 98.44 177 PRO B C 1
ATOM 3612 O O . PRO B 1 177 ? 14.539 -16.344 -20.594 1 98.44 177 PRO B O 1
ATOM 3615 N N . ASP B 1 178 ? 14.969 -14.188 -20.266 1 98.31 178 ASP B N 1
ATOM 3616 C CA . ASP B 1 178 ? 16.406 -14.406 -20.125 1 98.31 178 ASP B CA 1
ATOM 3617 C C . ASP B 1 178 ? 16.781 -14.672 -18.672 1 98.31 178 ASP B C 1
ATOM 3619 O O . ASP B 1 178 ? 17.969 -14.797 -18.359 1 98.31 178 ASP B O 1
ATOM 3623 N N . GLU B 1 179 ? 15.82 -14.656 -17.75 1 98.44 179 GLU B N 1
ATOM 3624 C CA . GLU B 1 179 ? 15.906 -14.977 -16.328 1 98.44 179 GLU B CA 1
ATOM 3625 C C . GLU B 1 179 ? 16.797 -13.984 -15.602 1 98.44 179 GLU B C 1
ATOM 3627 O O . GLU B 1 179 ? 17.359 -14.305 -14.547 1 98.44 179 GLU B O 1
ATOM 3632 N N . LYS B 1 180 ? 16.922 -12.758 -16.141 1 98.62 180 LYS B N 1
ATOM 3633 C CA . LYS B 1 180 ? 17.719 -11.734 -15.492 1 98.62 180 LYS B CA 1
ATOM 3634 C C . LYS B 1 180 ? 16.859 -10.828 -14.617 1 98.62 180 LYS B C 1
ATOM 3636 O O . LYS B 1 180 ? 17.391 -9.992 -13.875 1 98.62 180 LYS B O 1
ATOM 3641 N N . THR B 1 181 ? 15.594 -10.977 -14.719 1 98.81 181 THR B N 1
ATOM 3642 C CA . THR B 1 181 ? 14.656 -10.156 -13.961 1 98.81 181 THR B CA 1
ATOM 3643 C C . THR B 1 181 ? 13.594 -11.031 -13.297 1 98.81 181 THR B C 1
ATOM 3645 O O . THR B 1 181 ? 13.016 -11.906 -13.938 1 98.81 181 THR B O 1
ATOM 3648 N N . VAL B 1 182 ? 13.391 -10.875 -11.977 1 98.94 182 VAL B N 1
ATOM 3649 C CA . VAL B 1 182 ? 12.219 -11.406 -11.281 1 98.94 182 VAL B CA 1
ATOM 3650 C C . VAL B 1 182 ? 11.125 -10.336 -11.227 1 98.94 182 VAL B C 1
ATOM 3652 O O . VAL B 1 182 ? 11.359 -9.219 -10.758 1 98.94 182 VAL B O 1
ATOM 3655 N N . TYR B 1 183 ? 9.984 -10.633 -11.781 1 98.94 183 TYR B N 1
ATOM 3656 C CA . TYR B 1 183 ? 8.82 -9.766 -11.688 1 98.94 183 TYR B CA 1
ATOM 3657 C C . TYR B 1 183 ? 7.945 -10.156 -10.5 1 98.94 183 TYR B C 1
ATOM 3659 O O . TYR B 1 183 ? 7.828 -11.336 -10.172 1 98.94 183 TYR B O 1
ATOM 3667 N N . LEU B 1 184 ? 7.359 -9.203 -9.859 1 98.94 184 LEU B N 1
ATOM 3668 C CA . LEU B 1 184 ? 6.488 -9.43 -8.711 1 98.94 184 LEU B CA 1
ATOM 3669 C C . LEU B 1 184 ? 5.273 -8.508 -8.758 1 98.94 184 LEU B C 1
ATOM 3671 O O . LEU B 1 184 ? 5.414 -7.285 -8.789 1 98.94 184 LEU B O 1
ATOM 3675 N N . ALA B 1 185 ? 4.105 -9.086 -8.836 1 98.94 185 ALA B N 1
ATOM 3676 C CA . ALA B 1 185 ? 2.871 -8.312 -8.703 1 98.94 185 ALA B CA 1
ATOM 3677 C C . ALA B 1 185 ? 2.564 -8.016 -7.242 1 98.94 185 ALA B C 1
ATOM 3679 O O . ALA B 1 185 ? 2.568 -8.922 -6.402 1 98.94 185 ALA B O 1
ATOM 3680 N N . ASP B 1 186 ? 2.396 -6.816 -6.879 1 98.81 186 ASP B N 1
ATOM 3681 C CA . ASP B 1 186 ? 1.98 -6.41 -5.539 1 98.81 186 ASP B CA 1
ATOM 3682 C C . ASP B 1 186 ? 0.49 -6.078 -5.504 1 98.81 186 ASP B C 1
ATOM 3684 O O . ASP B 1 186 ? 0.048 -5.109 -6.129 1 98.81 186 ASP B O 1
ATOM 3688 N N . THR B 1 187 ? -0.294 -6.855 -4.77 1 98.56 187 THR B N 1
ATOM 3689 C CA . THR B 1 187 ? -1.749 -6.848 -4.867 1 98.56 187 THR B CA 1
ATOM 3690 C C . THR B 1 187 ? -2.311 -5.48 -4.488 1 98.56 187 THR B C 1
ATOM 3692 O O . THR B 1 187 ? -2.889 -4.785 -5.328 1 98.56 187 THR B O 1
ATOM 3695 N N . THR B 1 188 ? -2.061 -5.027 -3.289 1 97.31 188 THR B N 1
ATOM 3696 C CA . THR B 1 188 ? -2.697 -3.838 -2.734 1 97.31 188 THR B CA 1
ATOM 3697 C C . THR B 1 188 ? -2.174 -2.576 -3.414 1 97.31 188 THR B C 1
ATOM 3699 O O . THR B 1 188 ? -2.914 -1.604 -3.584 1 97.31 188 THR B O 1
ATOM 3702 N N . LEU B 1 189 ? -0.937 -2.645 -3.846 1 98.12 189 LEU B N 1
ATOM 3703 C CA . LEU B 1 189 ? -0.34 -1.473 -4.477 1 98.12 189 LEU B CA 1
ATOM 3704 C C . LEU B 1 189 ? -0.807 -1.336 -5.922 1 98.12 189 LEU B C 1
ATOM 3706 O O . LEU B 1 189 ? -0.663 -0.271 -6.527 1 98.12 189 LEU B O 1
ATOM 3710 N N . GLY B 1 190 ? -1.402 -2.379 -6.512 1 98.69 190 GLY B N 1
ATOM 3711 C CA . GLY B 1 190 ? -1.626 -2.357 -7.949 1 98.69 190 GLY B CA 1
ATOM 3712 C C . GLY B 1 190 ? -0.36 -2.107 -8.75 1 98.69 190 GLY B C 1
ATOM 3713 O O . GLY B 1 190 ? -0.383 -1.391 -9.75 1 98.69 190 GLY B O 1
ATOM 3714 N N . ARG B 1 191 ? 0.758 -2.641 -8.32 1 98.75 191 ARG B N 1
ATOM 3715 C CA . ARG B 1 191 ? 2.09 -2.334 -8.828 1 98.75 191 ARG B CA 1
ATOM 3716 C C . ARG B 1 191 ? 2.799 -3.6 -9.305 1 98.75 191 ARG B C 1
ATOM 3718 O O . ARG B 1 191 ? 2.732 -4.637 -8.648 1 98.75 191 ARG B O 1
ATOM 3725 N N . LEU B 1 192 ? 3.412 -3.494 -10.438 1 98.94 192 LEU B N 1
ATOM 3726 C CA . LEU B 1 192 ? 4.352 -4.531 -10.852 1 98.94 192 LEU B CA 1
ATOM 3727 C C . LEU B 1 192 ? 5.789 -4.105 -10.57 1 98.94 192 LEU B C 1
ATOM 3729 O O . LEU B 1 192 ? 6.246 -3.074 -11.07 1 98.94 192 LEU B O 1
ATOM 3733 N N . TRP B 1 193 ? 6.465 -4.895 -9.742 1 98.94 193 TRP B N 1
ATOM 3734 C CA . TRP B 1 193 ? 7.883 -4.703 -9.445 1 98.94 193 TRP B CA 1
ATOM 3735 C C . TRP B 1 193 ? 8.758 -5.492 -10.414 1 98.94 193 TRP B C 1
ATOM 3737 O O . TRP B 1 193 ? 8.328 -6.523 -10.945 1 98.94 193 TRP B O 1
ATOM 3747 N N . ALA B 1 194 ? 9.984 -5.02 -10.586 1 98.88 194 ALA B N 1
ATOM 3748 C CA . ALA B 1 194 ? 11.062 -5.758 -11.242 1 98.88 194 ALA B CA 1
ATOM 3749 C C . ALA B 1 194 ? 12.328 -5.758 -10.391 1 98.88 194 ALA B C 1
ATOM 3751 O O . ALA B 1 194 ? 12.758 -4.711 -9.898 1 98.88 194 ALA B O 1
ATOM 3752 N N . PHE B 1 195 ? 12.891 -6.875 -10.164 1 98.88 195 PHE B N 1
ATOM 3753 C CA . PHE B 1 195 ? 14.133 -7.059 -9.422 1 98.88 195 PHE B CA 1
ATOM 3754 C C . PHE B 1 195 ? 15.211 -7.668 -10.305 1 98.88 195 PHE B C 1
ATOM 3756 O O . PHE B 1 195 ? 15 -8.719 -10.914 1 98.88 195 PHE B O 1
ATOM 3763 N N . ASP B 1 196 ? 16.359 -7.082 -10.375 1 98.75 196 ASP B N 1
ATOM 3764 C CA . ASP B 1 196 ? 17.453 -7.637 -11.148 1 98.75 196 ASP B CA 1
ATOM 3765 C C . ASP B 1 196 ? 18.094 -8.82 -10.414 1 98.75 196 ASP B C 1
ATOM 3767 O O . ASP B 1 196 ? 18.328 -8.758 -9.203 1 98.75 196 ASP B O 1
ATOM 3771 N N . VAL B 1 197 ? 18.375 -9.828 -11.18 1 98.81 197 VAL B N 1
ATOM 3772 C CA . VAL B 1 197 ? 19.062 -11 -10.633 1 98.81 197 VAL B CA 1
ATOM 3773 C C . VAL B 1 197 ? 20.562 -10.812 -10.742 1 98.81 197 VAL B C 1
ATOM 3775 O O . VAL B 1 197 ? 21.094 -10.648 -11.844 1 98.81 197 VAL B O 1
ATOM 3778 N N . ALA B 1 198 ? 21.219 -10.844 -9.609 1 98.56 198 ALA B N 1
ATOM 3779 C CA . ALA B 1 198 ? 22.672 -10.695 -9.578 1 98.56 198 ALA B CA 1
ATOM 3780 C C . ALA B 1 198 ? 23.375 -12 -9.945 1 98.56 198 ALA B C 1
ATOM 3782 O O . ALA B 1 198 ? 24.312 -12.008 -10.75 1 98.56 198 ALA B O 1
ATOM 3783 N N . GLU B 1 199 ? 23 -13.07 -9.406 1 97.38 199 GLU B N 1
ATOM 3784 C CA . GLU B 1 199 ? 23.375 -14.461 -9.648 1 97.38 199 GLU B CA 1
ATOM 3785 C C . GLU B 1 199 ? 22.25 -15.414 -9.242 1 97.38 199 GLU B C 1
ATOM 3787 O O . GLU B 1 199 ? 21.266 -14.992 -8.633 1 97.38 199 GLU B O 1
ATOM 3792 N N . PRO B 1 200 ? 22.328 -16.625 -9.547 1 95.25 200 PRO B N 1
ATOM 3793 C CA . PRO B 1 200 ? 21.234 -17.547 -9.258 1 95.25 200 PRO B CA 1
ATOM 3794 C C . PRO B 1 200 ? 20.781 -17.5 -7.797 1 95.25 200 PRO B C 1
ATOM 3796 O O . PRO B 1 200 ? 21.578 -17.797 -6.895 1 95.25 200 PRO B O 1
ATOM 3799 N N . GLY B 1 201 ? 19.562 -17.109 -7.637 1 98 201 GLY B N 1
ATOM 3800 C CA . GLY B 1 201 ? 18.953 -17.109 -6.312 1 98 201 GLY B CA 1
ATOM 3801 C C . GLY B 1 201 ? 19.266 -15.844 -5.52 1 98 201 GLY B C 1
ATOM 3802 O O . GLY B 1 201 ? 18.922 -15.758 -4.34 1 98 201 GLY B O 1
ATOM 3803 N N . VAL B 1 202 ? 19.922 -14.875 -6.105 1 98.62 202 VAL B N 1
ATOM 3804 C CA . VAL B 1 202 ? 20.297 -13.648 -5.402 1 98.62 202 VAL B CA 1
ATOM 3805 C C . VAL B 1 202 ? 19.828 -12.43 -6.195 1 98.62 202 VAL B C 1
ATOM 3807 O O . VAL B 1 202 ? 20.141 -12.297 -7.379 1 98.62 202 VAL B O 1
ATOM 3810 N N . LEU B 1 203 ? 19.094 -11.555 -5.57 1 98.81 203 LEU B N 1
ATOM 3811 C CA . LEU B 1 203 ? 18.641 -10.328 -6.207 1 98.81 203 LEU B CA 1
ATOM 3812 C C . LEU B 1 203 ? 19.609 -9.18 -5.934 1 98.81 203 LEU B C 1
ATOM 3814 O O . LEU B 1 203 ? 20.188 -9.102 -4.852 1 98.81 203 LEU B O 1
ATOM 3818 N N . GLU B 1 204 ? 19.703 -8.266 -6.918 1 98.56 204 GLU B N 1
ATOM 3819 C CA . GLU B 1 204 ? 20.406 -7.012 -6.68 1 98.56 204 GLU B CA 1
ATOM 3820 C C . GLU B 1 204 ? 19.641 -6.129 -5.695 1 98.56 204 GLU B C 1
ATOM 3822 O O . GLU B 1 204 ? 18.422 -6.211 -5.605 1 98.56 204 GLU B O 1
ATOM 3827 N N . PRO B 1 205 ? 20.453 -5.277 -4.953 1 96.44 205 PRO B N 1
ATOM 3828 C CA . PRO B 1 205 ? 19.734 -4.285 -4.148 1 96.44 205 PRO B CA 1
ATOM 3829 C C . PRO B 1 205 ? 18.828 -3.393 -4.988 1 96.44 205 PRO B C 1
ATOM 3831 O O . PRO B 1 205 ? 19.109 -3.143 -6.16 1 96.44 205 PRO B O 1
ATOM 3834 N N . GLY B 1 206 ? 17.766 -3.006 -4.402 1 93.81 206 GLY B N 1
ATOM 3835 C CA . GLY B 1 206 ? 16.906 -2.055 -5.086 1 93.81 206 GLY B CA 1
ATOM 3836 C C . GLY B 1 206 ? 17.531 -0.685 -5.242 1 93.81 206 GLY B C 1
ATOM 3837 O O . GLY B 1 206 ? 18.5 -0.362 -4.555 1 93.81 206 GLY B O 1
ATOM 3838 N N . PRO B 1 207 ? 17.047 0.105 -6.121 1 91.44 207 PRO B N 1
ATOM 3839 C CA . PRO B 1 207 ? 17.562 1.466 -6.289 1 91.44 207 PRO B CA 1
ATOM 3840 C C . PRO B 1 207 ? 17.141 2.398 -5.156 1 91.44 207 PRO B C 1
ATOM 3842 O O . PRO B 1 207 ? 15.953 2.543 -4.875 1 91.44 207 PRO B O 1
ATOM 3845 N N . GLY B 1 208 ? 18.172 3.064 -4.59 1 89.5 208 GLY B N 1
ATOM 3846 C CA . GLY B 1 208 ? 17.875 4.012 -3.525 1 89.5 208 GLY B CA 1
ATOM 3847 C C . GLY B 1 208 ? 17.172 3.383 -2.34 1 89.5 208 GLY B C 1
ATOM 3848 O O . GLY B 1 208 ? 17.688 2.436 -1.737 1 89.5 208 GLY B O 1
ATOM 3849 N N . PHE B 1 209 ? 15.93 3.867 -2.137 1 90.25 209 PHE B N 1
ATOM 3850 C CA . PHE B 1 209 ? 15.156 3.42 -0.982 1 90.25 209 PHE B CA 1
ATOM 3851 C C . PHE B 1 209 ? 14.078 2.43 -1.402 1 90.25 209 PHE B C 1
ATOM 3853 O O . PHE B 1 209 ? 13.359 1.892 -0.557 1 90.25 209 PHE B O 1
ATOM 3860 N N . ALA B 1 210 ? 13.969 2.17 -2.645 1 95.12 210 ALA B N 1
ATOM 3861 C CA . ALA B 1 210 ? 12.938 1.265 -3.145 1 95.12 210 ALA B CA 1
ATOM 3862 C C . ALA B 1 210 ? 13.391 -0.189 -3.055 1 95.12 210 ALA B C 1
ATOM 3864 O O . ALA B 1 210 ? 14.555 -0.498 -3.309 1 95.12 210 ALA B O 1
ATOM 3865 N N . PRO B 1 211 ? 12.453 -1.089 -2.762 1 96.19 211 PRO B N 1
ATOM 3866 C CA . PRO B 1 211 ? 12.844 -2.502 -2.727 1 96.19 211 PRO B CA 1
ATOM 3867 C C . PRO B 1 211 ? 13.203 -3.049 -4.105 1 96.19 211 PRO B C 1
ATOM 3869 O O . PRO B 1 211 ? 13.914 -4.051 -4.211 1 96.19 211 PRO B O 1
ATOM 3872 N N . GLY B 1 212 ? 12.703 -2.494 -5.098 1 97.75 212 GLY B N 1
ATOM 3873 C CA . GLY B 1 212 ? 12.906 -2.855 -6.492 1 97.75 212 GLY B CA 1
ATOM 3874 C C . GLY B 1 212 ? 12.523 -1.749 -7.457 1 97.75 212 GLY B C 1
ATOM 3875 O O . GLY B 1 212 ? 12.242 -0.624 -7.039 1 97.75 212 GLY B O 1
ATOM 3876 N N . LYS B 1 213 ? 12.633 -2.035 -8.781 1 98.31 213 LYS B N 1
ATOM 3877 C CA . LYS B 1 213 ? 12.188 -1.1 -9.805 1 98.31 213 LYS B CA 1
ATOM 3878 C C . LYS B 1 213 ? 10.68 -1.197 -10.016 1 98.31 213 LYS B C 1
ATOM 3880 O O . LYS B 1 213 ? 10.109 -2.289 -9.961 1 98.31 213 LYS B O 1
ATOM 3885 N N . VAL B 1 214 ? 10.07 -0.079 -10.219 1 98.69 214 VAL B N 1
ATOM 3886 C CA . VAL B 1 214 ? 8.641 -0.074 -10.531 1 98.69 214 VAL B CA 1
ATOM 3887 C C . VAL B 1 214 ? 8.445 -0.133 -12.047 1 98.69 214 VAL B C 1
ATOM 3889 O O . VAL B 1 214 ? 8.875 0.767 -12.773 1 98.69 214 VAL B O 1
ATOM 3892 N N . VAL B 1 215 ? 7.762 -1.184 -12.492 1 98.88 215 VAL B N 1
ATOM 3893 C CA . VAL B 1 215 ? 7.402 -1.252 -13.906 1 98.88 215 VAL B CA 1
ATOM 3894 C C . VAL B 1 215 ? 6.215 -0.335 -14.18 1 98.88 215 VAL B C 1
ATOM 3896 O O . VAL B 1 215 ? 6.242 0.463 -15.125 1 98.88 215 VAL B O 1
ATOM 3899 N N . CYS B 1 216 ? 5.242 -0.458 -13.359 1 98.75 216 CYS B N 1
ATOM 3900 C CA . CYS B 1 216 ? 4.043 0.353 -13.531 1 98.75 216 CYS B CA 1
ATOM 3901 C C . CYS B 1 216 ? 3.154 0.286 -12.297 1 98.75 216 CYS B C 1
ATOM 3903 O O . CYS B 1 216 ? 3.008 -0.775 -11.688 1 98.75 216 CYS B O 1
ATOM 3905 N N . ASN B 1 217 ? 2.635 1.372 -11.844 1 98.81 217 ASN B N 1
ATOM 3906 C CA . ASN B 1 217 ? 1.467 1.448 -10.969 1 98.81 217 ASN B CA 1
ATOM 3907 C C . ASN B 1 217 ? 0.181 1.63 -11.773 1 98.81 217 ASN B C 1
ATOM 3909 O O . ASN B 1 217 ? 0.027 2.619 -12.492 1 98.81 217 ASN B O 1
ATOM 3913 N N . LEU B 1 218 ? -0.753 0.724 -11.664 1 98.75 218 LEU B N 1
ATOM 3914 C CA . LEU B 1 218 ? -1.976 0.847 -12.453 1 98.75 218 LEU B CA 1
ATOM 3915 C C . LEU B 1 218 ? -2.801 2.043 -11.992 1 98.75 218 LEU B C 1
ATOM 3917 O O . LEU B 1 218 ? -2.828 2.363 -10.805 1 98.75 218 LEU B O 1
ATOM 3921 N N . PRO B 1 219 ? -3.492 2.674 -12.922 1 97.69 219 PRO B N 1
ATOM 3922 C CA . PRO B 1 219 ? -4.379 3.773 -12.531 1 97.69 219 PRO B CA 1
ATOM 3923 C C . PRO B 1 219 ? -5.664 3.287 -11.859 1 97.69 219 PRO B C 1
ATOM 3925 O O . PRO B 1 219 ? -6.098 2.156 -12.094 1 97.69 219 PRO B O 1
ATOM 3928 N N . GLY B 1 220 ? -6.266 4.145 -11.078 1 97.25 220 GLY B N 1
ATOM 3929 C CA . GLY B 1 220 ? -7.512 3.791 -10.414 1 97.25 220 GLY B CA 1
ATOM 3930 C C . GLY B 1 220 ? -7.344 2.729 -9.344 1 97.25 220 GLY B C 1
ATOM 3931 O O . GLY B 1 220 ? -6.242 2.531 -8.828 1 97.25 220 GLY B O 1
ATOM 3932 N N . TYR B 1 221 ? -8.453 2.156 -8.914 1 97.81 221 TYR B N 1
ATOM 3933 C CA . TYR B 1 221 ? -8.445 1.085 -7.922 1 97.81 221 TYR B CA 1
ATOM 3934 C C . TYR B 1 221 ? -8.477 -0.281 -8.594 1 97.81 221 TYR B C 1
ATOM 3936 O O . TYR B 1 221 ? -9.555 -0.839 -8.828 1 97.81 221 TYR B O 1
ATOM 3944 N N . GLN B 1 222 ? -7.312 -0.774 -8.867 1 98.25 222 GLN B N 1
ATOM 3945 C CA . GLN B 1 222 ? -7.086 -2.1 -9.43 1 98.25 222 GLN B CA 1
ATOM 3946 C C . GLN B 1 222 ? -6.055 -2.877 -8.617 1 98.25 222 GLN B C 1
ATOM 3948 O O . GLN B 1 222 ? -5.004 -2.34 -8.258 1 98.25 222 GLN B O 1
ATOM 3953 N N . LEU B 1 223 ? -6.391 -4.109 -8.289 1 98.56 223 LEU B N 1
ATOM 3954 C CA . LEU B 1 223 ? -5.492 -4.969 -7.523 1 98.56 223 LEU B CA 1
ATOM 3955 C C . LEU B 1 223 ? -4.867 -6.035 -8.422 1 98.56 223 LEU B C 1
ATOM 3957 O O . LEU B 1 223 ? -5.465 -6.438 -9.422 1 98.56 223 LEU B O 1
ATOM 3961 N N . LEU B 1 224 ? -3.678 -6.402 -8.07 1 98.94 224 LEU B N 1
ATOM 3962 C CA . LEU B 1 224 ? -2.98 -7.395 -8.883 1 98.94 224 LEU B CA 1
ATOM 3963 C C . LEU B 1 224 ? -2.906 -8.734 -8.156 1 98.94 224 LEU B C 1
ATOM 3965 O O . LEU B 1 224 ? -2.771 -8.773 -6.93 1 98.94 224 LEU B O 1
ATOM 3969 N N . ASP B 1 225 ? -2.971 -9.766 -8.867 1 98.88 225 ASP B N 1
ATOM 3970 C CA . ASP B 1 225 ? -2.854 -11.117 -8.328 1 98.88 225 ASP B CA 1
ATOM 3971 C C . ASP B 1 225 ? -1.716 -11.883 -9 1 98.88 225 ASP B C 1
ATOM 3973 O O . ASP B 1 225 ? -0.594 -11.375 -9.094 1 98.88 225 ASP B O 1
ATOM 3977 N N . SER B 1 226 ? -1.879 -13.102 -9.391 1 98.94 226 SER B N 1
ATOM 3978 C CA . SER B 1 226 ? -0.785 -13.914 -9.914 1 98.94 226 SER B CA 1
ATOM 3979 C C . SER B 1 226 ? -0.486 -13.57 -11.367 1 98.94 226 SER B C 1
ATOM 3981 O O . SER B 1 226 ? -1.188 -12.758 -11.977 1 98.94 226 SER B O 1
ATOM 3983 N N . LEU B 1 227 ? 0.625 -14.188 -11.953 1 98.94 227 LEU B N 1
ATOM 3984 C CA . LEU B 1 227 ? 1.043 -13.719 -13.266 1 98.94 227 LEU B CA 1
ATOM 3985 C C . LEU B 1 227 ? 1.694 -14.844 -14.062 1 98.94 227 LEU B C 1
ATOM 3987 O O . LEU B 1 227 ? 2.01 -15.898 -13.508 1 98.94 227 LEU B O 1
ATOM 3991 N N . ALA B 1 228 ? 1.779 -14.656 -15.328 1 98.81 228 ALA B N 1
ATOM 3992 C CA . ALA B 1 228 ? 2.605 -15.406 -16.266 1 98.81 228 ALA B CA 1
ATOM 3993 C C . ALA B 1 228 ? 3.287 -14.469 -17.266 1 98.81 228 ALA B C 1
ATOM 3995 O O . ALA B 1 228 ? 2.832 -13.344 -17.484 1 98.81 228 ALA B O 1
ATOM 3996 N N . VAL B 1 229 ? 4.367 -14.945 -17.812 1 98.88 229 VAL B N 1
ATOM 3997 C CA . VAL B 1 229 ? 5.152 -14.102 -18.719 1 98.88 229 VAL B CA 1
ATOM 3998 C C . VAL B 1 229 ? 5.016 -14.617 -20.141 1 98.88 229 VAL B C 1
ATOM 4000 O O . VAL B 1 229 ? 5.039 -15.828 -20.391 1 98.88 229 VAL B O 1
ATOM 4003 N N . GLU B 1 230 ? 4.875 -13.703 -21.094 1 98.88 230 GLU B N 1
ATOM 4004 C CA . GLU B 1 230 ? 4.914 -14.047 -22.516 1 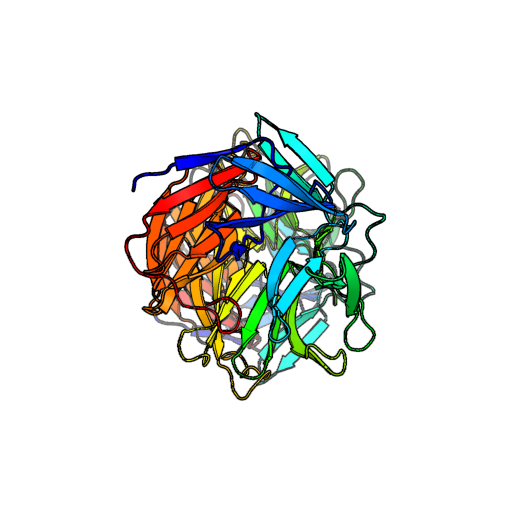98.88 230 GLU B CA 1
ATOM 4005 C C . GLU B 1 230 ? 6.348 -14.297 -22.984 1 98.88 230 GLU B C 1
ATOM 4007 O O . GLU B 1 230 ? 7.297 -13.766 -22.406 1 98.88 230 GLU B O 1
ATOM 4012 N N . ALA B 1 231 ? 6.391 -15.047 -24.109 1 98.56 231 ALA B N 1
ATOM 4013 C CA . ALA B 1 231 ? 7.699 -15.312 -24.703 1 98.56 231 ALA B CA 1
ATOM 4014 C C . ALA B 1 231 ? 8.406 -14.016 -25.094 1 98.56 231 ALA B C 1
ATOM 4016 O O . ALA B 1 231 ? 9.633 -13.922 -25.016 1 98.56 231 ALA B O 1
ATOM 4017 N N . GLY B 1 232 ? 7.652 -13.055 -25.469 1 98.5 232 GLY B N 1
ATOM 4018 C CA . GLY B 1 232 ? 8.195 -11.766 -25.891 1 98.5 232 GLY B CA 1
ATOM 4019 C C . GLY B 1 232 ? 8.523 -10.852 -24.719 1 98.5 232 GLY B C 1
ATOM 4020 O O . GLY B 1 232 ? 9.047 -9.758 -24.922 1 98.5 232 GLY B O 1
ATOM 4021 N N . GLY B 1 233 ? 8.156 -11.242 -23.516 1 98.75 233 GLY B N 1
ATOM 4022 C CA . GLY B 1 233 ? 8.633 -10.516 -22.344 1 98.75 233 GLY B CA 1
ATOM 4023 C C . GLY B 1 233 ? 7.539 -9.75 -21.625 1 98.75 233 GLY B C 1
ATOM 4024 O O . GLY B 1 233 ? 7.742 -9.258 -20.516 1 98.75 233 GLY B O 1
ATOM 4025 N N . LYS B 1 234 ? 6.359 -9.641 -22.188 1 98.88 234 LYS B N 1
ATOM 4026 C CA . LYS B 1 234 ? 5.262 -9 -21.469 1 98.88 234 LYS B CA 1
ATOM 4027 C C . LYS B 1 234 ? 4.863 -9.82 -20.234 1 98.88 234 LYS B C 1
ATOM 4029 O O . LYS B 1 234 ? 4.852 -11.055 -20.297 1 98.88 234 LYS B O 1
ATOM 4034 N N . VAL B 1 235 ? 4.582 -9.141 -19.188 1 98.94 235 VAL B N 1
ATOM 4035 C CA . VAL B 1 235 ? 4.148 -9.789 -17.953 1 98.94 235 VAL B CA 1
ATOM 4036 C C . VAL B 1 235 ? 2.629 -9.703 -17.844 1 98.94 235 VAL B C 1
ATOM 4038 O O . VAL B 1 235 ? 2.076 -8.617 -17.656 1 98.94 235 VAL B O 1
ATOM 4041 N N . CYS B 1 236 ? 1.949 -10.836 -17.969 1 98.94 236 CYS B N 1
ATOM 4042 C CA . CYS B 1 236 ? 0.495 -10.914 -17.891 1 98.94 236 CYS B CA 1
ATOM 4043 C C . CYS B 1 236 ? 0.045 -11.156 -16.453 1 98.94 236 CYS B C 1
ATOM 4045 O O . CYS B 1 236 ? 0.258 -12.234 -15.898 1 98.94 236 CYS B O 1
ATOM 4047 N N . VAL B 1 237 ? -0.614 -10.164 -15.883 1 99 237 VAL B N 1
ATOM 4048 C CA . VAL B 1 237 ? -0.974 -10.203 -14.469 1 99 237 VAL B CA 1
ATOM 4049 C C . VAL B 1 237 ? -2.494 -10.25 -14.32 1 99 237 VAL B C 1
ATOM 4051 O O . VAL B 1 237 ? -3.203 -9.43 -14.898 1 99 237 VAL B O 1
ATOM 4054 N N . ALA B 1 238 ? -2.941 -11.242 -13.586 1 98.94 238 ALA B N 1
ATOM 4055 C CA . ALA B 1 238 ? -4.359 -11.266 -13.227 1 98.94 238 ALA B CA 1
ATOM 4056 C C . ALA B 1 238 ? -4.746 -10.023 -12.43 1 98.94 238 ALA B C 1
ATOM 4058 O O . ALA B 1 238 ? -4.047 -9.641 -11.484 1 98.94 238 ALA B O 1
ATOM 4059 N N . THR B 1 239 ? -5.816 -9.391 -12.844 1 98.88 239 THR B N 1
ATOM 4060 C CA . THR B 1 239 ? -6.227 -8.109 -12.281 1 98.88 239 THR B CA 1
ATOM 4061 C C . THR B 1 239 ? -7.598 -8.219 -11.625 1 98.88 239 THR B C 1
ATOM 4063 O O . THR B 1 239 ? -8.539 -8.734 -12.227 1 98.88 239 THR B O 1
ATOM 4066 N N . ILE B 1 240 ? -7.676 -7.785 -10.367 1 98.56 240 ILE B N 1
ATOM 4067 C CA . ILE B 1 240 ? -8.883 -7.84 -9.547 1 98.56 240 ILE B CA 1
ATOM 4068 C C . ILE B 1 240 ? -9.586 -6.488 -9.586 1 98.56 240 ILE B C 1
ATOM 4070 O O . ILE B 1 240 ? -8.945 -5.441 -9.695 1 98.56 240 ILE B O 1
ATOM 4074 N N . ILE B 1 241 ? -10.906 -6.406 -9.398 1 97.5 241 ILE B N 1
ATOM 4075 C CA . ILE B 1 241 ? -11.805 -5.258 -9.469 1 97.5 241 ILE B CA 1
ATOM 4076 C C . ILE B 1 241 ? -12.055 -4.883 -10.922 1 97.5 241 ILE B C 1
ATOM 4078 O O . ILE B 1 241 ? -13.188 -4.938 -11.398 1 97.5 241 ILE B O 1
ATOM 4082 N N . ASN B 1 242 ? -10.969 -4.488 -11.672 1 97.19 242 ASN B N 1
ATOM 4083 C CA . ASN B 1 242 ? -11.055 -4.402 -13.125 1 97.19 242 ASN B CA 1
ATOM 4084 C C . ASN B 1 242 ? -10.906 -5.777 -13.773 1 97.19 242 ASN B C 1
ATOM 4086 O O . ASN B 1 242 ? -10.055 -5.973 -14.641 1 97.19 242 ASN B O 1
ATOM 4090 N N . GLY B 1 243 ? -11.609 -6.715 -13.492 1 98.25 243 GLY B N 1
ATOM 4091 C CA . GLY B 1 243 ? -11.547 -8.133 -13.805 1 98.25 243 GLY B CA 1
ATOM 4092 C C . GLY B 1 243 ? -10.906 -8.422 -15.148 1 98.25 243 GLY B C 1
ATOM 4093 O O . GLY B 1 243 ? -11.406 -7.977 -16.188 1 98.25 243 GLY B O 1
ATOM 4094 N N . GLY B 1 244 ? -9.812 -9.141 -15.195 1 98.75 244 GLY B N 1
ATOM 4095 C CA . GLY B 1 244 ? -9.156 -9.523 -16.438 1 98.75 244 GLY B CA 1
ATOM 4096 C C . GLY B 1 244 ? -7.668 -9.766 -16.281 1 98.75 244 GLY B C 1
ATOM 4097 O O . GLY B 1 244 ? -7.199 -10.102 -15.195 1 98.75 244 GLY B O 1
ATOM 4098 N N . ILE B 1 245 ? -7.012 -9.781 -17.406 1 98.94 245 ILE B N 1
ATOM 4099 C CA . ILE B 1 245 ? -5.559 -9.891 -17.438 1 98.94 245 ILE B CA 1
ATOM 4100 C C . ILE B 1 245 ? -4.965 -8.586 -17.984 1 98.94 245 ILE B C 1
ATOM 4102 O O . ILE B 1 245 ? -5.371 -8.109 -19.047 1 98.94 245 ILE B O 1
ATOM 4106 N N . THR B 1 246 ? -4.094 -7.98 -17.219 1 98.94 246 THR B N 1
ATOM 4107 C CA . THR B 1 246 ? -3.332 -6.832 -17.703 1 98.94 246 THR B CA 1
ATOM 4108 C C . THR B 1 246 ? -1.926 -7.25 -18.109 1 98.94 246 THR B C 1
ATOM 4110 O O . THR B 1 246 ? -1.163 -7.777 -17.297 1 98.94 246 THR B O 1
ATOM 4113 N N . ALA B 1 247 ? -1.624 -7.07 -19.359 1 98.94 247 ALA B N 1
ATOM 4114 C CA . ALA B 1 247 ? -0.284 -7.348 -19.859 1 98.94 247 ALA B CA 1
ATOM 4115 C C . ALA B 1 247 ? 0.604 -6.109 -19.781 1 98.94 247 ALA B C 1
ATOM 4117 O O . ALA B 1 247 ? 0.306 -5.082 -20.391 1 98.94 247 ALA B O 1
ATOM 4118 N N . PHE B 1 248 ? 1.624 -6.234 -19.016 1 98.94 248 PHE B N 1
ATOM 4119 C CA . PHE B 1 248 ? 2.59 -5.156 -18.828 1 98.94 248 PHE B CA 1
ATOM 4120 C C . PHE B 1 248 ? 3.764 -5.309 -19.797 1 98.94 248 PHE B C 1
ATOM 4122 O O . PHE B 1 248 ? 4.383 -6.371 -19.859 1 98.94 248 PHE B O 1
ATOM 4129 N N . ASP B 1 249 ? 4.027 -4.27 -20.531 1 98.75 249 ASP B N 1
ATOM 4130 C CA . ASP B 1 249 ? 5.352 -4.176 -21.141 1 98.75 249 ASP B CA 1
ATOM 4131 C C . ASP B 1 249 ? 6.398 -3.729 -20.125 1 98.75 249 ASP B C 1
ATOM 4133 O O . ASP B 1 249 ? 6.102 -2.93 -19.234 1 98.75 249 ASP B O 1
ATOM 4137 N N . PRO B 1 250 ? 7.59 -4.238 -20.281 1 97.19 250 PRO B N 1
ATOM 4138 C CA . PRO B 1 250 ? 8.633 -3.826 -19.328 1 97.19 250 PRO B CA 1
ATOM 4139 C C . PRO B 1 250 ? 8.844 -2.314 -19.312 1 97.19 250 PRO B C 1
ATOM 4141 O O . PRO B 1 250 ? 9.406 -1.778 -18.359 1 97.19 250 PRO B O 1
ATOM 4144 N N . ASP B 1 251 ? 8.367 -1.605 -20.312 1 97.19 251 ASP B N 1
ATOM 4145 C CA . ASP B 1 251 ? 8.547 -0.158 -20.359 1 97.19 251 ASP B CA 1
ATOM 4146 C C . ASP B 1 251 ? 7.426 0.561 -19.609 1 97.19 251 ASP B C 1
ATOM 4148 O O . ASP B 1 251 ? 7.418 1.791 -19.531 1 97.19 251 ASP B O 1
ATOM 4152 N N . GLY B 1 252 ? 6.457 -0.192 -19.156 1 97.75 252 GLY B N 1
ATOM 4153 C CA . GLY B 1 252 ? 5.43 0.38 -18.312 1 97.75 252 GLY B CA 1
ATOM 4154 C C . GLY B 1 252 ? 4.09 0.532 -19.016 1 97.75 252 GLY B C 1
ATOM 4155 O O . GLY B 1 252 ? 3.074 0.798 -18.359 1 97.75 252 GLY B O 1
ATOM 4156 N N . THR B 1 253 ? 4.055 0.37 -20.328 1 98.38 253 THR B N 1
ATOM 4157 C CA . THR B 1 253 ? 2.773 0.403 -21.031 1 98.38 253 THR B CA 1
ATOM 4158 C C . THR B 1 253 ? 1.991 -0.884 -20.781 1 98.38 253 THR B C 1
ATOM 4160 O O . THR B 1 253 ? 2.58 -1.935 -20.516 1 98.38 253 THR B O 1
ATOM 4163 N N . THR B 1 254 ? 0.654 -0.786 -20.812 1 98.62 254 THR B N 1
ATOM 4164 C CA . THR B 1 254 ? -0.155 -1.952 -20.469 1 98.62 254 THR B CA 1
ATOM 4165 C C . THR B 1 254 ? -1.257 -2.162 -21.5 1 98.62 254 THR B C 1
ATOM 4167 O O . THR B 1 254 ? -1.619 -1.234 -22.234 1 98.62 254 THR B O 1
ATOM 4170 N N . GLU B 1 255 ? -1.685 -3.393 -21.641 1 98.44 255 GLU B N 1
ATOM 4171 C CA . GLU B 1 255 ? -2.883 -3.842 -22.344 1 98.44 255 GLU B CA 1
ATOM 4172 C C . GLU B 1 255 ? -3.787 -4.66 -21.438 1 98.44 255 GLU B C 1
ATOM 4174 O O . GLU B 1 255 ? -3.318 -5.559 -20.734 1 98.44 255 GLU B O 1
ATOM 4179 N N . HIS B 1 256 ? -5.062 -4.285 -21.469 1 98.56 256 HIS B N 1
ATOM 4180 C CA . HIS B 1 256 ? -5.977 -5.016 -20.594 1 98.56 256 HIS B CA 1
ATOM 4181 C C . HIS B 1 256 ? -6.918 -5.906 -21.391 1 98.56 256 HIS B C 1
ATOM 4183 O O . HIS B 1 256 ? -7.473 -5.473 -22.406 1 98.56 256 HIS B O 1
ATOM 4189 N N . TYR B 1 257 ? -7.062 -7.133 -21.016 1 98.69 257 TYR B N 1
ATOM 4190 C CA . TYR B 1 257 ? -7.992 -8.109 -21.578 1 98.69 257 TYR B CA 1
ATOM 4191 C C . TYR B 1 257 ? -9.062 -8.484 -20.562 1 98.69 257 TYR B C 1
ATOM 4193 O O . TYR B 1 257 ? -8.805 -9.25 -19.625 1 98.69 257 TYR B O 1
ATOM 4201 N N . PRO B 1 258 ? -10.258 -7.992 -20.734 1 98.25 258 PRO B N 1
ATOM 4202 C CA . PRO B 1 258 ? -11.289 -8.211 -19.719 1 98.25 258 PRO B CA 1
ATOM 4203 C C . PRO B 1 258 ? -11.797 -9.648 -19.688 1 98.25 258 PRO B C 1
ATOM 4205 O O . PRO B 1 258 ? -11.898 -10.297 -20.734 1 98.25 258 PRO B O 1
ATOM 4208 N N . PHE B 1 259 ? -12.07 -10.203 -18.594 1 98.06 259 PHE B N 1
ATOM 4209 C CA . PHE B 1 259 ? -12.789 -11.438 -18.312 1 98.06 259 PHE B CA 1
ATOM 4210 C C . PHE B 1 259 ? -13.961 -11.188 -17.375 1 98.06 259 PHE B C 1
ATOM 4212 O O . PHE B 1 259 ? -13.938 -10.25 -16.578 1 98.06 259 PHE B O 1
ATOM 4219 N N . PRO B 1 260 ? -15.039 -11.945 -17.484 1 96.5 260 PRO B N 1
ATOM 4220 C CA . PRO B 1 260 ? -16.266 -11.656 -16.75 1 96.5 260 PRO B CA 1
ATOM 4221 C C . PRO B 1 260 ? -16.203 -12.141 -15.297 1 96.5 260 PRO B C 1
ATOM 4223 O O . PRO B 1 260 ? -17 -13 -14.898 1 96.5 260 PRO B O 1
ATOM 4226 N N . ASP B 1 261 ? -15.391 -11.633 -14.555 1 98.06 261 ASP B N 1
ATOM 4227 C CA . ASP B 1 261 ? -15.211 -11.891 -13.125 1 98.06 261 ASP B CA 1
ATOM 4228 C C . ASP B 1 261 ? -14.445 -10.75 -12.461 1 98.06 261 ASP B C 1
ATOM 4230 O O . ASP B 1 261 ? -13.414 -10.305 -12.969 1 98.06 261 ASP B O 1
ATOM 4234 N N . LEU B 1 262 ? -14.859 -10.305 -11.305 1 97.62 262 LEU B N 1
ATOM 4235 C CA . LEU B 1 262 ? -14.172 -9.234 -10.594 1 97.62 262 LEU B CA 1
ATOM 4236 C C . LEU B 1 262 ? -12.867 -9.734 -9.992 1 97.62 262 LEU B C 1
ATOM 4238 O O . LEU B 1 262 ? -11.953 -8.945 -9.75 1 97.62 262 LEU B O 1
ATOM 4242 N N . LEU B 1 263 ? -12.82 -11.07 -9.703 1 98.38 263 LEU B N 1
ATOM 4243 C CA . LEU B 1 263 ? -11.648 -11.648 -9.055 1 98.38 263 LEU B CA 1
ATOM 4244 C C . LEU B 1 263 ? -10.953 -12.641 -9.984 1 98.38 263 LEU B C 1
ATOM 4246 O O . LEU B 1 263 ? -10.914 -13.836 -9.695 1 98.38 263 LEU B O 1
ATOM 4250 N N . VAL B 1 264 ? -10.43 -12.102 -11.094 1 98.88 264 VAL B N 1
ATOM 4251 C CA . VAL B 1 264 ? -9.516 -12.891 -11.906 1 98.88 264 VAL B CA 1
ATOM 4252 C C . VAL B 1 264 ? -8.18 -13.039 -11.18 1 98.88 264 VAL B C 1
ATOM 4254 O O . VAL B 1 264 ? -7.582 -12.047 -10.766 1 98.88 264 VAL B O 1
ATOM 4257 N N . THR B 1 265 ? -7.703 -14.297 -11.031 1 98.88 265 THR B N 1
ATOM 4258 C CA . THR B 1 265 ? -6.676 -14.453 -10 1 98.88 265 THR B CA 1
ATOM 4259 C C . THR B 1 265 ? -5.402 -15.047 -10.594 1 98.88 265 THR B C 1
ATOM 4261 O O . THR B 1 265 ? -4.336 -14.969 -9.984 1 98.88 265 THR B O 1
ATOM 4264 N N . ASN B 1 266 ? -5.457 -15.711 -11.727 1 98.94 266 ASN B N 1
ATOM 4265 C CA . ASN B 1 266 ? -4.242 -16.328 -12.258 1 98.94 266 ASN B CA 1
ATOM 4266 C C . ASN B 1 266 ? -4.379 -16.641 -13.742 1 98.94 266 ASN B C 1
ATOM 4268 O O . ASN B 1 266 ? -5.484 -16.609 -14.289 1 98.94 266 ASN B O 1
ATOM 4272 N N . ILE B 1 267 ? -3.266 -16.938 -14.352 1 98.88 267 ILE B N 1
ATOM 4273 C CA . ILE B 1 267 ? -3.17 -17.297 -15.758 1 98.88 267 ILE B CA 1
ATOM 4274 C C . ILE B 1 267 ? -1.993 -18.25 -15.969 1 98.88 267 ILE B C 1
ATOM 4276 O O . ILE B 1 267 ? -0.957 -18.125 -15.312 1 98.88 267 ILE B O 1
ATOM 4280 N N . CYS B 1 268 ? -2.121 -19.156 -16.812 1 98.69 268 CYS B N 1
ATOM 4281 C CA . CYS B 1 268 ? -0.991 -19.922 -17.344 1 98.69 268 CYS B CA 1
ATOM 4282 C C . CYS B 1 268 ? -1.136 -20.141 -18.844 1 98.69 268 CYS B C 1
ATOM 4284 O O . CYS B 1 268 ? -2.238 -20.047 -19.375 1 98.69 268 CYS B O 1
ATOM 4286 N N . PHE B 1 269 ? -0.053 -20.344 -19.484 1 98.31 269 PHE B N 1
ATOM 4287 C CA . PHE B 1 269 ? -0.035 -20.594 -20.922 1 98.31 269 PHE B CA 1
ATOM 4288 C C . PHE B 1 269 ? 0.279 -22.047 -21.219 1 98.31 269 PHE B C 1
ATOM 4290 O O . PHE B 1 269 ? 0.99 -22.703 -20.453 1 98.31 269 PHE B O 1
ATOM 4297 N N . GLY B 1 270 ? -0.258 -22.516 -22.297 1 96.81 270 GLY B N 1
ATOM 4298 C CA . GLY B 1 270 ? 0.013 -23.859 -22.781 1 96.81 270 GLY B CA 1
ATOM 4299 C C . GLY B 1 270 ? -0.344 -24.062 -24.234 1 96.81 270 GLY B C 1
ATOM 4300 O O . GLY B 1 270 ? -0.382 -23.094 -25.016 1 96.81 270 GLY B O 1
ATOM 4301 N N . GLY B 1 271 ? -0.516 -25.359 -24.625 1 94.19 271 GLY B N 1
ATOM 4302 C CA . GLY B 1 271 ? -0.775 -25.703 -26.016 1 94.19 271 GLY B CA 1
ATOM 4303 C C . GLY B 1 271 ? 0.484 -25.781 -26.859 1 94.19 271 GLY B C 1
ATOM 4304 O O . GLY B 1 271 ? 1.55 -25.328 -26.438 1 94.19 271 GLY B O 1
ATOM 4305 N N . PRO B 1 272 ? 0.327 -26.344 -28.047 1 94.06 272 PRO B N 1
ATOM 4306 C CA . PRO B 1 272 ? 1.503 -26.578 -28.875 1 94.06 272 PRO B CA 1
ATOM 4307 C C . PRO B 1 272 ? 2.215 -25.297 -29.281 1 94.06 272 PRO B C 1
ATOM 4309 O O . PRO B 1 272 ? 3.43 -25.297 -29.5 1 94.06 272 PRO B O 1
ATOM 4312 N N . ASP B 1 273 ? 1.521 -24.203 -29.422 1 96.19 273 ASP B N 1
ATOM 4313 C CA . ASP B 1 273 ? 2.137 -22.938 -29.828 1 96.19 273 ASP B CA 1
ATOM 4314 C C . ASP B 1 273 ? 2.207 -21.953 -28.656 1 96.19 273 ASP B C 1
ATOM 4316 O O . ASP B 1 273 ? 2.49 -20.781 -28.859 1 96.19 273 ASP B O 1
ATOM 4320 N N . MET B 1 274 ? 1.789 -22.391 -27.469 1 97.25 274 MET B N 1
ATOM 4321 C CA . MET B 1 274 ? 1.848 -21.625 -26.234 1 97.25 274 MET B CA 1
ATOM 4322 C C . MET B 1 274 ? 0.887 -20.438 -26.266 1 97.25 274 MET B C 1
ATOM 4324 O O . MET B 1 274 ? 1.102 -19.438 -25.594 1 97.25 274 MET B O 1
ATOM 4328 N N . ARG B 1 275 ? -0.153 -20.547 -27.062 1 97.62 275 ARG B N 1
ATOM 4329 C CA . ARG B 1 275 ? -1.089 -19.438 -27.172 1 97.62 275 ARG B CA 1
ATOM 4330 C C . ARG B 1 275 ? -2.432 -19.781 -26.531 1 97.62 275 ARG B C 1
ATOM 4332 O O . ARG B 1 275 ? -3.4 -19.031 -26.672 1 97.62 275 ARG B O 1
ATOM 4339 N N . THR B 1 276 ? -2.482 -20.938 -25.906 1 96.88 276 THR B N 1
ATOM 4340 C CA . THR B 1 276 ? -3.654 -21.234 -25.094 1 96.88 276 THR B CA 1
ATOM 4341 C C . THR B 1 276 ? -3.48 -20.703 -23.672 1 96.88 276 THR B C 1
ATOM 4343 O O . THR B 1 276 ? -2.525 -21.062 -22.984 1 96.88 276 THR B O 1
ATOM 4346 N N . ALA B 1 277 ? -4.348 -19.828 -23.281 1 98.19 277 ALA B N 1
ATOM 4347 C CA . ALA B 1 277 ? -4.32 -19.281 -21.938 1 98.19 277 ALA B CA 1
ATOM 4348 C C . ALA B 1 277 ? -5.445 -19.859 -21.078 1 98.19 277 ALA B C 1
ATOM 4350 O O . ALA B 1 277 ? -6.586 -19.969 -21.531 1 98.19 277 ALA B O 1
ATOM 4351 N N . TRP B 1 278 ? -5.145 -20.312 -19.969 1 98.38 278 TRP B N 1
ATOM 4352 C CA . TRP B 1 278 ? -6.121 -20.703 -18.953 1 98.38 278 TRP B CA 1
ATOM 4353 C C . TRP B 1 278 ? -6.188 -19.656 -17.828 1 98.38 278 TRP B C 1
ATOM 4355 O O . TRP B 1 278 ? -5.16 -19.25 -17.297 1 98.38 278 TRP B O 1
ATOM 4365 N N . ILE B 1 279 ? -7.383 -19.203 -17.516 1 98.75 279 ILE B N 1
ATOM 4366 C CA . ILE B 1 279 ? -7.59 -18.109 -16.594 1 98.75 279 ILE B CA 1
ATOM 4367 C C . ILE B 1 279 ? -8.492 -18.547 -15.445 1 98.75 279 ILE B C 1
ATOM 4369 O O . ILE B 1 279 ? -9.57 -19.094 -15.68 1 98.75 279 ILE B O 1
ATOM 4373 N N . THR B 1 280 ? -8.016 -18.391 -14.25 1 98.94 280 THR B N 1
ATOM 4374 C CA . THR B 1 280 ? -8.852 -18.672 -13.086 1 98.94 280 THR B CA 1
ATOM 4375 C C . THR B 1 280 ? -9.656 -17.453 -12.68 1 98.94 280 THR B C 1
ATOM 4377 O O . THR B 1 280 ? -9.086 -16.391 -12.422 1 98.94 280 THR B O 1
ATOM 4380 N N . ALA B 1 281 ? -10.945 -17.562 -12.742 1 98.81 281 ALA B N 1
ATOM 4381 C CA . ALA B 1 281 ? -11.922 -16.609 -12.25 1 98.81 281 ALA B CA 1
ATOM 4382 C C . ALA B 1 281 ? -12.477 -17.031 -10.891 1 98.81 281 ALA B C 1
ATOM 4384 O O . ALA B 1 281 ? -13.531 -17.656 -10.812 1 98.81 281 ALA B O 1
ATOM 4385 N N . SER B 1 282 ? -11.82 -16.594 -9.875 1 98.88 282 SER B N 1
ATOM 4386 C CA . SER B 1 282 ? -11.984 -17.203 -8.562 1 98.88 282 SER B CA 1
ATOM 4387 C C . SER B 1 282 ? -13.219 -16.672 -7.844 1 98.88 282 SER B C 1
ATOM 4389 O O . SER B 1 282 ? -13.805 -17.359 -7.004 1 98.88 282 SER B O 1
ATOM 4391 N N . GLY B 1 283 ? -13.578 -15.445 -8.117 1 98.62 283 GLY B N 1
ATOM 4392 C CA . GLY B 1 283 ? -14.781 -14.898 -7.512 1 98.62 283 GLY B CA 1
ATOM 4393 C C . GLY B 1 283 ? -16.016 -15.727 -7.805 1 98.62 283 GLY B C 1
ATOM 4394 O O . GLY B 1 283 ? -16.859 -15.914 -6.926 1 98.62 283 GLY B O 1
ATOM 4395 N N . THR B 1 284 ? -16.078 -16.234 -9.031 1 98.62 284 THR B N 1
ATOM 4396 C CA . THR B 1 284 ? -17.25 -17 -9.438 1 98.62 284 THR B CA 1
ATOM 4397 C C . THR B 1 284 ? -16.922 -18.5 -9.484 1 98.62 284 THR B C 1
ATOM 4399 O O . THR B 1 284 ? -17.781 -19.312 -9.805 1 98.62 284 THR B O 1
ATOM 4402 N N . GLY B 1 285 ? -15.695 -18.875 -9.203 1 98.75 285 GLY B N 1
ATOM 4403 C CA . GLY B 1 285 ? -15.305 -20.281 -9.164 1 98.75 285 GLY B CA 1
ATOM 4404 C C . GLY B 1 285 ? -15.258 -20.922 -10.539 1 98.75 285 GLY B C 1
ATOM 4405 O O . GLY B 1 285 ? -15.797 -22.016 -10.742 1 98.75 285 GLY B O 1
ATOM 4406 N N . LYS B 1 286 ? -14.641 -20.219 -11.461 1 98.75 286 LYS B N 1
ATOM 4407 C CA . LYS B 1 286 ? -14.664 -20.688 -12.844 1 98.75 286 LYS B CA 1
ATOM 4408 C C . LYS B 1 286 ? -13.258 -20.766 -13.422 1 98.75 286 LYS B C 1
ATOM 4410 O O . LYS B 1 286 ? -12.336 -20.109 -12.922 1 98.75 286 LYS B O 1
ATOM 4415 N N . LEU B 1 287 ? -13.078 -21.609 -14.398 1 98.75 287 LEU B N 1
ATOM 4416 C CA . LEU B 1 287 ? -11.906 -21.672 -15.266 1 98.75 287 LEU B CA 1
ATOM 4417 C C . LEU B 1 287 ? -12.273 -21.328 -16.703 1 98.75 287 LEU B C 1
ATOM 4419 O O . LEU B 1 287 ? -13.18 -21.938 -17.281 1 98.75 287 LEU B O 1
ATOM 4423 N N . TYR B 1 288 ? -11.539 -20.359 -17.234 1 98.31 288 TYR B N 1
ATOM 4424 C CA . TYR B 1 288 ? -11.734 -19.984 -18.625 1 98.31 288 TYR B CA 1
ATOM 4425 C C . TYR B 1 288 ? -10.516 -20.359 -19.469 1 98.31 288 TYR B C 1
ATOM 4427 O O . TYR B 1 288 ? -9.406 -20.469 -18.953 1 98.31 288 TYR B O 1
ATOM 4435 N N . ARG B 1 289 ? -10.789 -20.625 -20.719 1 97.56 289 ARG B N 1
ATOM 4436 C CA . ARG B 1 289 ? -9.766 -20.797 -21.734 1 97.56 289 ARG B CA 1
ATOM 4437 C C . ARG B 1 289 ? -9.914 -19.75 -22.844 1 97.56 289 ARG B C 1
ATOM 4439 O O . ARG B 1 289 ? -11.031 -19.406 -23.234 1 97.56 289 ARG B O 1
ATOM 4446 N N . ALA B 1 290 ? -8.812 -19.25 -23.297 1 97.69 290 ALA B N 1
ATOM 4447 C CA . ALA B 1 290 ? -8.828 -18.297 -24.391 1 97.69 290 ALA B CA 1
ATOM 4448 C C . ALA B 1 290 ? -7.598 -18.453 -25.281 1 97.69 290 ALA B C 1
ATOM 4450 O O . ALA B 1 290 ? -6.562 -18.953 -24.828 1 97.69 290 ALA B O 1
ATOM 4451 N N . LYS B 1 291 ? -7.77 -18.125 -26.562 1 97.56 291 LYS B N 1
ATOM 4452 C CA . LYS B 1 291 ? -6.598 -17.984 -27.422 1 97.56 291 LYS B CA 1
ATOM 4453 C C . LYS B 1 291 ? -5.891 -16.656 -27.172 1 97.56 291 LYS B C 1
ATOM 4455 O O . LYS B 1 291 ? -6.453 -15.594 -27.438 1 97.56 291 LYS B O 1
ATOM 4460 N N . TRP B 1 292 ? -4.688 -16.719 -26.688 1 98.19 292 TRP B N 1
ATOM 4461 C CA . TRP B 1 292 ? -3.918 -15.531 -26.344 1 98.19 292 TRP B CA 1
ATOM 4462 C C . TRP B 1 292 ? -3.213 -14.961 -27.578 1 98.19 292 TRP B C 1
ATOM 4464 O O . TRP B 1 292 ? -2.754 -15.711 -28.438 1 98.19 292 TRP B O 1
ATOM 4474 N N . PRO B 1 293 ? -3.135 -13.625 -27.734 1 97.81 293 PRO B N 1
ATOM 4475 C CA . PRO B 1 293 ? -2.645 -13.016 -28.969 1 97.81 293 PRO B CA 1
ATOM 4476 C C . PRO B 1 293 ? -1.166 -13.297 -29.219 1 97.81 293 PRO B C 1
ATOM 4478 O O . PRO B 1 293 ? -0.713 -13.258 -30.359 1 97.81 293 PRO B O 1
ATOM 4481 N N . ARG B 1 294 ? -0.414 -13.57 -28.219 1 98.31 294 ARG B N 1
ATOM 4482 C CA . ARG B 1 294 ? 1.02 -13.828 -28.312 1 98.31 294 ARG B CA 1
ATOM 4483 C C . ARG B 1 294 ? 1.396 -15.062 -27.5 1 98.31 294 ARG B C 1
ATOM 4485 O O . ARG B 1 294 ? 0.723 -15.398 -26.516 1 98.31 294 ARG B O 1
ATOM 4492 N N . PRO B 1 295 ? 2.465 -15.75 -27.938 1 98.56 295 PRO B N 1
ATOM 4493 C CA . PRO B 1 295 ? 2.814 -16.969 -27.203 1 98.56 295 PRO B CA 1
ATOM 4494 C C . PRO B 1 295 ? 3.287 -16.672 -25.766 1 98.56 295 PRO B C 1
ATOM 4496 O O . PRO B 1 295 ? 4 -15.695 -25.547 1 98.56 295 PRO B O 1
ATOM 4499 N N . GLY B 1 296 ? 2.855 -17.531 -24.859 1 98.5 296 GLY B N 1
ATOM 4500 C CA . GLY B 1 296 ? 3.412 -17.5 -23.516 1 98.5 296 GLY B CA 1
ATOM 4501 C C . GLY B 1 296 ? 4.84 -18.016 -23.453 1 98.5 296 GLY B C 1
ATOM 4502 O O . GLY B 1 296 ? 5.301 -18.703 -24.375 1 98.5 296 GLY B O 1
ATOM 4503 N N . LEU B 1 297 ? 5.492 -17.641 -22.469 1 98.44 297 LEU B N 1
ATOM 4504 C CA . LEU B 1 297 ? 6.84 -18.141 -22.203 1 98.44 297 LEU B CA 1
ATOM 4505 C C . LEU B 1 297 ? 6.809 -19.609 -21.797 1 98.44 297 LEU B C 1
ATOM 4507 O O . LEU B 1 297 ? 6.039 -20 -20.922 1 98.44 297 LEU B O 1
ATOM 4511 N N . LYS B 1 298 ? 7.605 -20.438 -22.469 1 97.12 298 LYS B N 1
ATOM 4512 C CA . LYS B 1 298 ? 7.789 -21.812 -22.016 1 97.12 298 LYS B CA 1
ATOM 4513 C C . LYS B 1 298 ? 8.547 -21.859 -20.688 1 97.12 298 LYS B C 1
ATOM 4515 O O . LYS B 1 298 ? 9.641 -21.297 -20.578 1 97.12 298 LYS B O 1
ATOM 4520 N N . LEU B 1 299 ? 7.957 -22.5 -19.688 1 96.75 299 LEU B N 1
ATOM 4521 C CA . LEU B 1 299 ? 8.602 -22.625 -18.391 1 96.75 299 LEU B CA 1
ATOM 4522 C C . LEU B 1 299 ? 9.734 -23.641 -18.422 1 96.75 299 LEU B C 1
ATOM 4524 O O . LEU B 1 299 ? 9.781 -24.484 -19.328 1 96.75 299 LEU B O 1
ATOM 4528 N N . ASN B 1 300 ? 10.648 -23.516 -17.484 1 97.19 300 ASN B N 1
ATOM 4529 C CA . ASN B 1 300 ? 11.844 -24.344 -17.5 1 97.19 300 ASN B CA 1
ATOM 4530 C C . ASN B 1 300 ? 11.5 -25.812 -17.312 1 97.19 300 ASN B C 1
ATOM 4532 O O . ASN B 1 300 ? 12.195 -26.688 -17.844 1 97.19 300 ASN B O 1
ATOM 4536 N N . PHE B 1 301 ? 10.469 -25.984 -16.438 1 92.25 301 PHE B N 1
ATOM 4537 C CA . PHE B 1 301 ? 9.992 -27.344 -16.172 1 92.25 301 PHE B CA 1
ATOM 4538 C C . PHE B 1 301 ? 8.492 -27.453 -16.406 1 92.25 301 PHE B C 1
ATOM 4540 O O . PHE B 1 301 ? 7.703 -26.719 -15.797 1 92.25 301 PHE B O 1
ATOM 4547 N N . ASN B 1 302 ? 7.953 -28.016 -17.344 1 78.06 302 ASN B N 1
ATOM 4548 C CA . ASN B 1 302 ? 6.602 -28.156 -17.875 1 78.06 302 ASN B CA 1
ATOM 4549 C C . ASN B 1 302 ? 6.438 -27.391 -19.188 1 78.06 302 ASN B C 1
ATOM 4551 O O . ASN B 1 302 ? 5.367 -26.859 -19.484 1 78.06 302 ASN B O 1
ATOM 4555 N N . GLY B 1 303 ? 7.551 -27.234 -19.938 1 66.12 303 GLY B N 1
ATOM 4556 C CA . GLY B 1 303 ? 7.488 -26.469 -21.172 1 66.12 303 GLY B CA 1
ATOM 4557 C C . GLY B 1 303 ? 6.973 -27.281 -22.344 1 66.12 303 GLY B C 1
ATOM 4558 O O . GLY B 1 303 ? 6.891 -28.516 -22.266 1 66.12 303 GLY B O 1
#

Solvent-accessible surface area (backbone atoms only — not comparable to full-atom values): 28778 Å² total; per-residue (Å²): 127,68,75,39,83,49,39,67,84,42,41,38,30,27,25,48,36,58,42,93,89,59,26,34,40,23,19,14,28,78,61,14,21,33,36,34,33,40,79,87,32,51,76,41,80,72,46,79,71,47,50,14,27,30,15,37,42,49,36,82,83,67,24,40,34,31,21,17,15,32,34,47,52,35,81,39,80,55,96,80,26,52,40,81,42,48,32,44,89,83,45,80,29,13,32,34,33,39,32,33,77,86,82,65,50,74,44,80,64,42,47,56,51,96,87,37,65,34,48,12,22,29,18,50,39,63,45,89,88,49,31,32,41,32,17,21,23,16,42,45,40,96,63,28,36,35,34,11,25,37,33,25,32,43,82,83,59,83,43,66,45,82,69,40,69,78,30,76,28,28,24,8,30,38,57,40,78,85,60,49,33,41,37,36,23,22,17,83,61,15,26,36,37,39,34,47,46,70,48,95,81,37,62,45,82,31,62,88,89,38,83,38,46,59,39,36,44,51,69,58,82,40,33,30,27,21,38,34,38,26,52,88,47,33,39,35,27,11,18,22,68,64,16,16,37,36,33,32,36,80,86,38,53,74,47,77,47,78,46,102,30,50,32,16,33,20,44,31,52,24,68,98,73,20,25,37,31,40,33,20,24,16,22,65,7,30,34,34,36,30,67,44,97,57,40,30,44,74,49,75,45,67,96,128,68,75,39,84,50,39,67,82,41,42,37,30,27,24,48,36,61,42,93,88,58,27,33,39,24,19,14,27,78,59,15,21,32,36,33,32,40,80,88,33,52,75,40,82,71,43,80,71,48,50,14,27,29,14,37,41,45,39,82,84,68,23,40,34,30,22,18,14,31,33,46,52,33,80,40,81,56,96,80,25,53,41,81,44,48,32,43,88,82,45,81,30,14,31,36,33,40,33,32,80,86,81,64,50,74,44,80,64,42,47,55,50,95,88,37,64,34,46,12,22,30,18,48,38,62,46,89,86,50,32,31,41,32,16,21,24,16,43,44,40,96,63,29,36,34,35,12,26,35,32,26,33,42,83,82,60,81,43,65,46,80,70,42,68,78,29,78,28,27,25,8,30,38,58,40,78,85,61,49,32,42,35,35,22,22,18,83,59,14,27,34,35,37,33,46,46,69,49,96,81,38,61,45,82,31,61,87,88,37,84,38,45,58,39,36,43,50,69,57,83,39,31,30,26,21,37,35,38,24,52,87,47,34,40,35,28,11,18,22,68,65,16,16,37,36,33,31,37,80,86,36,52,72,46,77,48,78,45,101,30,47,32,17,32,20,45,30,51,25,69,97,73,18,25,37,32,40,33,20,24,15,21,66,7,31,35,34,36,31,69,42,97,57,40,30,43,73,47,76,39,75,94

Sequence (606 aa):
MEIELIAEGLEFPEGPIAMADGSVILTEIKGRRLTRITPDGRKETVVETGGGPNGSAIGPDGAIWITNNGGSFVWIERDGLTIPGPTPPEHTGGMIQRFDLKSGELTTVYDSCEGKRLVGPNDLVFDKQGGFWFSDHGCSTPEGRKFGGVYYARTDGSHISRQRDHLTSPNGIGLSPDEKTVYLADTTLGRLWAFDVAEPGVLEPGPGFAPGKVVCNLPGYQLLDSLAVEAGGKVCVATIINGGITAFDPDGTTEHYPFPDLLVTNICFGGPDMRTAWITASGTGKLYRAKWPRPGLKLNFNGMEIELIAEGLEFPEGPIAMADGSVILTEIKGRRLTRITPDGRKETVVETGGGPNGSAIGPDGAIWITNNGGSFVWIERDGLTIPGPTPPEHTGGMIQRFDLKSGELTTVYDSCEGKRLVGPNDLVFDKQGGFWFSDHGCSTPEGRKFGGVYYARTDGSHISRQRDHLTSPNGIGLSPDEKTVYLADTTLGRLWAFDVAEPGVLEPGPGFAPGKVVCNLPGYQLLDSLAVEAGGKVCVATIINGGITAFDPDGTTEHYPFPDLLVTNICFGGPDMRTAWITASGTGKLYRAKWPRPGLKLNFNG

Radius of gyration: 25.49 Å; Cα contacts (8 Å, |Δi|>4): 1939; chains: 2; bounding box: 47×80×58 Å

Nearest PDB structures (foldseek):
  7riz-assembly1_A  TM=9.746E-01  e=4.972E-37  Rhodopseudomonas palustris CGA009
  8dk0-assembly1_A  TM=9.688E-01  e=8.908E-36  Rhodopseudomonas palustris CGA009
  7ris-assembly1_A  TM=9.568E-01  e=5.942E-36  Rhodopseudomonas palustris CGA009
  6h0a-assembly1_A  TM=6.287E-01  e=2.995E-10  Homo sapiens
  3sre-assembly1_A  TM=6.475E-01  e=4.490E-10  synthetic construct

pLDDT: mean 97.38, std 3.06, range [64.94, 99.0]

Foldseek 3Di:
DDKFFQEFPAQQWAAWAQAPQRWIWIFRQRQQFIWIQHNNHDIDTQDRRPAGFAHWDQFPVRWIKTKGQRNQFDWDDDPLFTDTHFGDPPRDGIFIWTAHSVVRDIGTLGQADPPHGQHGWHYWAADLVRKMKTKRQFGGHPVGTDKIFIKIDHPNSPDIDTQGTRHNGWAAWDAFLVRQWIWTFRFQQQWIFIWGDPDVGHTDQDPDPDRGDTQEGDPDGKTWHYWFAANVGWIWTQIAQQGFTWTGDSNHDIDTDHDPARCWHYWAFDDPQRQWIWTARRGNRTIMIDRHPGHTRDGNRSD/DDKFFQEFPAQQWAAWAQAPQRWIWIFRQRQQFIWIQHNNHDIDTQDRRPAGFAHWDQFPVRWIKTKGQRNQFDWDDDPLFTDTHFGDPPRDGIFIWTADSVVRDIGTLGQADPPHGQHGWHYWAADLVRKMKTKRQFGGHPVGTDKIFIKIDHPNSPDIDTQGTRHNGWAAWDAFLVRQWIWTFRFQQQWIFIWGDPDVGHTDQDPDPDRGDTQERDPDGKTWHHWFAANVGWIWTQIAQQGFTWTGDSNNDIDTDHDPARCWHYWAFDDPQRQWIWTARRGNRTIMIDGHPGHTRDGSGSD

Secondary structure (DSSP, 8-state):
--EEEEE---SSB---EE-TTS-EEEEETTTTEEEEE-TT--EEEEEE--S-EEEEEE-TTSPEEEEE--S---EEEETTEEEE-PPPTT----EEEEE-TTT--EEEEESEETTEE---EEEEEE-TTS-EEEEE--EE-SSEEE-EEEEEE-TTSS-EEEEEEEES-EEEEEE-TTSSEEEEEETTTTEEEEEEEEETTEEPPPSTTSSSEEEEEPSSS-EEEEEEEBTTS-EEEEEETTTEEEEEPTTS-EEEEE-S-TBEEEEEEESTTS-EEEEEETTTTEEEEEE-SSPBPPPSS--/--EEEEE---SSB---EE-TTS-EEEEETTTTEEEEE-TT--EEEEEE--S-EEEEEE-TTSPEEEEE--S---EEEETTEEEE-PPPTT----EEEEE-TTT--EEEEESEETTEE---EEEEEE-TTS-EEEEE--EE-SSEEE-EEEEEE-TTSS-EEEEEEEES-EEEEEE-TTS-EEEEEETTTTEEEEEEEEETTEEPPPSTTSSSEEEEEPSSS-EEEEEEEBTTS-EEEEEETTTEEEEEPTTS-EEEEE-S-TBEEEEEEESTTS-EEEEEETTTTEEEEEE-SSPBPPPSS--

InterPro domains:
  IPR005511 Senescence marker protein-30 (SMP-30) [PR01790] (156-178)
  IPR005511 Senescence marker protein-30 (SMP-30) [PR01790] (179-199)
  IPR005511 Senescence marker protein-30 (SMP-30) [PR01790] (223-240)
  IPR005511 Senescence marker protein-30 (SMP-30) [PR01790] (264-282)
  IPR011042 Six-bladed beta-propeller, TolB-like [G3DSA:2.120.10.30] (1-85)
  IPR011042 Six-bladed beta-propeller, TolB-like [G3DSA:2.120.10.30] (89-302)
  IPR013658 SMP-30/Gluconolactonase/LRE-like region [PF08450] (12-282)
  IPR051262 SMP-30/CGR1 Lactonase [PTHR47572] (2-299)

Organism: Phenylobacterium zucineum (strain HLK1) (NCBI:txid450851)